Protein 7NL2 (pdb70)

Foldseek 3Di:
DDAAQCVLCVVQAFEEEADALVLVVPVLSLVLCLRHGQEYEHLQCQAALNFWDADPVRHIDGDCPRVVVVLVSNVVRNHAYERPALAELPSHDLCLQDDPVRHGDALVVNLVSSLCSLLVSLLVCAVSHQEYQQAEAQADLVDPLRGDPGSLCVRNRDCSVLSSLVSNCVNHVRHAYEHEYEPCLVVSNLVSVLCVVLVSVVVPRRHQEYAYQQAEELLDDLVSVLVSLVSNPVRPRYAYEPAAHWYWLDNDLDDPDADPDDDPVSLVSLLVVLLSNLLSSSVSSVRYHYYYHHHSFQVRDPSCPPSHHGGTGIDQAYPVRHGTSNVVSNSVSSD/DDAAQCVLCVVQAFEEEADALVLVVPVVSVVLCLRHGQEYEHLQCLAALNFWDADPQRHIGGDCVRVVVVLVSNVVRNHAYERPALAELPSHDQCLQDDSVRHGDALVVNLVSSLVSLLVSLLVCAVRHQEYQQYEAQADLPDPLRGDPGSLCVRNRDCSVLSSQVSNCVSHVRHAYEHEYEPCLVVSNLVSVLCVVLVSVVVPRRHQEYAYQQAEELQDDLVSVLVSLVSNPVRPRYAYEPAAHWYWLDNDLDDPDADPDDDLVSLVSLLVVLLSNLLSSSVSSVRYHYYYHHHSFQVRDPSCPPSHHGGTGTDQAYPVRHGTSNVVSNSVSD

B-factor: mean 28.12, std 10.67, range [12.87, 93.11]

Structure (mmCIF, N/CA/C/O backbone):
data_7NL2
#
_entry.id   7NL2
#
_cell.length_a   91.452
_cell.length_b   95.268
_cell.length_c   100.527
_cell.angle_alpha   90.000
_cell.angle_beta   90.000
_cell.angle_gamma   90.000
#
_symmetry.space_group_name_H-M   'P 21 21 21'
#
loop_
_entity.id
_entity.type
_entity.pdbx_description
1 polymer Beta-xylanase
2 non-polymer GLYCEROL
3 non-polymer '1-methylethyl 1-thio-beta-D-galactopyranoside'
4 water water
#
loop_
_atom_site.group_PDB
_atom_site.id
_atom_site.type_symbol
_atom_site.label_atom_id
_atom_site.label_alt_id
_atom_site.label_comp_id
_atom_site.label_asym_id
_atom_site.label_entity_id
_atom_site.label_seq_id
_atom_site.pdbx_PDB_ins_code
_atom_site.Cartn_x
_atom_site.Cartn_y
_atom_site.Cartn_z
_atom_site.occupancy
_atom_site.B_iso_or_equiv
_atom_site.auth_seq_id
_atom_site.auth_comp_id
_atom_site.auth_asym_id
_atom_site.auth_atom_id
_atom_site.pdbx_PDB_model_num
ATOM 1 N N . GLN A 1 8 ? -24.968 -20.434 -14.595 1.00 68.21 8 GLN A N 1
ATOM 2 C CA . GLN A 1 8 ? -25.575 -20.531 -13.221 1.00 69.62 8 GLN A CA 1
ATOM 3 C C . GLN A 1 8 ? -25.770 -19.125 -12.627 1.00 65.90 8 GLN A C 1
ATOM 4 O O . GLN A 1 8 ? -26.720 -18.949 -11.841 1.00 78.99 8 GLN A O 1
ATOM 10 N N . ILE A 1 9 ? -24.904 -18.164 -12.966 1.00 49.99 9 ILE A N 1
ATOM 11 C CA . ILE A 1 9 ? -25.067 -16.727 -12.588 1.00 40.59 9 ILE A CA 1
ATOM 12 C C . ILE A 1 9 ? -25.934 -16.042 -13.647 1.00 33.36 9 ILE A C 1
ATOM 13 O O . ILE A 1 9 ? -25.910 -16.417 -14.804 1.00 31.56 9 ILE A O 1
ATOM 18 N N . PRO A 1 10 ? -26.734 -15.008 -13.319 1.00 29.05 10 PRO A N 1
ATOM 19 C CA . PRO A 1 10 ? -27.584 -14.372 -14.312 1.00 28.58 10 PRO A CA 1
ATOM 20 C C . PRO A 1 10 ? -26.773 -13.613 -15.383 1.00 29.35 10 PRO A C 1
ATOM 21 O O . PRO A 1 10 ? -25.626 -13.225 -15.119 1.00 30.93 10 PRO A O 1
ATOM 25 N N . SER A 1 11 ? -27.391 -13.452 -16.551 1.00 28.39 11 SER A N 1
ATOM 26 C CA A SER A 1 11 ? -26.842 -12.733 -17.731 0.50 27.60 11 SER A CA 1
ATOM 27 C CA B SER A 1 11 ? -26.839 -12.734 -17.727 0.50 27.06 11 SER A CA 1
ATOM 28 C C . SER A 1 11 ? -27.208 -11.254 -17.625 1.00 28.26 11 SER A C 1
ATOM 29 O O . SER A 1 11 ? -28.407 -10.953 -17.537 1.00 27.62 11 SER A O 1
ATOM 34 N N . LEU A 1 12 ? -26.211 -10.360 -17.632 1.00 26.83 12 LEU A N 1
ATOM 35 C CA . LEU A 1 12 ? -26.492 -8.903 -17.544 1.00 24.35 12 LEU A CA 1
ATOM 36 C C . LEU A 1 12 ? -27.521 -8.518 -18.606 1.00 22.01 12 LEU A C 1
ATOM 37 O O . LEU A 1 12 ? -28.489 -7.818 -18.257 1.00 23.28 12 LEU A O 1
ATOM 42 N N . LYS A 1 13 ? -27.322 -8.926 -19.856 1.00 23.28 13 LYS A N 1
ATOM 43 C CA . LYS A 1 13 ? -28.182 -8.438 -20.971 1.00 26.25 13 LYS A CA 1
ATOM 44 C C . LYS A 1 13 ? -29.640 -8.896 -20.742 1.00 27.78 13 LYS A C 1
ATOM 45 O O . LYS A 1 13 ? -30.564 -8.129 -21.092 1.00 26.66 13 LYS A O 1
ATOM 51 N N . ASP A 1 14 ? -29.826 -10.089 -20.169 1.00 28.04 14 ASP A N 1
ATOM 52 C CA . ASP A 1 14 ? -31.174 -10.662 -19.873 1.00 29.31 14 ASP A CA 1
ATOM 53 C C . ASP A 1 14 ? -31.793 -9.924 -18.682 1.00 28.29 14 ASP A C 1
ATOM 54 O O . ASP A 1 14 ? -32.966 -9.539 -18.776 1.00 27.54 14 ASP A O 1
ATOM 59 N N . VAL A 1 15 ? -31.017 -9.646 -17.625 1.00 26.51 15 VAL A N 1
ATOM 60 C CA . VAL A 1 15 ? -31.531 -8.924 -16.429 1.00 27.23 15 VAL A CA 1
ATOM 61 C C . VAL A 1 15 ? -32.082 -7.556 -16.851 1.00 27.78 15 VAL A C 1
ATOM 62 O O . VAL A 1 15 ? -33.107 -7.115 -16.290 1.00 24.54 15 VAL A O 1
ATOM 66 N N . PHE A 1 16 ? -31.430 -6.895 -17.809 1.00 26.28 16 PHE A N 1
ATOM 67 C CA . PHE A 1 16 ? -31.743 -5.506 -18.210 1.00 24.84 16 PHE A CA 1
ATOM 68 C C . PHE A 1 16 ? -32.483 -5.486 -19.547 1.00 25.90 16 PHE A C 1
ATOM 69 O O . PHE A 1 16 ? -32.621 -4.390 -20.124 1.00 25.82 16 PHE A O 1
ATOM 77 N N . LEU A 1 17 ? -33.001 -6.630 -20.005 1.00 28.82 17 LEU A N 1
ATOM 78 C CA . LEU A 1 17 ? -33.573 -6.757 -21.375 1.00 29.62 17 LEU A CA 1
ATOM 79 C C . LEU A 1 17 ? -34.629 -5.678 -21.637 1.00 28.67 17 LEU A C 1
ATOM 80 O O . LEU A 1 17 ? -34.621 -5.097 -22.731 1.00 28.77 17 LEU A O 1
ATOM 85 N N . GLN A 1 18 ? -35.491 -5.386 -20.671 1.00 28.31 18 GLN A N 1
ATOM 86 C CA . GLN A 1 18 ? -36.602 -4.415 -20.827 1.00 33.02 18 GLN A CA 1
ATOM 87 C C . GLN A 1 18 ? -36.103 -2.986 -20.593 1.00 32.44 18 GLN A C 1
ATOM 88 O O . GLN A 1 18 ? -36.891 -2.053 -20.775 1.00 34.97 18 GLN A O 1
ATOM 94 N N . ASP A 1 19 ? -34.845 -2.813 -20.178 1.00 30.75 19 ASP A N 1
ATOM 95 C CA . ASP A 1 19 ? -34.322 -1.477 -19.811 1.00 26.58 19 ASP A CA 1
ATOM 96 C C . ASP A 1 19 ? -33.411 -0.953 -20.916 1.00 26.69 19 ASP A C 1
ATOM 97 O O . ASP A 1 19 ? -33.665 0.139 -21.392 1.00 27.68 19 ASP A O 1
ATOM 102 N N . PHE A 1 20 ? -32.353 -1.675 -21.260 1.00 24.79 20 PHE A N 1
ATOM 103 C CA . PHE A 1 20 ? -31.367 -1.153 -22.233 1.00 24.20 20 PHE A CA 1
ATOM 104 C C . PHE A 1 20 ? -30.444 -2.262 -22.665 1.00 23.53 20 PHE A C 1
ATOM 105 O O . PHE A 1 20 ? -30.254 -3.236 -21.920 1.00 23.62 20 PHE A O 1
ATOM 113 N N . LYS A 1 21 ? -29.772 -2.034 -23.792 1.00 21.47 21 LYS A N 1
ATOM 114 C CA . LYS A 1 21 ? -28.659 -2.907 -24.201 1.00 22.36 21 LYS A CA 1
ATOM 115 C C . LYS A 1 21 ? -27.569 -2.827 -23.128 1.00 21.01 21 LYS A C 1
ATOM 116 O O . LYS A 1 21 ? -27.431 -1.774 -22.471 1.00 21.04 21 LYS A O 1
ATOM 122 N N . ILE A 1 22 ? -26.877 -3.931 -22.923 1.00 22.02 22 ILE A N 1
ATOM 123 C CA . ILE A 1 22 ? -25.692 -3.995 -22.031 1.00 20.89 22 ILE A CA 1
ATOM 124 C C . ILE A 1 22 ? -24.491 -4.276 -22.926 1.00 20.90 22 ILE A C 1
ATOM 125 O O . ILE A 1 22 ? -24.452 -5.328 -23.595 1.00 19.54 22 ILE A O 1
ATOM 130 N N . GLY A 1 23 ? -23.558 -3.325 -22.957 1.00 18.08 23 GLY A N 1
ATOM 131 C CA . GLY A 1 23 ? -22.448 -3.342 -23.911 1.00 17.74 23 GLY A CA 1
ATOM 132 C C . GLY A 1 23 ? -21.086 -3.405 -23.249 1.00 18.21 23 GLY A C 1
ATOM 133 O O . GLY A 1 23 ? -20.970 -3.171 -22.029 1.00 18.58 23 GLY A O 1
ATOM 134 N N . VAL A 1 24 ? -20.069 -3.672 -24.057 1.00 16.86 24 VAL A N 1
ATOM 135 C CA . VAL A 1 24 ? -18.670 -3.806 -23.584 1.00 17.86 24 VAL A CA 1
ATOM 136 C C . VAL A 1 24 ? -17.722 -3.313 -24.679 1.00 17.90 24 VAL A C 1
ATOM 137 O O . VAL A 1 24 ? -17.936 -3.608 -25.865 1.00 18.57 24 VAL A O 1
ATOM 141 N N . ALA A 1 25 ? -16.763 -2.493 -24.276 1.00 17.55 25 ALA A N 1
ATOM 142 C CA . ALA A 1 25 ? -15.605 -2.093 -25.097 1.00 18.32 25 ALA A CA 1
ATOM 143 C C . ALA A 1 25 ? -14.566 -3.217 -25.140 1.00 17.75 25 ALA A C 1
ATOM 144 O O . ALA A 1 25 ? -14.137 -3.740 -24.083 1.00 17.30 25 ALA A O 1
ATOM 146 N N . LEU A 1 26 ? -14.123 -3.552 -26.341 1.00 18.22 26 LEU A N 1
ATOM 147 C CA . LEU A 1 26 ? -13.276 -4.743 -26.572 1.00 18.78 26 LEU A CA 1
ATOM 148 C C . LEU A 1 26 ? -12.121 -4.406 -27.501 1.00 18.57 26 LEU A C 1
ATOM 149 O O . LEU A 1 26 ? -12.311 -3.833 -28.581 1.00 18.17 26 LEU A O 1
ATOM 154 N N . PRO A 1 27 ? -10.911 -4.855 -27.136 1.00 18.40 27 PRO A N 1
ATOM 155 C CA . PRO A 1 27 ? -9.794 -4.906 -28.069 1.00 20.07 27 PRO A CA 1
ATOM 156 C C . PRO A 1 27 ? -9.918 -6.198 -28.895 1.00 21.03 27 PRO A C 1
ATOM 157 O O . PRO A 1 27 ? -10.511 -7.178 -28.443 1.00 21.17 27 PRO A O 1
ATOM 161 N N . VAL A 1 28 ? -9.360 -6.185 -30.099 1.00 21.03 28 VAL A N 1
ATOM 162 C CA . VAL A 1 28 ? -9.671 -7.226 -31.119 1.00 23.01 28 VAL A CA 1
ATOM 163 C C . VAL A 1 28 ? -9.117 -8.592 -30.680 1.00 22.05 28 VAL A C 1
ATOM 164 O O . VAL A 1 28 ? -9.719 -9.586 -31.077 1.00 23.58 28 VAL A O 1
ATOM 168 N N . ARG A 1 29 ? -8.070 -8.636 -29.861 1.00 23.96 29 ARG A N 1
ATOM 169 C CA . ARG A 1 29 ? -7.497 -9.925 -29.386 1.00 27.03 29 ARG A CA 1
ATOM 170 C C . ARG A 1 29 ? -8.556 -10.803 -28.697 1.00 28.72 29 ARG A C 1
ATOM 171 O O . ARG A 1 29 ? -8.399 -12.035 -28.756 1.00 29.32 29 ARG A O 1
ATOM 179 N N . VAL A 1 30 ? -9.624 -10.246 -28.119 1.00 24.86 30 VAL A N 1
ATOM 180 C CA . VAL A 1 30 ? -10.600 -11.063 -27.330 1.00 25.10 30 VAL A CA 1
ATOM 181 C C . VAL A 1 30 ? -11.309 -12.063 -28.249 1.00 26.06 30 VAL A C 1
ATOM 182 O O . VAL A 1 30 ? -11.762 -13.094 -27.742 1.00 25.18 30 VAL A O 1
ATOM 186 N N . PHE A 1 31 ? -11.441 -11.778 -29.544 1.00 26.41 31 PHE A N 1
ATOM 187 C CA . PHE A 1 31 ? -12.275 -12.616 -30.443 1.00 29.00 31 PHE A CA 1
ATOM 188 C C . PHE A 1 31 ? -11.632 -13.993 -30.646 1.00 30.60 31 PHE A C 1
ATOM 189 O O . PHE A 1 31 ? -12.403 -14.912 -30.992 1.00 30.86 31 PHE A O 1
ATOM 197 N N . SER A 1 32 ? -10.324 -14.123 -30.420 1.00 31.33 32 SER A N 1
ATOM 198 C CA . SER A 1 32 ? -9.577 -15.400 -30.552 1.00 36.71 32 SER A CA 1
ATOM 199 C C . SER A 1 32 ? -9.283 -16.014 -29.176 1.00 37.55 32 SER A C 1
ATOM 200 O O . SER A 1 32 ? -8.452 -16.949 -29.113 1.00 37.05 32 SER A O 1
ATOM 203 N N . ASN A 1 33 ? -9.976 -15.563 -28.126 1.00 31.83 33 ASN A N 1
ATOM 204 C CA . ASN A 1 33 ? -9.811 -16.086 -26.742 1.00 33.26 33 ASN A CA 1
ATOM 205 C C . ASN A 1 33 ? -11.137 -16.708 -26.297 1.00 30.89 33 ASN A C 1
ATOM 206 O O . ASN A 1 33 ? -12.095 -15.981 -26.067 1.00 28.45 33 ASN A O 1
ATOM 211 N N . SER A 1 34 ? -11.189 -18.036 -26.158 1.00 29.09 34 SER A N 1
ATOM 212 C CA A SER A 1 34 ? -12.449 -18.774 -25.888 0.50 28.25 34 SER A CA 1
ATOM 213 C CA B SER A 1 34 ? -12.463 -18.756 -25.903 0.50 27.06 34 SER A CA 1
ATOM 214 C C . SER A 1 34 ? -13.071 -18.300 -24.571 1.00 25.59 34 SER A C 1
ATOM 215 O O . SER A 1 34 ? -14.287 -18.251 -24.489 1.00 26.19 34 SER A O 1
ATOM 220 N N . MET A 1 35 ? -12.252 -18.010 -23.570 1.00 25.25 35 MET A N 1
ATOM 221 C CA . MET A 1 35 ? -12.769 -17.583 -22.239 1.00 27.07 35 MET A CA 1
ATOM 222 C C . MET A 1 35 ? -13.350 -16.161 -22.350 1.00 25.75 35 MET A C 1
ATOM 223 O O . MET A 1 35 ? -14.426 -15.923 -21.796 1.00 22.56 35 MET A O 1
ATOM 228 N N . ASP A 1 36 ? -12.687 -15.270 -23.083 1.00 24.97 36 ASP A N 1
ATOM 229 C CA . ASP A 1 36 ? -13.233 -13.912 -23.351 1.00 25.56 36 ASP A CA 1
ATOM 230 C C . ASP A 1 36 ? -14.582 -14.060 -24.064 1.00 24.43 36 ASP A C 1
ATOM 231 O O . ASP A 1 36 ? -15.563 -13.465 -23.626 1.00 25.82 36 ASP A O 1
ATOM 236 N N . VAL A 1 37 ? -14.635 -14.842 -25.142 1.00 25.06 37 VAL A N 1
ATOM 237 C CA . VAL A 1 37 ? -15.867 -15.003 -25.975 1.00 24.04 37 VAL A CA 1
ATOM 238 C C . VAL A 1 37 ? -16.994 -15.551 -25.093 1.00 25.01 37 VAL A C 1
ATOM 239 O O . VAL A 1 37 ? -18.151 -15.093 -25.240 1.00 24.51 37 VAL A O 1
ATOM 243 N N . GLU A 1 38 ? -16.688 -16.481 -24.184 1.00 27.03 38 GLU A N 1
ATOM 244 C CA . GLU A 1 38 ? -17.730 -17.060 -23.283 1.00 29.07 38 GLU A CA 1
ATOM 245 C C . GLU A 1 38 ? -18.354 -15.939 -22.442 1.00 26.07 38 GLU A C 1
ATOM 246 O O . GLU A 1 38 ? -19.595 -15.820 -22.412 1.00 24.19 38 GLU A O 1
ATOM 252 N N . LEU A 1 39 ? -17.524 -15.108 -21.816 1.00 25.26 39 LEU A N 1
ATOM 253 C CA . LEU A 1 39 ? -18.030 -14.028 -20.930 1.00 23.51 39 LEU A CA 1
ATOM 254 C C . LEU A 1 39 ? -18.755 -12.977 -21.772 1.00 22.72 39 LEU A C 1
ATOM 255 O O . LEU A 1 39 ? -19.833 -12.526 -21.359 1.00 23.10 39 LEU A O 1
ATOM 260 N N . ILE A 1 40 ? -18.209 -12.628 -22.937 1.00 23.22 40 ILE A N 1
ATOM 261 C CA . ILE A 1 40 ? -18.821 -11.576 -23.802 1.00 22.37 40 ILE A CA 1
ATOM 262 C C . ILE A 1 40 ? -20.232 -12.029 -24.186 1.00 25.26 40 ILE A C 1
ATOM 263 O O . ILE A 1 40 ? -21.182 -11.255 -23.996 1.00 23.75 40 ILE A O 1
ATOM 268 N N . THR A 1 41 ? -20.358 -13.233 -24.759 1.00 25.23 41 THR A N 1
ATOM 269 C CA . THR A 1 41 ? -21.614 -13.704 -25.400 1.00 27.67 41 THR A CA 1
ATOM 270 C C . THR A 1 41 ? -22.650 -13.999 -24.316 1.00 27.29 41 THR A C 1
ATOM 271 O O . THR A 1 41 ? -23.830 -13.851 -24.605 1.00 28.88 41 THR A O 1
ATOM 275 N N . LYS A 1 42 ? -22.233 -14.314 -23.087 1.00 28.46 42 LYS A N 1
ATOM 276 C CA . LYS A 1 42 ? -23.211 -14.529 -21.992 1.00 29.16 42 LYS A CA 1
ATOM 277 C C . LYS A 1 42 ? -23.884 -13.218 -21.587 1.00 27.71 42 LYS A C 1
ATOM 278 O O . LYS A 1 42 ? -25.095 -13.217 -21.351 1.00 27.01 42 LYS A O 1
ATOM 284 N N . HIS A 1 43 ? -23.118 -12.133 -21.427 1.00 25.50 43 HIS A N 1
ATOM 285 C CA . HIS A 1 43 ? -23.581 -10.954 -20.666 1.00 23.50 43 HIS A CA 1
ATOM 286 C C . HIS A 1 43 ? -23.971 -9.774 -21.560 1.00 20.59 43 HIS A C 1
ATOM 287 O O . HIS A 1 43 ? -24.757 -8.956 -21.097 1.00 20.36 43 HIS A O 1
ATOM 294 N N . PHE A 1 44 ? -23.414 -9.680 -22.765 1.00 20.86 44 PHE A N 1
ATOM 295 C CA . PHE A 1 44 ? -23.432 -8.426 -23.547 1.00 21.10 44 PHE A CA 1
ATOM 296 C C . PHE A 1 44 ? -24.161 -8.640 -24.868 1.00 22.23 44 PHE A C 1
ATOM 297 O O . PHE A 1 44 ? -23.900 -9.620 -25.552 1.00 23.75 44 PHE A O 1
ATOM 305 N N . ASN A 1 45 ? -25.025 -7.691 -25.213 1.00 21.79 45 ASN A N 1
ATOM 306 C CA . ASN A 1 45 ? -25.713 -7.701 -26.531 1.00 22.23 45 ASN A CA 1
ATOM 307 C C . ASN A 1 45 ? -25.297 -6.466 -27.337 1.00 22.52 45 ASN A C 1
ATOM 308 O O . ASN A 1 45 ? -25.927 -6.222 -28.372 1.00 22.38 45 ASN A O 1
ATOM 313 N N . SER A 1 46 ? -24.318 -5.698 -26.853 1.00 20.91 46 SER A N 1
ATOM 314 C CA . SER A 1 46 ? -23.736 -4.534 -27.574 1.00 20.24 46 SER A CA 1
ATOM 315 C C . SER A 1 46 ? -22.218 -4.577 -27.412 1.00 21.63 46 SER A C 1
ATOM 316 O O . SER A 1 46 ? -21.733 -5.067 -26.358 1.00 19.30 46 SER A O 1
ATOM 319 N N . MET A 1 47 ? -21.463 -4.108 -28.410 1.00 19.70 47 MET A N 1
ATOM 320 C CA . MET A 1 47 ? -19.997 -3.998 -28.289 1.00 21.74 47 MET A CA 1
ATOM 321 C C . MET A 1 47 ? -19.540 -2.693 -28.951 1.00 19.31 47 MET A C 1
ATOM 322 O O . MET A 1 47 ? -20.225 -2.189 -29.876 1.00 18.30 47 MET A O 1
ATOM 327 N N . THR A 1 48 ? -18.457 -2.168 -28.416 1.00 18.68 48 THR A N 1
ATOM 328 C CA . THR A 1 48 ? -17.719 -1.007 -28.956 1.00 17.98 48 THR A CA 1
ATOM 329 C C . THR A 1 48 ? -16.278 -1.439 -29.150 1.00 17.47 48 THR A C 1
ATOM 330 O O . THR A 1 48 ? -15.730 -2.153 -28.286 1.00 18.20 48 THR A O 1
ATOM 334 N N . ALA A 1 49 ? -15.659 -1.041 -30.257 1.00 16.45 49 ALA A N 1
ATOM 335 C CA . ALA A 1 49 ? -14.214 -1.213 -30.437 1.00 16.95 49 ALA A CA 1
ATOM 336 C C . ALA A 1 49 ? -13.501 -0.252 -29.484 1.00 16.27 49 ALA A C 1
ATOM 337 O O . ALA A 1 49 ? -13.770 0.979 -29.544 1.00 15.87 49 ALA A O 1
ATOM 339 N N . GLU A 1 50 ? -12.621 -0.770 -28.647 1.00 15.70 50 GLU A N 1
ATOM 340 C CA . GLU A 1 50 ? -11.913 0.089 -27.662 1.00 17.37 50 GLU A CA 1
ATOM 341 C C . GLU A 1 50 ? -11.024 1.110 -28.385 1.00 16.66 50 GLU A C 1
ATOM 342 O O . GLU A 1 50 ? -10.959 2.260 -27.931 1.00 17.03 50 GLU A O 1
ATOM 348 N N . ASN A 1 51 ? -10.333 0.692 -29.452 1.00 15.01 51 ASN A N 1
ATOM 349 C CA . ASN A 1 51 ? -9.452 1.591 -30.242 1.00 16.78 51 ASN A CA 1
ATOM 350 C C . ASN A 1 51 ? -9.607 1.396 -31.747 1.00 16.90 51 ASN A C 1
ATOM 351 O O . ASN A 1 51 ? -9.199 2.307 -32.502 1.00 19.26 51 ASN A O 1
ATOM 356 N N . GLU A 1 52 ? -10.161 0.259 -32.167 1.00 17.76 52 GLU A N 1
ATOM 357 C CA . GLU A 1 52 ? -9.953 -0.281 -33.537 1.00 18.76 52 GLU A CA 1
ATOM 358 C C . GLU A 1 52 ? -10.808 0.453 -34.571 1.00 18.66 52 GLU A C 1
ATOM 359 O O . GLU A 1 52 ? -10.588 0.218 -35.768 1.00 20.16 52 GLU A O 1
ATOM 365 N N . MET A 1 53 ? -11.734 1.317 -34.159 1.00 18.91 53 MET A N 1
ATOM 366 C CA . MET A 1 53 ? -12.523 2.120 -35.119 1.00 19.40 53 MET A CA 1
ATOM 367 C C . MET A 1 53 ? -12.236 3.617 -34.987 1.00 17.97 53 MET A C 1
ATOM 368 O O . MET A 1 53 ? -12.961 4.411 -35.594 1.00 18.62 53 MET A O 1
ATOM 373 N N . LYS A 1 54 ? -11.175 3.979 -34.277 1.00 18.29 54 LYS A N 1
ATOM 374 C CA . LYS A 1 54 ? -10.756 5.397 -34.163 1.00 17.40 54 LYS A CA 1
ATOM 375 C C . LYS A 1 54 ? -9.946 5.784 -35.396 1.00 18.21 54 LYS A C 1
ATOM 376 O O . LYS A 1 54 ? -9.392 4.925 -36.088 1.00 17.62 54 LYS A O 1
ATOM 382 N N . PRO A 1 55 ? -9.875 7.088 -35.733 1.00 17.82 55 PRO A N 1
ATOM 383 C CA . PRO A 1 55 ? -9.228 7.501 -36.981 1.00 18.86 55 PRO A CA 1
ATOM 384 C C . PRO A 1 55 ? -7.805 6.960 -37.171 1.00 18.87 55 PRO A C 1
ATOM 385 O O . PRO A 1 55 ? -7.476 6.512 -38.258 1.00 18.61 55 PRO A O 1
ATOM 389 N N . GLU A 1 56 ? -6.961 6.996 -36.126 1.00 19.37 56 GLU A N 1
ATOM 390 C CA . GLU A 1 56 ? -5.549 6.564 -36.267 1.00 21.13 56 GLU A CA 1
ATOM 391 C C . GLU A 1 56 ? -5.502 5.060 -36.576 1.00 21.24 56 GLU A C 1
ATOM 392 O O . GLU A 1 56 ? -4.483 4.620 -37.119 1.00 19.06 56 GLU A O 1
ATOM 398 N N . SER A 1 57 ? -6.578 4.329 -36.275 1.00 21.85 57 SER A N 1
ATOM 399 C CA . SER A 1 57 ? -6.636 2.855 -36.408 1.00 21.29 57 SER A CA 1
ATOM 400 C C . SER A 1 57 ? -7.040 2.490 -37.836 1.00 23.17 57 SER A C 1
ATOM 401 O O . SER A 1 57 ? -6.774 1.358 -38.226 1.00 22.87 57 SER A O 1
ATOM 404 N N . ILE A 1 58 ? -7.628 3.434 -38.577 1.00 21.61 58 ILE A N 1
ATOM 405 C CA . ILE A 1 58 ? -8.159 3.201 -39.949 1.00 22.35 58 ILE A CA 1
ATOM 406 C C . ILE A 1 58 ? -7.337 3.967 -40.988 1.00 21.50 58 ILE A C 1
ATOM 407 O O . ILE A 1 58 ? -7.096 3.403 -42.072 1.00 21.63 58 ILE A O 1
ATOM 412 N N . LEU A 1 59 ? -6.945 5.206 -40.691 1.00 21.66 59 LEU A N 1
ATOM 413 C CA . LEU A 1 59 ? -6.213 6.076 -41.654 1.00 22.23 59 LEU A CA 1
ATOM 414 C C . LEU A 1 59 ? -4.812 5.551 -41.912 1.00 24.65 59 LEU A C 1
ATOM 415 O O . LEU A 1 59 ? -4.085 5.220 -40.954 1.00 26.19 59 LEU A O 1
ATOM 420 N N . ARG A 1 60 ? -4.439 5.537 -43.183 1.00 24.87 60 ARG A N 1
ATOM 421 C CA . ARG A 1 60 ? -3.094 5.143 -43.640 1.00 27.07 60 ARG A CA 1
ATOM 422 C C . ARG A 1 60 ? -2.686 6.125 -44.733 1.00 28.83 60 ARG A C 1
ATOM 423 O O . ARG A 1 60 ? -3.588 6.732 -45.381 1.00 25.46 60 ARG A O 1
ATOM 431 N N . ARG A 1 61 ? -1.388 6.275 -44.944 1.00 30.53 61 ARG A N 1
ATOM 432 C CA . ARG A 1 61 ? -0.933 6.980 -46.170 1.00 33.61 61 ARG A CA 1
ATOM 433 C C . ARG A 1 61 ? 0.082 6.088 -46.879 1.00 33.69 61 ARG A C 1
ATOM 434 O O . ARG A 1 61 ? 0.832 5.349 -46.207 1.00 32.20 61 ARG A O 1
ATOM 442 N N . ASP A 1 62 ? -0.020 6.041 -48.197 1.00 31.84 62 ASP A N 1
ATOM 443 C CA . ASP A 1 62 ? 0.860 5.184 -49.028 1.00 35.15 62 ASP A CA 1
ATOM 444 C C . ASP A 1 62 ? 2.180 5.939 -49.265 1.00 36.56 62 ASP A C 1
ATOM 445 O O . ASP A 1 62 ? 2.338 7.075 -48.746 1.00 36.90 62 ASP A O 1
ATOM 450 N N . ALA A 1 63 ? 3.111 5.329 -49.999 1.00 47.52 63 ALA A N 1
ATOM 451 C CA . ALA A 1 63 ? 4.458 5.900 -50.253 1.00 53.33 63 ALA A CA 1
ATOM 452 C C . ALA A 1 63 ? 4.352 7.307 -50.869 1.00 54.64 63 ALA A C 1
ATOM 453 O O . ALA A 1 63 ? 5.214 8.145 -50.537 1.00 55.81 63 ALA A O 1
ATOM 455 N N . SER A 1 64 ? 3.327 7.565 -51.697 1.00 49.91 64 SER A N 1
ATOM 456 C CA . SER A 1 64 ? 3.068 8.874 -52.365 1.00 47.19 64 SER A CA 1
ATOM 457 C C . SER A 1 64 ? 2.506 9.913 -51.387 1.00 45.96 64 SER A C 1
ATOM 458 O O . SER A 1 64 ? 2.396 11.070 -51.792 1.00 47.69 64 SER A O 1
ATOM 461 N N . GLY A 1 65 ? 2.099 9.514 -50.175 1.00 46.14 65 GLY A N 1
ATOM 462 C CA . GLY A 1 65 ? 1.444 10.419 -49.205 1.00 43.16 65 GLY A CA 1
ATOM 463 C C . GLY A 1 65 ? -0.072 10.442 -49.377 1.00 37.94 65 GLY A C 1
ATOM 464 O O . GLY A 1 65 ? -0.732 11.244 -48.715 1.00 37.27 65 GLY A O 1
ATOM 465 N N . LYS A 1 66 ? -0.617 9.596 -50.245 1.00 37.07 66 LYS A N 1
ATOM 466 C CA . LYS A 1 66 ? -2.072 9.553 -50.529 1.00 33.62 66 LYS A CA 1
ATOM 467 C C . LYS A 1 66 ? -2.772 8.807 -49.385 1.00 32.02 66 LYS A C 1
ATOM 468 O O . LYS A 1 66 ? -2.288 7.728 -48.955 1.00 26.89 66 LYS A O 1
ATOM 474 N N . ILE A 1 67 ? -3.917 9.312 -48.947 1.00 29.18 67 ILE A N 1
ATOM 475 C CA . ILE A 1 67 ? -4.662 8.695 -47.814 1.00 27.73 67 ILE A CA 1
ATOM 476 C C . ILE A 1 67 ? -5.407 7.477 -48.322 1.00 29.20 67 ILE A C 1
ATOM 477 O O . ILE A 1 67 ? -6.033 7.562 -49.381 1.00 27.93 67 ILE A O 1
ATOM 482 N N . TYR A 1 68 ? -5.359 6.389 -47.558 1.00 26.26 68 TYR A N 1
ATOM 483 C CA . TYR A 1 68 ? -6.256 5.236 -47.776 1.00 26.72 68 TYR A CA 1
ATOM 484 C C . TYR A 1 68 ? -6.722 4.721 -46.405 1.00 25.26 68 TYR A C 1
ATOM 485 O O . TYR A 1 68 ? -6.287 5.237 -45.330 1.00 23.12 68 TYR A O 1
ATOM 494 N N . TYR A 1 69 ? -7.634 3.762 -46.451 1.00 24.74 69 TYR A N 1
ATOM 495 C CA . TYR A 1 69 ? -8.374 3.268 -45.273 1.00 25.08 69 TYR A CA 1
ATOM 496 C C . TYR A 1 69 ? -8.083 1.785 -45.125 1.00 29.76 69 TYR A C 1
ATOM 497 O O . TYR A 1 69 ? -8.196 1.065 -46.126 1.00 28.76 69 TYR A O 1
ATOM 506 N N . ASP A 1 70 ? -7.689 1.355 -43.926 1.00 25.51 70 ASP A N 1
ATOM 507 C CA . ASP A 1 70 ? -7.473 -0.074 -43.600 1.00 26.17 70 ASP A CA 1
ATOM 508 C C . ASP A 1 70 ? -8.586 -0.535 -42.660 1.00 25.71 70 ASP A C 1
ATOM 509 O O . ASP A 1 70 ? -8.588 -0.135 -41.493 1.00 24.88 70 ASP A O 1
ATOM 514 N N . PHE A 1 71 ? -9.522 -1.332 -43.167 1.00 23.24 71 PHE A N 1
ATOM 515 C CA . PHE A 1 71 ? -10.681 -1.823 -42.390 1.00 22.80 71 PHE A CA 1
ATOM 516 C C . PHE A 1 71 ? -10.478 -3.280 -41.960 1.00 23.68 71 PHE A C 1
ATOM 517 O O . PHE A 1 71 ? -11.438 -3.875 -41.467 1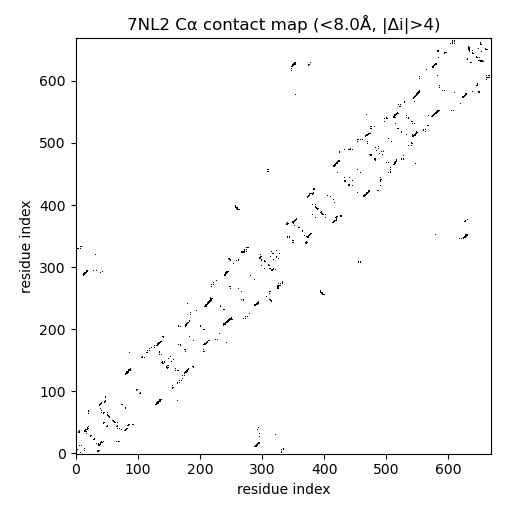.00 23.29 71 PHE A O 1
ATOM 525 N N . THR A 1 72 ? -9.289 -3.836 -42.118 1.00 22.66 72 THR A N 1
ATOM 526 C CA . THR A 1 72 ? -9.090 -5.307 -41.938 1.00 26.21 72 THR A CA 1
ATOM 527 C C . THR A 1 72 ? -9.385 -5.678 -40.480 1.00 26.82 72 THR A C 1
ATOM 528 O O . THR A 1 72 ? -9.999 -6.728 -40.242 1.00 26.12 72 THR A O 1
ATOM 532 N N . VAL A 1 73 ? -9.043 -4.809 -39.523 1.00 24.52 73 VAL A N 1
ATOM 533 C CA . VAL A 1 73 ? -9.327 -5.096 -38.089 1.00 22.45 73 VAL A CA 1
ATOM 534 C C . VAL A 1 73 ? -10.761 -4.698 -37.750 1.00 21.79 73 VAL A C 1
ATOM 535 O O . VAL A 1 73 ? -11.457 -5.491 -37.116 1.00 22.18 73 VAL A O 1
ATOM 539 N N . ALA A 1 74 ? -11.211 -3.515 -38.152 1.00 21.50 74 ALA A N 1
ATOM 540 C CA . ALA A 1 74 ? -12.575 -3.039 -37.819 1.00 22.31 74 ALA A CA 1
ATOM 541 C C . ALA A 1 74 ? -13.629 -4.038 -38.320 1.00 22.03 74 ALA A C 1
ATOM 542 O O . ALA A 1 74 ? -14.673 -4.245 -37.652 1.00 20.24 74 ALA A O 1
ATOM 544 N N . ASP A 1 75 ? -13.395 -4.637 -39.495 1.00 22.19 75 ASP A N 1
ATOM 545 C CA . ASP A 1 75 ? -14.353 -5.593 -40.115 1.00 24.58 75 ASP A CA 1
ATOM 546 C C . ASP A 1 75 ? -14.615 -6.777 -39.174 1.00 23.67 75 ASP A C 1
ATOM 547 O O . ASP A 1 75 ? -15.746 -7.326 -39.215 1.00 22.34 75 ASP A O 1
ATOM 552 N N . ARG A 1 76 ? -13.625 -7.165 -38.366 1.00 24.15 76 ARG A N 1
ATOM 553 C CA . ARG A 1 76 ? -13.755 -8.336 -37.464 1.00 25.09 76 ARG A CA 1
ATOM 554 C C . ARG A 1 76 ? -14.859 -8.068 -36.432 1.00 22.91 76 ARG A C 1
ATOM 555 O O . ARG A 1 76 ? -15.509 -9.010 -35.990 1.00 24.16 76 ARG A O 1
ATOM 563 N N . TYR A 1 77 ? -15.060 -6.818 -36.016 1.00 22.02 77 TYR A N 1
ATOM 564 C CA . TYR A 1 77 ? -16.111 -6.479 -35.025 1.00 22.15 77 TYR A CA 1
ATOM 565 C C . TYR A 1 77 ? -17.493 -6.777 -35.619 1.00 23.24 77 TYR A C 1
ATOM 566 O O . TYR A 1 77 ? -18.388 -7.272 -34.910 1.00 23.18 77 TYR A O 1
ATOM 575 N N . ILE A 1 78 ? -17.716 -6.387 -36.875 1.00 23.00 78 ILE A N 1
ATOM 576 C CA . ILE A 1 78 ? -19.065 -6.551 -37.483 1.00 26.20 78 ILE A CA 1
ATOM 577 C C . ILE A 1 78 ? -19.287 -8.061 -37.693 1.00 25.56 78 ILE A C 1
ATOM 578 O O . ILE A 1 78 ? -20.392 -8.532 -37.404 1.00 30.88 78 ILE A O 1
ATOM 583 N N . GLU A 1 79 ? -18.254 -8.770 -38.143 1.00 26.86 79 GLU A N 1
ATOM 584 C CA . GLU A 1 79 ? -18.280 -10.247 -38.355 1.00 30.88 79 GLU A CA 1
ATOM 585 C C . GLU A 1 79 ? -18.669 -10.949 -37.041 1.00 30.62 79 GLU A C 1
ATOM 586 O O . GLU A 1 79 ? -19.541 -11.839 -37.044 1.00 27.49 79 GLU A O 1
ATOM 592 N N . PHE A 1 80 ? -18.032 -10.578 -35.933 1.00 26.52 80 PHE A N 1
ATOM 593 C CA . PHE A 1 80 ? -18.337 -11.163 -34.603 1.00 25.98 80 PHE A CA 1
ATOM 594 C C . PHE A 1 80 ? -19.763 -10.805 -34.176 1.00 26.79 80 PHE A C 1
ATOM 595 O O . PHE A 1 80 ? -20.501 -11.712 -33.719 1.00 26.91 80 PHE A O 1
ATOM 603 N N . ALA A 1 81 ? -20.142 -9.522 -34.263 1.00 24.93 81 ALA A N 1
ATOM 604 C CA . ALA A 1 81 ? -21.462 -9.027 -33.825 1.00 25.91 81 ALA A CA 1
ATOM 605 C C . ALA A 1 81 ? -22.561 -9.776 -34.597 1.00 27.77 81 ALA A C 1
ATOM 606 O O . ALA A 1 81 ? -23.572 -10.134 -33.988 1.00 28.51 81 ALA A O 1
ATOM 608 N N . GLN A 1 82 ? -22.362 -9.985 -35.893 1.00 28.75 82 GLN A N 1
ATOM 609 C CA . GLN A 1 82 ? -23.381 -10.647 -36.751 1.00 34.36 82 GLN A CA 1
ATOM 610 C C . GLN A 1 82 ? -23.483 -12.120 -36.350 1.00 32.70 82 GLN A C 1
ATOM 611 O O . GLN A 1 82 ? -24.612 -12.607 -36.222 1.00 36.46 82 GLN A O 1
ATOM 617 N N . LYS A 1 83 ? -22.347 -12.762 -36.091 1.00 34.96 83 LYS A N 1
ATOM 618 C CA . LYS A 1 83 ? -22.302 -14.184 -35.673 1.00 34.68 83 LYS A CA 1
ATOM 619 C C . LYS A 1 83 ? -23.054 -14.361 -34.354 1.00 38.10 83 LYS A C 1
ATOM 620 O O . LYS A 1 83 ? -23.718 -15.394 -34.206 1.00 36.85 83 LYS A O 1
ATOM 626 N N . HIS A 1 84 ? -22.975 -13.397 -33.430 1.00 33.09 84 HIS A N 1
ATOM 627 C CA . HIS A 1 84 ? -23.485 -13.549 -32.040 1.00 30.31 84 HIS A CA 1
ATOM 628 C C . HIS A 1 84 ? -24.718 -12.690 -31.785 1.00 29.36 84 HIS A C 1
ATOM 629 O O . HIS A 1 84 ? -25.153 -12.624 -30.624 1.00 33.73 84 HIS A O 1
ATOM 636 N N . GLY A 1 85 ? -25.293 -12.068 -32.809 1.00 29.41 85 GLY A N 1
ATOM 637 C CA . GLY A 1 85 ? -26.528 -11.275 -32.655 1.00 30.56 85 GLY A CA 1
ATOM 638 C C . GLY A 1 85 ? -26.331 -10.082 -31.723 1.00 31.50 85 GLY A C 1
ATOM 639 O O . GLY A 1 85 ? -27.235 -9.762 -30.945 1.00 34.08 85 GLY A O 1
ATOM 640 N N . MET A 1 86 ? -25.187 -9.415 -31.822 1.00 28.97 86 MET A N 1
ATOM 641 C CA . MET A 1 86 ? -24.890 -8.213 -31.007 1.00 25.64 86 MET A CA 1
ATOM 642 C C . MET A 1 86 ? -24.982 -6.970 -31.883 1.00 24.53 86 MET A C 1
ATOM 643 O O . MET A 1 86 ? -24.709 -7.052 -33.086 1.00 25.59 86 MET A O 1
ATOM 648 N N . VAL A 1 87 ? -25.372 -5.860 -31.294 1.00 21.63 87 VAL A N 1
ATOM 649 C CA . VAL A 1 87 ? -25.292 -4.537 -31.979 1.00 23.80 87 VAL A CA 1
ATOM 650 C C . VAL A 1 87 ? -23.899 -3.947 -31.737 1.00 23.61 87 VAL A C 1
ATOM 651 O O . VAL A 1 87 ? -23.175 -4.412 -30.806 1.00 20.24 87 VAL A O 1
ATOM 655 N N . VAL A 1 88 ? -23.530 -2.965 -32.559 1.00 21.91 88 VAL A N 1
ATOM 656 C CA . VAL A 1 88 ? -22.174 -2.353 -32.534 1.00 22.58 88 VAL A CA 1
ATOM 657 C C . VAL A 1 88 ? -22.402 -0.851 -32.382 1.00 20.18 88 VAL A C 1
ATOM 658 O O . VAL A 1 88 ? -23.205 -0.290 -33.169 1.00 20.02 88 VAL A O 1
ATOM 662 N N . ARG A 1 89 ? -21.778 -0.246 -31.368 1.00 18.78 89 ARG A N 1
ATOM 663 C CA . ARG A 1 89 ? -21.623 1.238 -31.303 1.00 18.40 89 ARG A CA 1
ATOM 664 C C . ARG A 1 89 ? -20.315 1.577 -32.014 1.00 19.32 89 ARG A C 1
ATOM 665 O O . ARG A 1 89 ? -19.258 1.012 -31.640 1.00 19.15 89 ARG A O 1
ATOM 673 N N . GLY A 1 90 ? -20.387 2.457 -33.013 1.00 17.42 90 GLY A N 1
ATOM 674 C CA . GLY A 1 90 ? -19.201 2.919 -33.749 1.00 19.20 90 GLY A CA 1
ATOM 675 C C . GLY A 1 90 ? -18.530 4.025 -32.967 1.00 18.80 90 GLY A C 1
ATOM 676 O O . GLY A 1 90 ? -19.224 4.971 -32.603 1.00 20.81 90 GLY A O 1
ATOM 677 N N . HIS A 1 91 ? -17.253 3.881 -32.666 1.00 18.45 91 HIS A N 1
ATOM 678 C CA . HIS A 1 91 ? -16.477 4.853 -31.857 1.00 18.03 91 HIS A CA 1
ATOM 679 C C . HIS A 1 91 ? -15.105 5.044 -32.499 1.00 18.10 91 HIS A C 1
ATOM 680 O O . HIS A 1 91 ? -14.325 4.099 -32.555 1.00 18.49 91 HIS A O 1
ATOM 687 N N . THR A 1 92 ? -14.761 6.240 -32.993 1.00 18.04 92 THR A N 1
ATOM 688 C CA . THR A 1 92 ? -15.521 7.483 -33.041 1.00 18.44 92 THR A CA 1
ATOM 689 C C . THR A 1 92 ? -15.033 8.220 -34.293 1.00 17.73 92 THR A C 1
ATOM 690 O O . THR A 1 92 ? -13.871 7.967 -34.718 1.00 17.57 92 THR A O 1
ATOM 694 N N . LEU A 1 93 ? -15.856 9.071 -34.914 1.00 17.38 93 LEU A N 1
ATOM 695 C CA . LEU A 1 93 ? -15.525 9.604 -36.263 1.00 18.01 93 LEU A CA 1
ATOM 696 C C . LEU A 1 93 ? -14.627 10.845 -36.167 1.00 18.49 93 LEU A C 1
ATOM 697 O O . LEU A 1 93 ? -13.725 10.992 -36.993 1.00 19.71 93 LEU A O 1
ATOM 702 N N . VAL A 1 94 ? -14.912 11.744 -35.232 1.00 16.90 94 VAL A N 1
ATOM 703 C CA . VAL A 1 94 ? -14.313 13.110 -35.165 1.00 16.75 94 VAL A CA 1
ATOM 704 C C . VAL A 1 94 ? -13.907 13.342 -33.723 1.00 16.97 94 VAL A C 1
ATOM 705 O O . VAL A 1 94 ? -14.809 13.391 -32.862 1.00 16.06 94 VAL A O 1
ATOM 709 N N . TRP A 1 95 ? -12.613 13.471 -33.498 1.00 16.36 95 TRP A N 1
ATOM 710 C CA . TRP A 1 95 ? -12.018 13.552 -32.147 1.00 16.38 95 TRP A CA 1
ATOM 711 C C . TRP A 1 95 ? -10.676 14.256 -32.241 1.00 18.00 95 TRP A C 1
ATOM 712 O O . TRP A 1 95 ? -9.944 14.045 -33.223 1.00 19.68 95 TRP A O 1
ATOM 723 N N . HIS A 1 96 ? -10.349 15.072 -31.253 1.00 17.86 96 HIS A N 1
ATOM 724 C CA . HIS A 1 96 ? -9.020 15.708 -31.170 1.00 18.21 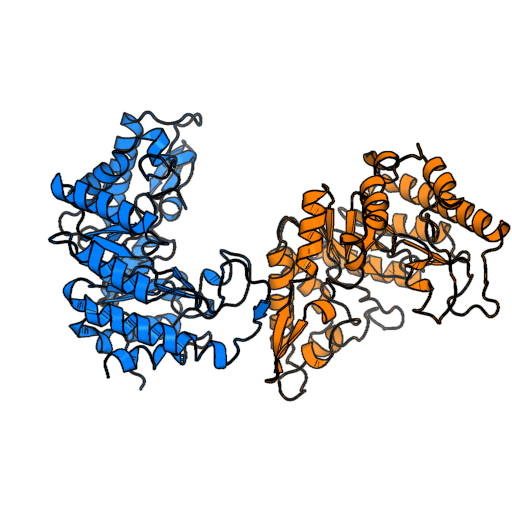96 HIS A CA 1
ATOM 725 C C . HIS A 1 96 ? -7.935 14.662 -30.853 1.00 18.77 96 HIS A C 1
ATOM 726 O O . HIS A 1 96 ? -6.809 14.919 -31.147 1.00 19.97 96 HIS A O 1
ATOM 733 N N A SER A 1 97 ? -8.300 13.529 -30.253 0.50 17.85 97 SER A N 1
ATOM 734 N N B SER A 1 97 ? -8.295 13.527 -30.245 0.50 17.44 97 SER A N 1
ATOM 735 C CA A SER A 1 97 ? -7.343 12.465 -29.854 0.50 18.55 97 SER A CA 1
ATOM 736 C CA B SER A 1 97 ? -7.334 12.461 -29.849 0.50 17.88 97 SER A CA 1
ATOM 737 C C A SER A 1 97 ? -7.339 11.319 -30.865 0.50 18.28 97 SER A C 1
ATOM 738 C C B SER A 1 97 ? -7.338 11.318 -30.863 0.50 17.88 97 SER A C 1
ATOM 739 O O A SER A 1 97 ? -8.325 11.189 -31.625 0.50 16.75 97 SER A O 1
ATOM 740 O O B SER A 1 97 ? -8.325 11.191 -31.623 0.50 16.39 97 SER A O 1
ATOM 745 N N . GLN A 1 98 ? -6.255 10.529 -30.867 1.00 17.43 98 GLN A N 1
ATOM 746 C CA . GLN A 1 98 ? -6.115 9.279 -31.664 1.00 18.62 98 GLN A CA 1
ATOM 747 C C . GLN A 1 98 ? -6.472 9.556 -33.120 1.00 18.42 98 GLN A C 1
ATOM 748 O O . GLN A 1 98 ? -7.123 8.721 -33.775 1.00 16.71 98 GLN A O 1
ATOM 754 N N . THR A 1 99 ? -5.990 10.702 -33.604 1.00 18.68 99 THR A N 1
ATOM 755 C CA . THR A 1 99 ? -6.151 11.164 -34.995 1.00 19.19 99 THR A CA 1
ATOM 756 C C . THR A 1 99 ? -4.817 11.761 -35.416 1.00 20.73 99 THR A C 1
ATOM 757 O O . THR A 1 99 ? -4.293 12.658 -34.743 1.00 21.32 99 THR A O 1
ATOM 761 N N . PRO A 1 100 ? -4.204 11.259 -36.500 1.00 21.26 100 PRO A N 1
ATOM 762 C CA . PRO A 1 100 ? -2.838 11.662 -36.836 1.00 23.25 100 PRO A CA 1
ATOM 763 C C . PRO A 1 100 ? -2.824 13.132 -37.266 1.00 22.99 100 PRO A C 1
ATOM 764 O O . PRO A 1 100 ? -3.707 13.535 -37.985 1.00 21.26 100 PRO A O 1
ATOM 768 N N . GLU A 1 101 ? -1.812 13.883 -36.828 1.00 24.11 101 GLU A N 1
ATOM 769 C CA . GLU A 1 101 ? -1.670 15.326 -37.156 1.00 25.82 101 GLU A CA 1
ATOM 770 C C . GLU A 1 101 ? -1.603 15.522 -38.672 1.00 24.58 101 GLU A C 1
ATOM 771 O O . GLU A 1 101 ? -2.161 16.547 -39.153 1.00 21.86 101 GLU A O 1
ATOM 777 N N . TRP A 1 102 ? -1.050 14.554 -39.417 1.00 22.19 102 TRP A N 1
ATOM 778 C CA . TRP A 1 102 ? -0.911 14.664 -40.892 1.00 23.15 102 TRP A CA 1
ATOM 779 C C . TRP A 1 102 ? -2.277 14.698 -41.586 1.00 23.70 102 TRP A C 1
ATOM 780 O O . TRP A 1 102 ? -2.360 15.168 -42.738 1.00 23.30 102 TRP A O 1
ATOM 791 N N . PHE A 1 103 ? -3.338 14.256 -40.915 1.00 20.70 103 PHE A N 1
ATOM 792 C CA . PHE A 1 103 ? -4.699 14.237 -41.493 1.00 19.62 103 PHE A CA 1
ATOM 793 C C . PHE A 1 103 ? -5.175 15.674 -41.766 1.00 18.02 103 PHE A C 1
ATOM 794 O O . PHE A 1 103 ? -6.058 15.892 -42.609 1.00 19.43 103 PHE A O 1
ATOM 802 N N . PHE A 1 104 ? -4.614 16.646 -41.054 1.00 18.76 104 PHE A N 1
ATOM 803 C CA . PHE A 1 104 ? -5.032 18.062 -41.133 1.00 20.10 104 PHE A CA 1
ATOM 804 C C . PHE A 1 104 ? -4.157 18.834 -42.123 1.00 23.97 104 PHE A C 1
ATOM 805 O O . PHE A 1 104 ? -4.378 20.055 -42.244 1.00 22.98 104 PHE A O 1
ATOM 813 N N . LYS A 1 105 ? -3.237 18.152 -42.818 1.00 24.46 105 LYS A N 1
ATOM 814 C CA . LYS A 1 105 ? -2.152 18.842 -43.567 1.00 27.97 105 LYS A CA 1
ATOM 815 C C . LYS A 1 105 ? -2.007 18.307 -44.988 1.00 27.77 105 LYS A C 1
ATOM 816 O O . LYS A 1 105 ? -2.495 17.197 -45.292 1.00 28.77 105 LYS A O 1
ATOM 822 N N . ASP A 1 106 ? -1.417 19.141 -45.854 1.00 28.74 106 ASP A N 1
ATOM 823 C CA . ASP A 1 106 ? -1.070 18.758 -47.246 1.00 32.93 106 ASP A CA 1
ATOM 824 C C . ASP A 1 106 ? 0.271 18.026 -47.196 1.00 34.51 106 ASP A C 1
ATOM 825 O O . ASP A 1 106 ? 0.816 17.899 -46.084 1.00 30.53 106 ASP A O 1
ATOM 830 N N . GLU A 1 107 ? 0.794 17.638 -48.366 1.00 43.40 107 GLU A N 1
ATOM 831 C CA . GLU A 1 107 ? 2.073 16.889 -48.520 1.00 49.67 107 GLU A CA 1
ATOM 832 C C . GLU A 1 107 ? 3.250 17.685 -47.940 1.00 51.00 107 GLU A C 1
ATOM 833 O O . GLU A 1 107 ? 4.200 17.024 -47.480 1.00 55.49 107 GLU A O 1
ATOM 839 N N . LYS A 1 108 ? 3.168 19.021 -47.868 1.00 48.41 108 LYS A N 1
ATOM 840 C CA . LYS A 1 108 ? 4.277 19.880 -47.358 1.00 47.19 108 LYS A CA 1
ATOM 841 C C . LYS A 1 108 ? 4.190 20.097 -45.843 1.00 40.83 108 LYS A C 1
ATOM 842 O O . LYS A 1 108 ? 5.077 20.790 -45.308 1.00 40.57 108 LYS A O 1
ATOM 848 N N . GLY A 1 109 ? 3.164 19.574 -45.156 1.00 37.61 109 GLY A N 1
ATOM 849 C CA . GLY A 1 109 ? 2.987 19.815 -43.709 1.00 35.25 109 GLY A CA 1
ATOM 850 C C . GLY A 1 109 ? 2.314 21.146 -43.395 1.00 32.69 109 GLY A C 1
ATOM 851 O O . GLY A 1 109 ? 2.327 21.547 -42.230 1.00 33.56 109 GLY A O 1
ATOM 852 N N . ASN A 1 110 ? 1.718 21.808 -44.389 1.00 33.86 110 ASN A N 1
ATOM 853 C CA . ASN A 1 110 ? 0.899 23.029 -44.158 1.00 33.72 110 ASN A CA 1
ATOM 854 C C . ASN A 1 110 ? -0.555 22.618 -43.860 1.00 26.59 110 ASN A C 1
ATOM 855 O O . ASN A 1 110 ? -1.046 21.671 -44.492 1.00 28.50 110 ASN A O 1
ATOM 860 N N . LEU A 1 111 ? -1.232 23.375 -43.004 1.00 26.66 111 LEU A N 1
ATOM 861 C CA . LEU A 1 111 ? -2.678 23.188 -42.707 1.00 26.60 111 LEU A CA 1
ATOM 862 C C . LEU A 1 111 ? -3.480 23.258 -44.005 1.00 25.14 111 LEU A C 1
ATOM 863 O O . LEU A 1 111 ? -3.247 24.204 -44.826 1.00 25.87 111 LEU A O 1
ATOM 868 N N . LEU A 1 112 ? -4.393 22.307 -44.201 1.00 22.43 112 LEU A N 1
ATOM 869 C CA . LEU A 1 112 ? -5.391 22.378 -45.280 1.00 23.76 112 LEU A CA 1
ATOM 870 C C . LEU A 1 112 ? -6.232 23.651 -45.116 1.00 21.15 112 LEU A C 1
ATOM 871 O O . LEU A 1 112 ? -6.442 24.102 -43.988 1.00 21.44 112 LEU A O 1
ATOM 876 N N . SER A 1 113 ? -6.771 24.140 -46.224 1.00 22.12 113 SER A N 1
ATOM 877 C CA . SER A 1 113 ? -7.889 25.111 -46.249 1.00 21.40 113 SER A CA 1
ATOM 878 C C . SER A 1 113 ? -9.106 24.500 -45.542 1.00 20.34 113 SER A C 1
ATOM 879 O O . SER A 1 113 ? -9.228 23.255 -45.482 1.00 19.41 113 SER A O 1
ATOM 882 N N . ARG A 1 114 ? -9.983 25.361 -45.058 1.00 19.62 114 ARG A N 1
ATOM 883 C CA . ARG A 1 114 ? -11.292 24.977 -44.478 1.00 19.64 114 ARG A CA 1
ATOM 884 C C . ARG A 1 114 ? -12.067 24.137 -45.502 1.00 20.06 114 ARG A C 1
ATOM 885 O O . ARG A 1 114 ? -12.560 23.044 -45.164 1.00 19.26 114 ARG A O 1
ATOM 893 N N . GLU A 1 115 ? -12.123 24.608 -46.741 1.00 20.44 115 GLU A N 1
ATOM 894 C CA . GLU A 1 115 ? -12.800 23.894 -47.840 1.00 22.78 115 GLU A CA 1
ATOM 895 C C . GLU A 1 115 ? -12.220 22.482 -47.985 1.00 20.90 115 GLU A C 1
ATOM 896 O O . GLU A 1 115 ? -13.025 21.497 -48.047 1.00 20.69 115 GLU A O 1
ATOM 902 N N . ALA A 1 116 ? -10.895 22.351 -48.068 1.00 20.24 116 ALA A N 1
ATOM 903 C CA . ALA A 1 116 ? -10.240 21.043 -48.297 1.00 20.23 116 ALA A CA 1
ATOM 904 C C . ALA A 1 116 ? -10.491 20.143 -47.077 1.00 21.37 116 ALA A C 1
ATOM 905 O O . ALA A 1 116 ? -10.701 18.920 -47.264 1.00 21.45 116 ALA A O 1
ATOM 907 N N . MET A 1 117 ? -10.451 20.699 -45.867 1.00 19.76 117 MET A N 1
ATOM 908 C CA . MET A 1 117 ? -10.603 19.853 -44.653 1.00 19.88 117 MET A CA 1
ATOM 909 C C . MET A 1 117 ? -12.068 19.423 -44.513 1.00 20.04 117 MET A C 1
ATOM 910 O O . MET A 1 117 ? -12.302 18.265 -44.083 1.00 20.07 117 MET A O 1
ATOM 915 N N . ILE A 1 118 ? -13.035 20.266 -44.875 1.00 18.10 118 ILE A N 1
ATOM 916 C CA . ILE A 1 118 ? -14.460 19.858 -44.882 1.00 19.47 118 ILE A CA 1
ATOM 917 C C . ILE A 1 118 ? -14.615 18.676 -45.847 1.00 20.24 118 ILE A C 1
ATOM 918 O O . ILE A 1 118 ? -15.291 17.694 -45.489 1.00 19.25 118 ILE A O 1
ATOM 923 N N . GLU A 1 119 ? -14.026 18.777 -47.035 1.00 19.81 119 GLU A N 1
ATOM 924 C CA . GLU A 1 119 ? -14.071 17.682 -48.043 1.00 23.82 119 GLU A CA 1
ATOM 925 C C . GLU A 1 119 ? -13.410 16.425 -47.474 1.00 21.59 119 GLU A C 1
ATOM 926 O O . GLU A 1 119 ? -13.964 15.306 -47.667 1.00 19.44 119 GLU A O 1
ATOM 932 N N . ARG A 1 120 ? -12.259 16.568 -46.815 1.00 20.81 120 ARG A N 1
ATOM 933 C CA . ARG A 1 120 ? -11.547 15.405 -46.235 1.00 22.23 120 ARG A CA 1
ATOM 934 C C . ARG A 1 120 ? -12.419 14.756 -45.152 1.00 20.53 120 ARG A C 1
ATOM 935 O O . ARG A 1 120 ? -12.457 13.504 -45.083 1.00 18.60 120 ARG A O 1
ATOM 943 N N . MET A 1 121 ? -13.043 15.562 -44.290 1.00 18.96 121 MET A N 1
ATOM 944 C CA . MET A 1 121 ? -13.946 15.036 -43.228 1.00 20.00 121 MET A CA 1
ATOM 945 C C . MET A 1 121 ? -15.129 14.324 -43.890 1.00 19.37 121 MET A C 1
ATOM 946 O O . MET A 1 121 ? -15.512 13.218 -43.452 1.00 18.63 121 MET A O 1
ATOM 951 N N . ARG A 1 122 ? -15.716 14.942 -44.907 1.00 19.29 122 ARG A N 1
ATOM 952 C CA . ARG A 1 122 ? -16.865 14.329 -45.616 1.00 21.42 122 ARG A CA 1
ATOM 953 C C . ARG A 1 122 ? -16.455 12.964 -46.182 1.00 19.39 122 ARG A C 1
ATOM 954 O O . ARG A 1 122 ? -17.208 12.001 -46.003 1.00 19.86 122 ARG A O 1
ATOM 962 N N . GLU A 1 123 ? -15.326 12.887 -46.881 1.00 20.91 123 GLU A N 1
ATOM 963 C CA . GLU A 1 123 ? -14.876 11.605 -47.470 1.00 22.44 123 GLU A CA 1
ATOM 964 C C . GLU A 1 123 ? -14.636 10.576 -46.353 1.00 22.20 123 GLU A C 1
ATOM 965 O O . GLU A 1 123 ? -14.985 9.393 -46.532 1.00 19.40 123 GLU A O 1
ATOM 971 N N . TYR A 1 124 ? -13.956 10.970 -45.284 1.00 20.16 124 TYR A N 1
ATOM 972 C CA . TYR A 1 124 ? -13.665 10.054 -44.155 1.00 19.25 124 TYR A CA 1
ATOM 973 C C . TYR A 1 124 ? -14.981 9.478 -43.618 1.00 19.50 124 TYR A C 1
ATOM 974 O O . TYR A 1 124 ? -15.091 8.252 -43.476 1.00 19.02 124 TYR A O 1
ATOM 983 N N . ILE A 1 125 ? -15.930 10.342 -43.255 1.00 18.04 125 ILE A N 1
ATOM 984 C CA . ILE A 1 125 ? -17.199 9.939 -42.608 1.00 18.69 125 ILE A CA 1
ATOM 985 C C . ILE A 1 125 ? -18.019 9.102 -43.602 1.00 19.34 125 ILE A C 1
ATOM 986 O O . ILE A 1 125 ? -18.527 8.036 -43.223 1.00 19.34 125 ILE A O 1
ATOM 991 N N . HIS A 1 126 ? -18.126 9.550 -44.848 1.00 20.18 126 HIS A N 1
ATOM 992 C CA . HIS A 1 126 ? -18.829 8.769 -45.901 1.00 21.72 126 HIS A CA 1
ATOM 993 C C . HIS A 1 126 ? -18.209 7.379 -46.036 1.00 20.76 126 HIS A C 1
ATOM 994 O O . HIS A 1 126 ? -18.996 6.437 -46.168 1.00 22.23 126 HIS A O 1
ATOM 1001 N N . THR A 1 127 ? -16.879 7.267 -46.088 1.00 22.13 127 THR A N 1
ATOM 1002 C CA . THR A 1 127 ? -16.170 5.979 -46.295 1.00 22.95 127 THR A CA 1
ATOM 1003 C C . THR A 1 127 ? -16.430 5.060 -45.094 1.00 25.20 127 THR A C 1
ATOM 1004 O O . THR A 1 127 ? -16.802 3.882 -45.296 1.00 23.51 127 THR A O 1
ATOM 1008 N N . VAL A 1 128 ? -16.213 5.562 -43.876 1.00 21.21 128 VAL A N 1
ATOM 1009 C CA . VAL A 1 128 ? -16.326 4.726 -42.649 1.00 21.08 128 VAL A CA 1
ATOM 1010 C C . VAL A 1 128 ? -17.796 4.394 -42.367 1.00 20.72 128 VAL A C 1
ATOM 1011 O O . VAL A 1 128 ? -18.104 3.191 -42.199 1.00 22.63 128 VAL A O 1
ATOM 1015 N N . VAL A 1 129 ? -18.685 5.387 -42.287 1.00 19.65 129 VAL A N 1
ATOM 1016 C CA . VAL A 1 129 ? -20.117 5.130 -41.971 1.00 20.59 129 VAL A CA 1
ATOM 1017 C C . VAL A 1 129 ? -20.735 4.341 -43.142 1.00 23.16 129 VAL A C 1
ATOM 1018 O O . VAL A 1 129 ? -21.486 3.368 -42.865 1.00 21.67 129 VAL A O 1
ATOM 1022 N N . GLY A 1 130 ? -20.377 4.692 -44.381 1.00 22.53 130 GLY A N 1
ATOM 1023 C CA . GLY A 1 130 ? -20.883 3.999 -45.587 1.00 23.51 130 GLY A CA 1
ATOM 1024 C C . GLY A 1 130 ? -20.535 2.520 -45.581 1.00 24.58 130 GLY A C 1
ATOM 1025 O O . GLY A 1 130 ? -21.414 1.682 -45.885 1.00 25.45 130 GLY A O 1
ATOM 1026 N N . ARG A 1 131 ? -19.314 2.178 -45.194 1.00 23.84 131 ARG A N 1
ATOM 1027 C CA . ARG A 1 131 ? -18.844 0.776 -45.210 1.00 23.90 131 ARG A CA 1
ATOM 1028 C C . ARG A 1 131 ? -19.732 -0.087 -44.308 1.00 25.32 131 ARG A C 1
ATOM 1029 O O . ARG A 1 131 ? -19.998 -1.250 -44.696 1.00 23.39 131 ARG A O 1
ATOM 1037 N N . TYR A 1 132 ? -20.172 0.435 -43.162 1.00 21.57 132 TYR A N 1
ATOM 1038 C CA . TYR A 1 132 ? -20.913 -0.337 -42.135 1.00 23.58 132 TYR A CA 1
ATOM 1039 C C . TYR A 1 132 ? -22.395 0.049 -42.139 1.00 22.42 132 TYR A C 1
ATOM 1040 O O . TYR A 1 132 ? -23.107 -0.239 -41.168 1.00 21.31 132 TYR A O 1
ATOM 1049 N N . ARG A 1 133 ? -22.876 0.698 -43.209 1.00 23.99 133 ARG A N 1
ATOM 1050 C CA . ARG A 1 133 ? -24.290 1.151 -43.284 1.00 25.45 133 ARG A CA 1
ATOM 1051 C C . ARG A 1 133 ? -25.211 -0.029 -42.943 1.00 25.53 133 ARG A C 1
ATOM 1052 O O . ARG A 1 133 ? -25.045 -1.098 -43.561 1.00 24.20 133 ARG A O 1
ATOM 1060 N N . GLY A 1 134 ? -26.128 0.154 -42.003 1.00 23.68 134 GLY A N 1
ATOM 1061 C CA . GLY A 1 134 ? -27.104 -0.868 -41.577 1.00 26.56 134 GLY A CA 1
ATOM 1062 C C . GLY A 1 134 ? -26.526 -1.900 -40.620 1.00 28.47 134 GLY A C 1
ATOM 1063 O O . GLY A 1 134 ? -27.302 -2.680 -40.108 1.00 27.89 134 GLY A O 1
ATOM 1064 N N . LYS A 1 135 ? -25.214 -1.901 -40.367 1.00 27.51 135 LYS A N 1
ATOM 1065 C CA . LYS A 1 135 ? -24.534 -2.936 -39.535 1.00 27.88 135 LYS A CA 1
ATOM 1066 C C . LYS A 1 135 ? -24.076 -2.337 -38.200 1.00 26.07 135 LYS A C 1
ATOM 1067 O O . LYS A 1 135 ? -23.914 -3.092 -37.225 1.00 26.50 135 LYS A O 1
ATOM 1073 N N . VAL A 1 136 ? -23.851 -1.031 -38.183 1.00 23.50 136 VAL A N 1
ATOM 1074 C CA . VAL A 1 136 ? -23.511 -0.261 -36.953 1.00 22.03 136 VAL A CA 1
ATOM 1075 C C . VAL A 1 136 ? -24.720 0.603 -36.618 1.00 23.64 136 VAL A C 1
ATOM 1076 O O . VAL A 1 136 ? -25.023 1.543 -37.374 1.00 23.73 136 VAL A O 1
ATOM 1080 N N . TYR A 1 137 ? -25.422 0.311 -35.528 1.00 21.07 137 TYR A N 1
ATOM 1081 C CA . TYR A 1 137 ? -26.727 0.971 -35.269 1.00 21.72 137 TYR A CA 1
ATOM 1082 C C . TYR A 1 137 ? -26.555 2.360 -34.644 1.00 20.45 137 TYR A C 1
ATOM 1083 O O . TYR A 1 137 ? -27.520 3.150 -34.690 1.00 19.74 137 TYR A O 1
ATOM 1092 N N . ALA A 1 138 ? -25.394 2.636 -34.049 1.00 19.96 138 ALA A N 1
ATOM 1093 C CA . ALA A 1 138 ? -25.130 3.929 -33.367 1.00 19.82 138 ALA A CA 1
ATOM 1094 C C . ALA A 1 138 ? -23.673 4.337 -33.580 1.00 18.69 138 ALA A C 1
ATOM 1095 O O . ALA A 1 138 ? -22.807 3.475 -33.563 1.00 18.37 138 ALA A O 1
ATOM 1097 N N . TRP A 1 139 ? -23.447 5.627 -33.820 1.00 17.91 139 TRP A N 1
ATOM 1098 C CA . TRP A 1 139 ? -22.092 6.211 -33.959 1.00 19.24 139 TRP A CA 1
ATOM 1099 C C . TRP A 1 139 ? -21.886 7.304 -32.915 1.00 18.71 139 TRP A C 1
ATOM 1100 O O . TRP A 1 139 ? -22.752 8.176 -32.783 1.00 18.73 139 TRP A O 1
ATOM 1111 N N . ASP A 1 140 ? -20.722 7.287 -32.268 1.00 19.97 140 ASP A N 1
ATOM 1112 C CA . ASP A 1 140 ? -20.152 8.496 -31.610 1.00 18.47 140 ASP A CA 1
ATOM 1113 C C . ASP A 1 140 ? -19.581 9.364 -32.720 1.00 17.17 140 ASP A C 1
ATOM 1114 O O . ASP A 1 140 ? -18.448 9.110 -33.165 1.00 18.09 140 ASP A O 1
ATOM 1119 N N . VAL A 1 141 ? -20.368 10.316 -33.222 1.00 16.45 141 VAL A N 1
ATOM 1120 C CA . VAL A 1 141 ? -19.944 11.095 -34.409 1.00 16.85 141 VAL A CA 1
ATOM 1121 C C . VAL A 1 141 ? -18.877 12.092 -33.994 1.00 16.87 141 VAL A C 1
ATOM 1122 O O . VAL A 1 141 ? -17.828 12.192 -34.680 1.00 16.77 141 VAL A O 1
ATOM 1126 N N . VAL A 1 142 ? -19.148 12.822 -32.924 1.00 15.88 142 VAL A N 1
ATOM 1127 C CA . VAL A 1 142 ? -18.181 13.786 -32.357 1.00 16.65 142 VAL A CA 1
ATOM 1128 C C . VAL A 1 142 ? -17.951 13.434 -30.891 1.00 16.70 142 VAL A C 1
ATOM 1129 O O . VAL A 1 142 ? -18.939 13.235 -30.160 1.00 17.06 142 VAL A O 1
ATOM 1133 N N . ASN A 1 143 ? -16.682 13.442 -30.525 1.00 16.75 143 ASN A N 1
ATOM 1134 C CA . ASN A 1 143 ? -16.195 13.045 -29.186 1.00 15.82 143 ASN A CA 1
ATOM 1135 C C . ASN A 1 143 ? -15.469 14.242 -28.561 1.00 14.54 143 ASN A C 1
ATOM 1136 O O . ASN A 1 143 ? -14.586 14.805 -29.214 1.00 14.31 143 ASN A O 1
ATOM 1141 N N . GLU A 1 144 ? -15.878 14.642 -27.357 1.00 14.73 144 GLU A N 1
ATOM 1142 C CA . GLU A 1 144 ? -15.107 15.511 -26.438 1.00 16.29 144 GLU A CA 1
ATOM 1143 C C . GLU A 1 144 ? -14.807 16.872 -27.066 1.00 16.47 144 GLU A C 1
ATOM 1144 O O . GLU A 1 144 ? -13.640 17.332 -26.993 1.00 18.06 144 GLU A O 1
ATOM 1150 N N . ALA A 1 145 ? -15.807 17.490 -27.698 1.00 17.91 145 ALA A N 1
ATOM 1151 C CA . ALA A 1 145 ? -15.649 18.792 -28.383 1.00 17.73 145 ALA A CA 1
ATOM 1152 C C . ALA A 1 145 ? -15.774 19.971 -27.407 1.00 16.48 145 ALA A C 1
ATOM 1153 O O . ALA A 1 145 ? -15.429 21.092 -27.803 1.00 17.57 145 ALA A O 1
ATOM 1155 N N . VAL A 1 146 ? -16.195 19.732 -26.170 1.00 15.64 146 VAL A N 1
ATOM 1156 C CA . VAL A 1 146 ? -16.488 20.809 -25.194 1.00 18.41 146 VAL A CA 1
ATOM 1157 C C . VAL A 1 146 ? -15.265 21.094 -24.326 1.00 18.81 146 VAL A C 1
ATOM 1158 O O . VAL A 1 146 ? -14.601 20.157 -23.838 1.00 19.64 146 VAL A O 1
ATOM 1162 N N . ASP A 1 147 ? -14.943 22.377 -24.183 1.00 19.18 147 ASP A N 1
ATOM 1163 C CA . ASP A 1 147 ? -13.952 22.871 -23.196 1.00 20.41 147 ASP A CA 1
ATOM 1164 C C . ASP A 1 147 ? -14.546 24.082 -22.481 1.00 22.56 147 ASP A C 1
ATOM 1165 O O . ASP A 1 147 ? -14.556 25.177 -23.101 1.00 20.44 147 ASP A O 1
ATOM 1170 N N . GLU A 1 148 ? -15.023 23.912 -21.239 1.00 20.60 148 GLU A N 1
ATOM 1171 C CA . GLU A 1 148 ? -15.652 25.017 -20.469 1.00 24.08 148 GLU A CA 1
ATOM 1172 C C . GLU A 1 148 ? -14.679 26.185 -20.225 1.00 24.61 148 GLU A C 1
ATOM 1173 O O . GLU A 1 148 ? -15.168 27.257 -19.852 1.00 27.04 148 GLU A O 1
ATOM 1179 N N . ASN A 1 149 ? -13.372 26.027 -20.441 1.00 23.57 149 ASN A N 1
ATOM 1180 C CA . ASN A 1 149 ? -12.374 27.116 -20.259 1.00 25.58 149 ASN A CA 1
ATOM 1181 C C . ASN A 1 149 ? -12.377 28.086 -21.449 1.00 24.92 149 ASN A C 1
ATOM 1182 O O . ASN A 1 149 ? -11.758 29.152 -21.348 1.00 25.07 149 ASN A O 1
ATOM 1187 N N . GLN A 1 150 ? -13.044 27.728 -22.543 1.00 22.69 150 GLN A N 1
ATOM 1188 C CA . GLN A 1 150 ? -13.069 28.585 -23.745 1.00 24.18 150 GLN A CA 1
ATOM 1189 C C . GLN A 1 150 ? -14.311 29.469 -23.717 1.00 24.56 150 GLN A C 1
ATOM 1190 O O . GLN A 1 150 ? -15.368 29.041 -23.257 1.00 23.05 150 GLN A O 1
ATOM 1196 N N . PRO A 1 151 ? -14.237 30.701 -24.280 1.00 25.45 151 PRO A N 1
ATOM 1197 C CA . PRO A 1 151 ? -15.373 31.620 -24.261 1.00 26.96 151 PRO A CA 1
ATOM 1198 C C . PRO A 1 151 ? -16.670 31.057 -24.859 1.00 26.09 151 PRO A C 1
ATOM 1199 O O . PRO A 1 151 ? -17.701 31.322 -24.314 1.00 27.03 151 PRO A O 1
ATOM 1203 N N . ASP A 1 152 ? -16.598 30.268 -25.939 1.00 23.86 152 ASP A N 1
ATOM 1204 C CA . ASP A 1 152 ? -17.792 29.660 -26.585 1.00 22.08 152 ASP A CA 1
ATOM 1205 C C . ASP A 1 152 ? -17.969 28.204 -26.118 1.00 21.11 152 ASP A C 1
ATOM 1206 O O . ASP A 1 152 ? -18.793 27.492 -26.698 1.00 20.57 152 ASP A O 1
ATOM 1211 N N . GLY A 1 153 ? -17.176 27.754 -25.148 1.00 21.12 153 GLY A N 1
ATOM 1212 C CA . GLY A 1 153 ? -17.329 26.400 -24.588 1.00 20.07 153 GLY A CA 1
ATOM 1213 C C . GLY A 1 153 ? -16.783 25.308 -25.495 1.00 19.26 153 GLY A C 1
ATOM 1214 O O . GLY A 1 153 ? -17.005 24.122 -25.182 1.00 18.80 153 GLY A O 1
ATOM 1215 N N . LEU A 1 154 ? -16.032 25.647 -26.544 1.00 18.39 154 LEU A N 1
ATOM 1216 C CA . LEU A 1 154 ? -15.580 24.614 -27.511 1.00 18.81 154 LEU A CA 1
ATOM 1217 C C . LEU A 1 154 ? -14.058 24.465 -27.469 1.00 17.31 154 LEU A C 1
ATOM 1218 O O . LEU A 1 154 ? -13.328 25.456 -27.562 1.00 18.08 154 LEU A O 1
ATOM 1223 N N . ARG A 1 155 ? -13.605 23.215 -27.422 1.00 16.95 155 ARG A N 1
ATOM 1224 C CA . ARG A 1 155 ? -12.181 22.835 -27.429 1.00 17.68 155 ARG A CA 1
ATOM 1225 C C . ARG A 1 155 ? -11.503 23.359 -28.711 1.00 16.77 155 ARG A C 1
ATOM 1226 O O . ARG A 1 155 ? -12.017 23.120 -29.835 1.00 17.58 155 ARG A O 1
ATOM 1234 N N . ARG A 1 156 ? -10.367 24.013 -28.539 1.00 18.60 156 ARG A N 1
ATOM 1235 C CA . ARG A 1 156 ? -9.575 24.572 -29.662 1.00 19.09 156 ARG A CA 1
ATOM 1236 C C . ARG A 1 156 ? -8.630 23.492 -30.202 1.00 19.15 156 ARG A C 1
ATOM 1237 O O . ARG A 1 156 ? -7.389 23.654 -30.171 1.00 22.78 156 ARG A O 1
ATOM 1245 N N . SER A 1 157 ? -9.198 22.427 -30.738 1.00 18.58 157 SER A N 1
ATOM 1246 C CA . SER A 1 157 ? -8.445 21.340 -31.391 1.00 18.15 157 SER A CA 1
ATOM 1247 C C . SER A 1 157 ? -8.089 21.744 -32.821 1.00 17.52 157 SER A C 1
ATOM 1248 O O . SER A 1 157 ? -8.600 22.796 -33.315 1.00 16.63 157 SER A O 1
ATOM 1251 N N . LEU A 1 158 ? -7.387 20.874 -33.541 1.00 17.43 158 LEU A N 1
ATOM 1252 C CA . LEU A 1 158 ? -7.145 21.071 -34.991 1.00 18.89 158 LEU A CA 1
ATOM 1253 C C . LEU A 1 158 ? -8.471 21.143 -35.761 1.00 18.24 158 LEU A C 1
ATOM 1254 O O . LEU A 1 158 ? -8.514 21.878 -36.766 1.00 18.64 158 LEU A O 1
ATOM 1259 N N . TRP A 1 159 ? -9.524 20.429 -35.345 1.00 17.20 159 TRP A N 1
ATOM 1260 C CA . TRP A 1 159 ? -10.840 20.518 -36.027 1.00 17.88 159 TRP A CA 1
ATOM 1261 C C . TRP A 1 159 ? -11.319 21.979 -35.977 1.00 18.34 159 TRP A C 1
ATOM 1262 O O . TRP A 1 159 ? -11.799 22.500 -36.991 1.00 18.46 159 TRP A O 1
ATOM 1273 N N . TYR A 1 160 ? -11.227 22.607 -34.807 1.00 17.68 160 TYR A N 1
ATOM 1274 C CA . TYR A 1 160 ? -11.683 24.005 -34.613 1.00 17.99 160 TYR A CA 1
ATOM 1275 C C . TYR A 1 160 ? -10.763 24.946 -35.398 1.00 18.82 160 TYR A C 1
ATOM 1276 O O . TYR A 1 160 ? -11.252 25.910 -36.025 1.00 19.80 160 TYR A O 1
ATOM 1285 N N . GLN A 1 161 ? -9.464 24.677 -35.380 1.00 17.98 161 GLN A N 1
ATOM 1286 C CA . GLN A 1 161 ? -8.442 25.566 -35.994 1.00 19.93 161 GLN A CA 1
ATOM 1287 C C . GLN A 1 161 ? -8.500 25.493 -37.513 1.00 19.35 161 GLN A C 1
ATOM 1288 O O . GLN A 1 161 ? -8.249 26.546 -38.146 1.00 18.63 161 GLN A O 1
ATOM 1294 N N . VAL A 1 162 ? -8.815 24.335 -38.075 1.00 18.22 162 VAL A N 1
ATOM 1295 C CA . VAL A 1 162 ? -8.706 24.104 -39.543 1.00 19.05 162 VAL A CA 1
ATOM 1296 C C . VAL A 1 162 ? -10.083 24.300 -40.207 1.00 19.09 162 VAL A C 1
ATOM 1297 O O . VAL A 1 162 ? -10.140 24.914 -41.283 1.00 19.81 162 VAL A O 1
ATOM 1301 N N . ILE A 1 163 ? -11.175 23.858 -39.586 1.00 18.69 163 ILE A N 1
ATOM 1302 C CA . ILE A 1 163 ? -12.545 24.065 -40.144 1.00 18.94 163 ILE A CA 1
ATOM 1303 C C . ILE A 1 163 ? -13.203 25.253 -39.436 1.00 19.17 163 ILE A C 1
ATOM 1304 O O . ILE A 1 163 ? -13.649 26.159 -40.108 1.00 20.35 163 ILE A O 1
ATOM 1309 N N . GLY A 1 164 ? -13.290 25.224 -38.110 1.00 18.12 164 GLY A N 1
ATOM 1310 C CA . GLY A 1 164 ? -14.015 26.245 -37.353 1.00 18.26 164 GLY A CA 1
ATOM 1311 C C . GLY A 1 164 ? -15.181 25.619 -36.611 1.00 19.22 164 GLY A C 1
ATOM 1312 O O . GLY A 1 164 ? -15.368 24.409 -36.693 1.00 18.66 164 GLY A O 1
ATOM 1313 N N . PRO A 1 165 ? -15.948 26.434 -35.862 1.00 19.99 165 PRO A N 1
ATOM 1314 C CA . PRO A 1 165 ? -16.930 25.926 -34.904 1.00 20.45 165 PRO A CA 1
ATOM 1315 C C . PRO A 1 165 ? -18.113 25.152 -35.511 1.00 20.48 165 PRO A C 1
ATOM 1316 O O . PRO A 1 165 ? -18.742 24.386 -34.784 1.00 21.63 165 PRO A O 1
ATOM 1320 N N . ASP A 1 166 ? -18.354 25.275 -36.815 1.00 17.82 166 ASP A N 1
ATOM 1321 C CA . ASP A 1 166 ? -19.380 24.453 -37.502 1.00 18.72 166 ASP A CA 1
ATOM 1322 C C . ASP A 1 166 ? -18.879 23.031 -37.795 1.00 17.93 166 ASP A C 1
ATOM 1323 O O . ASP A 1 166 ? -19.676 22.262 -38.355 1.00 18.25 166 ASP A O 1
ATOM 1328 N N . TYR A 1 167 ? -17.653 22.639 -37.430 1.00 17.81 167 TYR A N 1
ATOM 1329 C CA . TYR A 1 167 ? -17.156 21.275 -37.770 1.00 17.59 167 TYR A CA 1
ATOM 1330 C C . TYR A 1 167 ? -18.099 20.254 -37.126 1.00 16.85 167 TYR A C 1
ATOM 1331 O O . TYR A 1 167 ? -18.310 19.162 -37.682 1.00 17.53 167 TYR A O 1
ATOM 1340 N N . ILE A 1 168 ? -18.640 20.579 -35.957 1.00 16.51 168 ILE A N 1
ATOM 1341 C CA . ILE A 1 168 ? -19.477 19.612 -35.189 1.00 16.91 168 ILE A CA 1
ATOM 1342 C C . ILE A 1 168 ? -20.749 19.333 -35.990 1.00 17.33 168 ILE A C 1
ATOM 1343 O O . ILE A 1 168 ? -21.020 18.168 -36.293 1.00 17.99 168 ILE A O 1
ATOM 1348 N N . GLU A 1 169 ? -21.510 20.361 -36.352 1.00 17.94 169 GLU A N 1
ATOM 1349 C CA . GLU A 1 169 ? -22.794 20.141 -37.071 1.00 20.46 169 GLU A CA 1
ATOM 1350 C C . GLU A 1 169 ? -22.531 19.512 -38.436 1.00 18.75 169 GLU A C 1
ATOM 1351 O O . GLU A 1 169 ? -23.333 18.684 -38.858 1.00 17.44 169 GLU A O 1
ATOM 1357 N N . LEU A 1 170 ? -21.435 19.868 -39.099 1.00 17.93 170 LEU A N 1
ATOM 1358 C CA . LEU A 1 170 ? -21.087 19.265 -40.411 1.00 18.63 170 LEU A CA 1
ATOM 1359 C C . LEU A 1 170 ? -20.854 17.752 -40.260 1.00 17.89 170 LEU A C 1
ATOM 1360 O O . LEU A 1 170 ? -21.307 16.999 -41.099 1.00 15.98 170 LEU A O 1
ATOM 1365 N N . ALA A 1 171 ? -20.135 17.321 -39.232 1.00 17.51 171 ALA A N 1
ATOM 1366 C CA . ALA A 1 171 ? -19.857 15.883 -39.011 1.00 18.77 171 ALA A CA 1
ATOM 1367 C C . ALA A 1 171 ? -21.174 15.113 -38.909 1.00 18.19 171 ALA A C 1
ATOM 1368 O O . ALA A 1 171 ? -21.279 14.033 -39.533 1.00 18.79 171 ALA A O 1
ATOM 1370 N N . PHE A 1 172 ? -22.156 15.633 -38.177 1.00 18.07 172 PHE A N 1
ATOM 1371 C CA . PHE A 1 172 ? -23.484 14.980 -38.053 1.00 17.45 172 PHE A CA 1
ATOM 1372 C C . PHE A 1 172 ? -24.201 14.962 -39.408 1.00 19.04 172 PHE A C 1
ATOM 1373 O O . PHE A 1 172 ? -24.774 13.919 -39.766 1.00 18.33 172 PHE A O 1
ATOM 1381 N N . LYS A 1 173 ? -24.142 16.068 -40.152 1.00 20.02 173 LYS A N 1
ATOM 1382 C CA . LYS A 1 173 ? -24.734 16.124 -41.513 1.00 20.96 173 LYS A CA 1
ATOM 1383 C C . LYS A 1 173 ? -24.168 14.969 -42.350 1.00 20.90 173 LYS A C 1
ATOM 1384 O O . LYS A 1 173 ? -24.965 14.200 -42.943 1.00 21.29 173 LYS A O 1
ATOM 1390 N N . PHE A 1 174 ? -22.844 14.831 -42.401 1.00 19.01 174 PHE A N 1
ATOM 1391 C CA . PHE A 1 174 ? -22.158 13.853 -43.277 1.00 18.19 174 PHE A CA 1
ATOM 1392 C C . PHE A 1 174 ? -22.452 12.426 -42.809 1.00 19.60 174 PHE A C 1
ATOM 1393 O O . PHE A 1 174 ? -22.669 11.547 -43.668 1.00 18.94 174 PHE A O 1
ATOM 1401 N N . ALA A 1 175 ? -22.454 12.176 -41.496 1.00 19.35 175 ALA A N 1
ATOM 1402 C CA . ALA A 1 175 ? -22.751 10.817 -40.967 1.00 18.29 175 ALA A CA 1
ATOM 1403 C C . ALA A 1 175 ? -24.194 10.422 -41.348 1.00 19.03 175 ALA A C 1
ATOM 1404 O O . ALA A 1 175 ? -24.393 9.261 -41.763 1.00 18.49 175 ALA A O 1
ATOM 1406 N N . HIS A 1 176 ? -25.144 11.342 -41.221 1.00 20.89 176 HIS A N 1
ATOM 1407 C CA . HIS A 1 176 ? -26.580 11.079 -41.514 1.00 23.15 176 HIS A CA 1
ATOM 1408 C C . HIS A 1 176 ? -26.768 10.814 -43.016 1.00 24.42 176 HIS A C 1
ATOM 1409 O O . HIS A 1 176 ? -27.588 9.948 -43.363 1.00 23.47 176 HIS A O 1
ATOM 1416 N N . GLU A 1 177 ? -26.007 11.503 -43.859 1.00 22.87 177 GLU A N 1
ATOM 1417 C CA . GLU A 1 177 ? -25.957 11.239 -45.321 1.00 23.89 177 GLU A CA 1
ATOM 1418 C C . GLU A 1 177 ? -25.517 9.800 -45.569 1.00 24.61 177 GLU A C 1
ATOM 1419 O O . GLU A 1 177 ? -26.117 9.147 -46.430 1.00 24.96 177 GLU A O 1
ATOM 1425 N N . ALA A 1 178 ? -24.479 9.336 -44.879 1.00 23.91 178 ALA A N 1
ATOM 1426 C CA . ALA A 1 178 ? -23.829 8.037 -45.159 1.00 23.06 178 ALA A CA 1
ATOM 1427 C C . ALA A 1 178 ? -24.703 6.883 -44.640 1.00 23.00 178 ALA A C 1
ATOM 1428 O O . ALA A 1 178 ? -24.634 5.778 -45.217 1.00 22.79 178 ALA A O 1
ATOM 1430 N N . ASP A 1 179 ? -25.422 7.094 -43.543 1.00 23.22 179 ASP A N 1
ATOM 1431 C CA . ASP A 1 179 ? -26.307 6.045 -42.969 1.00 24.19 179 ASP A CA 1
ATOM 1432 C C . ASP A 1 179 ? -27.477 6.726 -42.280 1.00 25.51 179 ASP A C 1
ATOM 1433 O O . ASP A 1 179 ? -27.431 6.996 -41.084 1.00 24.56 179 ASP A O 1
ATOM 1438 N N . PRO A 1 180 ? -28.572 7.002 -43.026 1.00 26.99 180 PRO A N 1
ATOM 1439 C CA . PRO A 1 180 ? -29.733 7.696 -42.483 1.00 27.20 180 PRO A CA 1
ATOM 1440 C C . PRO A 1 180 ? -30.441 6.946 -41.350 1.00 24.94 180 PRO A C 1
ATOM 1441 O O . PRO A 1 180 ? -31.164 7.581 -40.614 1.00 24.43 180 PRO A O 1
ATOM 1445 N N . ASP A 1 181 ? -30.202 5.638 -41.222 1.00 24.36 181 ASP A N 1
ATOM 1446 C CA . ASP A 1 181 ? -30.853 4.817 -40.161 1.00 27.02 181 ASP A CA 1
ATOM 1447 C C . ASP A 1 181 ? -30.000 4.775 -38.876 1.00 24.54 181 ASP A C 1
ATOM 1448 O O . ASP A 1 181 ? -30.528 4.331 -37.836 1.00 25.19 181 ASP A O 1
ATOM 1453 N N . ALA A 1 182 ? -28.739 5.196 -38.917 1.00 23.28 182 ALA A N 1
ATOM 1454 C CA . ALA A 1 182 ? -27.864 5.162 -37.706 1.00 22.37 182 ALA A CA 1
ATOM 1455 C C . ALA A 1 182 ? -28.347 6.198 -36.689 1.00 21.82 182 ALA A C 1
ATOM 1456 O O . ALA A 1 182 ? -28.785 7.284 -37.091 1.00 22.92 182 ALA A O 1
ATOM 1458 N N . LEU A 1 183 ? -28.248 5.877 -35.395 1.00 22.03 183 LEU A N 1
ATOM 1459 C CA . LEU A 1 183 ? -28.424 6.843 -34.297 1.00 22.48 183 LEU A CA 1
ATOM 1460 C C . LEU A 1 183 ? -27.084 7.538 -34.060 1.00 20.49 183 LEU A C 1
ATOM 1461 O O . LEU A 1 183 ? -26.077 6.856 -33.796 1.00 19.31 183 LEU A O 1
ATOM 1466 N N . LEU A 1 184 ? -27.092 8.854 -34.129 1.00 18.10 184 LEU A N 1
ATOM 1467 C CA . LEU A 1 184 ? -25.854 9.677 -34.117 1.00 18.86 184 LEU A CA 1
ATOM 1468 C C . LEU A 1 184 ? -25.737 10.389 -32.772 1.00 17.01 184 LEU A C 1
ATOM 1469 O O . LEU A 1 184 ? -26.698 11.118 -32.364 1.00 17.36 184 LEU A O 1
ATOM 1474 N N . PHE A 1 185 ? -24.621 10.153 -32.084 1.00 16.98 185 PHE A N 1
ATOM 1475 C CA . PHE A 1 185 ? -24.361 10.622 -30.713 1.00 17.69 185 PHE A CA 1
ATOM 1476 C C . PHE A 1 185 ? -23.220 11.638 -30.676 1.00 16.62 185 PHE A C 1
ATOM 1477 O O . PHE A 1 185 ? -22.222 11.507 -31.416 1.00 16.07 185 PHE A O 1
ATOM 1485 N N . TYR A 1 186 ? -23.403 12.601 -29.786 1.00 16.22 186 TYR A N 1
ATOM 1486 C CA . TYR A 1 186 ? -22.373 13.498 -29.220 1.00 16.10 186 TYR A CA 1
ATOM 1487 C C . TYR A 1 186 ? -21.938 12.880 -27.889 1.00 15.97 186 TYR A C 1
ATOM 1488 O O . TYR A 1 186 ? -22.811 12.722 -26.998 1.00 15.98 186 TYR A O 1
ATOM 1497 N N . ASN A 1 187 ? -20.648 12.590 -27.760 1.00 14.38 187 ASN A N 1
ATOM 1498 C CA . ASN A 1 187 ? -20.074 11.812 -26.622 1.00 15.69 187 ASN A CA 1
ATOM 1499 C C . ASN A 1 187 ? -19.090 12.683 -25.838 1.00 15.48 187 ASN A C 1
ATOM 1500 O O . ASN A 1 187 ? -18.303 13.409 -26.460 1.00 16.31 187 ASN A O 1
ATOM 1505 N N . ASP A 1 188 ? -19.114 12.612 -24.507 1.00 14.77 188 ASP A N 1
ATOM 1506 C CA . ASP A 1 188 ? -18.180 13.433 -23.701 1.00 14.65 188 ASP A CA 1
ATOM 1507 C C . ASP A 1 188 ? -18.052 12.861 -22.293 1.00 14.48 188 ASP A C 1
ATOM 1508 O O . ASP A 1 188 ? -18.930 12.064 -21.860 1.00 16.71 188 ASP A O 1
ATOM 1513 N N . TYR A 1 189 ? -17.022 13.320 -21.596 1.00 15.92 189 TYR A N 1
ATOM 1514 C CA . TYR A 1 189 ? -16.692 12.964 -20.195 1.00 15.91 189 TYR A CA 1
ATOM 1515 C C . TYR A 1 189 ? -16.883 14.201 -19.286 1.00 17.32 189 TYR A C 1
ATOM 1516 O O . TYR A 1 189 ? -16.994 15.333 -19.793 1.00 17.27 189 TYR A O 1
ATOM 1525 N N . ASN A 1 190 ? -16.838 13.979 -17.973 1.00 17.56 190 ASN A N 1
ATOM 1526 C CA . ASN A 1 190 ? -17.115 15.022 -16.946 1.00 18.17 190 ASN A CA 1
ATOM 1527 C C . ASN A 1 190 ? -18.463 15.683 -17.291 1.00 17.69 190 ASN A C 1
ATOM 1528 O O . ASN A 1 190 ? -18.644 16.885 -17.037 1.00 16.86 190 ASN A O 1
ATOM 1533 N N . GLU A 1 191 ? -19.376 14.890 -17.835 1.00 17.37 191 GLU A N 1
ATOM 1534 C CA . GLU A 1 191 ? -20.605 15.344 -18.501 1.00 17.24 191 GLU A CA 1
ATOM 1535 C C . GLU A 1 191 ? -21.636 15.796 -17.446 1.00 18.64 191 GLU A C 1
ATOM 1536 O O . GLU A 1 191 ? -22.614 16.403 -17.835 1.00 21.17 191 GLU A O 1
ATOM 1542 N N . PHE A 1 192 ? -21.396 15.501 -16.161 1.00 18.52 192 PHE A N 1
ATOM 1543 C CA . PHE A 1 192 ? -22.333 15.766 -15.041 1.00 19.24 192 PHE A CA 1
ATOM 1544 C C . PHE A 1 192 ? -21.756 16.839 -14.122 1.00 20.84 192 PHE A C 1
ATOM 1545 O O . PHE A 1 192 ? -22.430 17.203 -13.140 1.00 20.69 192 PHE A O 1
ATOM 1553 N N . PHE A 1 193 ? -20.559 17.347 -14.413 1.00 20.49 193 PHE A N 1
ATOM 1554 C CA . PHE A 1 193 ? -20.040 18.575 -13.760 1.00 20.58 193 PHE A CA 1
ATOM 1555 C C . PHE A 1 193 ? -20.884 19.729 -14.295 1.00 21.52 193 PHE A C 1
ATOM 1556 O O . PHE A 1 193 ? -21.147 19.778 -15.488 1.00 20.77 193 PHE A O 1
ATOM 1564 N N . PRO A 1 194 ? -21.380 20.655 -13.443 1.00 22.39 194 PRO A N 1
ATOM 1565 C CA . PRO A 1 194 ? -22.424 21.598 -13.867 1.00 24.66 194 PRO A CA 1
ATOM 1566 C C . PRO A 1 194 ? -22.067 22.485 -15.063 1.00 21.58 194 PRO A C 1
ATOM 1567 O O . PRO A 1 194 ? -22.884 22.592 -15.951 1.00 21.85 194 PRO A O 1
ATOM 1571 N N . LYS A 1 195 ? -20.896 23.105 -15.071 1.00 21.98 195 LYS A N 1
ATOM 1572 C CA . LYS A 1 195 ? -20.518 24.022 -16.182 1.00 22.84 195 LYS A CA 1
ATOM 1573 C C . LYS A 1 195 ? -20.476 23.227 -17.493 1.00 21.40 195 LYS A C 1
ATOM 1574 O O . LYS A 1 195 ? -21.076 23.677 -18.478 1.00 19.86 195 LYS A O 1
ATOM 1580 N N . LYS A 1 196 ? -19.800 22.086 -17.502 1.00 18.81 196 LYS A N 1
ATOM 1581 C CA . LYS A 1 196 ? -19.671 21.282 -18.744 1.00 19.13 196 LYS A CA 1
ATOM 1582 C C . LYS A 1 196 ? -21.033 20.728 -19.145 1.00 18.44 196 LYS A C 1
ATOM 1583 O O . LYS A 1 196 ? -21.365 20.771 -20.331 1.00 17.51 196 LYS A O 1
ATOM 1589 N N . ARG A 1 197 ? -21.802 20.203 -18.194 1.00 18.27 197 ARG A N 1
ATOM 1590 C CA . ARG A 1 197 ? -23.184 19.720 -18.451 1.00 19.78 197 ARG A CA 1
ATOM 1591 C C . ARG A 1 197 ? -23.984 20.790 -19.195 1.00 20.52 197 ARG A C 1
ATOM 1592 O O . ARG A 1 197 ? -24.649 20.475 -20.187 1.00 19.18 197 ARG A O 1
ATOM 1600 N N . ASP A 1 198 ? -23.935 22.025 -18.717 1.00 21.04 198 ASP A N 1
ATOM 1601 C CA . ASP A 1 198 ? -24.755 23.118 -19.294 1.00 23.53 198 ASP A CA 1
ATOM 1602 C C . ASP A 1 198 ? -24.285 23.435 -20.714 1.00 23.08 198 ASP A C 1
ATOM 1603 O O . ASP A 1 198 ? -25.170 23.676 -21.560 1.00 21.97 198 ASP A O 1
ATOM 1608 N N . ILE A 1 199 ? -22.977 23.361 -20.990 1.00 21.84 199 ILE A N 1
ATOM 1609 C CA . ILE A 1 199 ? -22.462 23.605 -22.364 1.00 20.87 199 ILE A CA 1
ATOM 1610 C C . ILE A 1 199 ? -22.916 22.461 -23.270 1.00 21.09 199 ILE A C 1
ATOM 1611 O O . ILE A 1 199 ? -23.350 22.749 -24.396 1.00 20.37 199 ILE A O 1
ATOM 1616 N N . ILE A 1 200 ? -22.810 21.202 -22.818 1.00 20.40 200 ILE A N 1
ATOM 1617 C CA . ILE A 1 200 ? -23.241 20.038 -23.648 1.00 19.74 200 ILE A CA 1
ATOM 1618 C C . ILE A 1 200 ? -24.733 20.200 -23.949 1.00 19.90 200 ILE A C 1
ATOM 1619 O O . ILE A 1 200 ? -25.128 20.013 -25.088 1.00 19.37 200 ILE A O 1
ATOM 1624 N N . PHE A 1 201 ? -25.544 20.521 -22.937 1.00 20.94 201 PHE A N 1
ATOM 1625 C CA . PHE A 1 201 ? -27.005 20.694 -23.100 1.00 22.05 201 PHE A CA 1
ATOM 1626 C C . PHE A 1 201 ? -27.272 21.723 -24.214 1.00 20.16 201 PHE A C 1
ATOM 1627 O O . PHE A 1 201 ? -28.058 21.457 -25.137 1.00 20.66 201 PHE A O 1
ATOM 1635 N N . LYS A 1 202 ? -26.626 22.878 -24.111 1.00 21.27 202 LYS A N 1
ATOM 1636 C CA . LYS A 1 202 ? -26.844 24.030 -25.027 1.00 24.39 202 LYS A CA 1
ATOM 1637 C C . LYS A 1 202 ? -26.407 23.639 -26.442 1.00 25.60 202 LYS A C 1
ATOM 1638 O O . LYS A 1 202 ? -27.163 23.931 -27.419 1.00 24.43 202 LYS A O 1
ATOM 1644 N N . LEU A 1 203 ? -25.252 22.976 -26.567 1.00 23.34 203 LEU A N 1
ATOM 1645 C CA . LEU A 1 203 ? -24.720 22.542 -27.885 1.00 23.97 203 LEU A CA 1
ATOM 1646 C C . LEU A 1 203 ? -25.735 21.619 -28.556 1.00 24.27 203 LEU A C 1
ATOM 1647 O O . LEU A 1 203 ? -26.084 21.844 -29.737 1.00 21.90 203 LEU A O 1
ATOM 1652 N N . VAL A 1 204 ? -26.199 20.599 -27.844 1.00 22.33 204 VAL A N 1
ATOM 1653 C CA . VAL A 1 204 ? -27.068 19.563 -28.458 1.00 21.95 204 VAL A CA 1
ATOM 1654 C C . VAL A 1 204 ? -28.441 20.188 -28.741 1.00 22.71 204 VAL A C 1
ATOM 1655 O O . VAL A 1 204 ? -28.977 19.943 -29.835 1.00 23.17 204 VAL A O 1
ATOM 1659 N N . LYS A 1 205 ? -28.978 20.951 -27.799 1.00 22.05 205 LYS A N 1
ATOM 1660 C CA . LYS A 1 205 ? -30.323 21.557 -27.950 1.00 27.56 205 LYS A CA 1
ATOM 1661 C C . LYS A 1 205 ? -30.331 22.489 -29.176 1.00 26.33 205 LYS A C 1
ATOM 1662 O O . LYS A 1 205 ? -31.245 22.363 -30.027 1.00 25.34 205 LYS A O 1
ATOM 1668 N N . GLU A 1 206 ? -29.320 23.345 -29.286 1.00 25.88 206 GLU A N 1
ATOM 1669 C CA . GLU A 1 206 ? -29.210 24.317 -30.407 1.00 28.90 206 GLU A CA 1
ATOM 1670 C C . GLU A 1 206 ? -29.052 23.570 -31.729 1.00 25.73 206 GLU A C 1
ATOM 1671 O O . GLU A 1 206 ? -29.685 24.000 -32.703 1.00 21.39 206 GLU A O 1
ATOM 1677 N N . MET A 1 207 ? -28.286 22.473 -31.769 1.00 23.60 207 MET A N 1
ATOM 1678 C CA . MET A 1 207 ? -28.152 21.675 -33.012 1.00 23.99 207 MET A CA 1
ATOM 1679 C C . MET A 1 207 ? -29.517 21.052 -33.344 1.00 23.75 207 MET A C 1
ATOM 1680 O O . MET A 1 207 ? -29.941 21.120 -34.518 1.00 23.23 207 MET A O 1
ATOM 1685 N N . ARG A 1 208 ? -30.232 20.512 -32.353 1.00 23.73 208 ARG A N 1
ATOM 1686 C CA . ARG A 1 208 ? -31.564 19.897 -32.608 1.00 26.29 208 ARG A CA 1
ATOM 1687 C C . ARG A 1 208 ? -32.509 20.971 -33.176 1.00 26.90 208 ARG A C 1
ATOM 1688 O O . ARG A 1 208 ? -33.189 20.712 -34.170 1.00 27.39 208 ARG A O 1
ATOM 1696 N N . GLU A 1 209 ? -32.525 22.138 -32.560 1.00 29.60 209 GLU A N 1
ATOM 1697 C CA . GLU A 1 209 ? -33.420 23.260 -32.953 1.00 33.17 209 GLU A CA 1
ATOM 1698 C C . GLU A 1 209 ? -33.154 23.701 -34.396 1.00 33.28 209 GLU A C 1
ATOM 1699 O O . GLU A 1 209 ? -34.113 24.160 -35.043 1.00 32.96 209 GLU A O 1
ATOM 1705 N N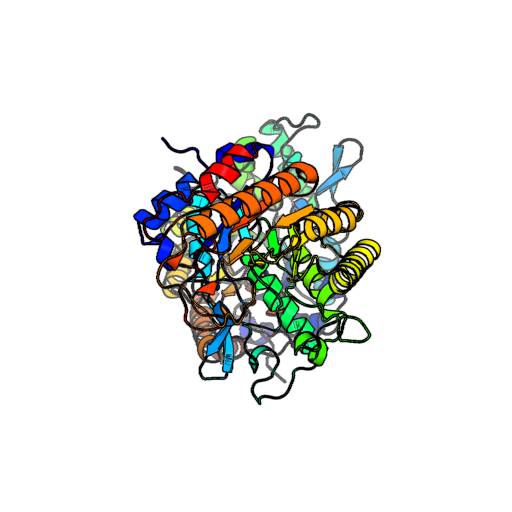 . LYS A 1 210 ? -31.928 23.590 -34.907 1.00 31.29 210 LYS A N 1
ATOM 1706 C CA . LYS A 1 210 ? -31.692 23.979 -36.319 1.00 33.64 210 LYS A CA 1
ATOM 1707 C C . LYS A 1 210 ? -31.723 22.745 -37.229 1.00 30.61 210 LYS A C 1
ATOM 1708 O O . LYS A 1 210 ? -31.313 22.873 -38.391 1.00 31.76 210 LYS A O 1
ATOM 1714 N N . GLY A 1 211 ? -32.235 21.606 -36.759 1.00 25.54 211 GLY A N 1
ATOM 1715 C CA . GLY A 1 211 ? -32.471 20.429 -37.620 1.00 25.39 211 GLY A CA 1
ATOM 1716 C C . GLY A 1 211 ? -31.205 19.624 -37.908 1.00 25.67 211 GLY A C 1
ATOM 1717 O O . GLY A 1 211 ? -31.214 18.825 -38.854 1.00 28.11 211 GLY A O 1
ATOM 1718 N N . VAL A 1 212 ? -30.146 19.766 -37.101 1.00 23.34 212 VAL A N 1
ATOM 1719 C CA . VAL A 1 212 ? -28.952 18.875 -37.222 1.00 23.28 212 VAL A CA 1
ATOM 1720 C C . VAL A 1 212 ? -29.388 17.462 -36.848 1.00 21.65 212 VAL A C 1
ATOM 1721 O O . VAL A 1 212 ? -30.062 17.293 -35.838 1.00 21.83 212 VAL A O 1
ATOM 1725 N N . PRO A 1 213 ? -29.011 16.427 -37.630 1.00 21.74 213 PRO A N 1
ATOM 1726 C CA . PRO A 1 213 ? -29.391 15.052 -37.324 1.00 22.15 213 PRO A CA 1
ATOM 1727 C C . PRO A 1 213 ? -28.545 14.433 -36.196 1.00 22.09 213 PRO A C 1
ATOM 1728 O O . PRO A 1 213 ? -27.811 13.532 -36.430 1.00 23.24 213 PRO A O 1
ATOM 1732 N N . ILE A 1 214 ? -28.700 14.958 -34.994 1.00 21.38 214 ILE A N 1
ATOM 1733 C CA . ILE A 1 214 ? -28.129 14.373 -33.756 1.00 20.76 214 ILE A CA 1
ATOM 1734 C C . ILE A 1 214 ? -29.297 13.734 -33.001 1.00 22.15 214 ILE A C 1
ATOM 1735 O O . ILE A 1 214 ? -30.325 14.434 -32.768 1.00 23.46 214 ILE A O 1
ATOM 1740 N N . HIS A 1 215 ? -29.145 12.466 -32.630 1.00 18.82 215 HIS A N 1
ATOM 1741 C CA . HIS A 1 215 ? -30.213 11.651 -32.004 1.00 21.76 215 HIS A CA 1
ATOM 1742 C C . HIS A 1 215 ? -29.924 11.362 -30.537 1.00 22.20 215 HIS A C 1
ATOM 1743 O O . HIS A 1 215 ? -30.885 10.981 -29.822 1.00 21.69 215 HIS A O 1
ATOM 1750 N N . GLY A 1 216 ? -28.688 11.576 -30.075 1.00 21.31 216 GLY A N 1
ATOM 1751 C CA . GLY A 1 216 ? -28.357 11.127 -28.715 1.00 21.18 216 GLY A CA 1
ATOM 1752 C C . GLY A 1 216 ? -27.188 11.833 -28.089 1.00 20.21 216 GLY A C 1
ATOM 1753 O O . GLY A 1 216 ? -26.346 12.412 -28.797 1.00 19.72 216 GLY A O 1
ATOM 1754 N N . ILE A 1 217 ? -27.136 11.726 -26.769 1.00 19.54 217 ILE A N 1
ATOM 1755 C CA . ILE A 1 217 ? -25.984 12.158 -25.951 1.00 19.45 217 ILE A CA 1
ATOM 1756 C C . ILE A 1 217 ? -25.349 10.899 -25.354 1.00 18.88 217 ILE A C 1
ATOM 1757 O O . ILE A 1 217 ? -26.091 10.055 -24.796 1.00 18.39 217 ILE A O 1
ATOM 1762 N N . GLY A 1 218 ? -24.056 10.752 -25.581 1.00 18.62 218 GLY A N 1
ATOM 1763 C CA . GLY A 1 218 ? -23.222 9.703 -24.965 1.00 17.40 218 GLY A CA 1
ATOM 1764 C C . GLY A 1 218 ? -22.614 10.255 -23.705 1.00 17.10 218 GLY A C 1
ATOM 1765 O O . GLY A 1 218 ? -21.885 11.256 -23.774 1.00 16.73 218 GLY A O 1
ATOM 1766 N N . MET A 1 219 ? -22.942 9.666 -22.559 1.00 16.45 219 MET A N 1
ATOM 1767 C CA . MET A 1 219 ? -22.359 10.050 -21.263 1.00 16.89 219 MET A CA 1
ATOM 1768 C C . MET A 1 219 ? -21.295 9.006 -20.949 1.00 16.85 219 MET A C 1
ATOM 1769 O O . MET A 1 219 ? -21.646 7.826 -20.756 1.00 16.43 219 MET A O 1
ATOM 1774 N N . GLN A 1 220 ? -20.027 9.389 -21.013 1.00 16.84 220 GLN A N 1
ATOM 1775 C CA . GLN A 1 220 ? -18.923 8.403 -20.889 1.00 16.92 220 GLN A CA 1
ATOM 1776 C C . GLN A 1 220 ? -19.012 7.690 -19.536 1.00 16.26 220 GLN A C 1
ATOM 1777 O O . GLN A 1 220 ? -18.830 6.471 -19.524 1.00 15.49 220 GLN A O 1
ATOM 1783 N N . GLN A 1 221 ? -19.324 8.412 -18.459 1.00 16.53 221 GLN A N 1
ATOM 1784 C CA . GLN A 1 221 ? -19.422 7.835 -17.095 1.00 16.93 221 GLN A CA 1
ATOM 1785 C C . GLN A 1 221 ? -18.093 7.145 -16.725 1.00 17.18 221 GLN A C 1
ATOM 1786 O O . GLN A 1 221 ? -18.124 5.999 -16.195 1.00 16.83 221 GLN A O 1
ATOM 1792 N N . HIS A 1 222 ? -16.977 7.843 -16.918 1.00 15.68 222 HIS A N 1
ATOM 1793 C CA . HIS A 1 222 ? -15.661 7.451 -16.343 1.00 15.61 222 HIS A CA 1
ATOM 1794 C C . HIS A 1 222 ? -15.615 7.969 -14.915 1.00 15.67 222 HIS A C 1
ATOM 1795 O O . HIS A 1 222 ? -15.256 9.127 -14.700 1.00 16.84 222 HIS A O 1
ATOM 1802 N N . LEU A 1 223 ? -16.069 7.146 -13.979 1.00 15.89 223 LEU A N 1
ATOM 1803 C CA . LEU A 1 223 ? -16.335 7.581 -12.589 1.00 16.46 223 LEU A CA 1
ATOM 1804 C C . LEU A 1 223 ? -15.231 7.108 -11.643 1.00 16.96 223 LEU A C 1
ATOM 1805 O O . LEU A 1 223 ? -14.441 6.208 -11.991 1.00 16.13 223 LEU A O 1
ATOM 1810 N N . THR A 1 224 ? -15.188 7.730 -10.466 1.00 17.35 224 THR A N 1
ATOM 1811 C CA . THR A 1 224 ? -14.369 7.272 -9.320 1.00 17.60 224 THR A CA 1
ATOM 1812 C C . THR A 1 224 ? -15.292 7.157 -8.113 1.00 17.68 224 THR A C 1
ATOM 1813 O O . THR A 1 224 ? -16.409 7.699 -8.155 1.00 16.48 224 THR A O 1
ATOM 1817 N N . LEU A 1 225 ? -14.821 6.512 -7.056 1.00 18.88 225 LEU A N 1
ATOM 1818 C CA . LEU A 1 225 ? -15.582 6.404 -5.796 1.00 19.42 225 LEU A CA 1
ATOM 1819 C C . LEU A 1 225 ? -15.786 7.788 -5.143 1.00 21.31 225 LEU A C 1
ATOM 1820 O O . LEU A 1 225 ? -16.613 7.875 -4.235 1.00 22.67 225 LEU A O 1
ATOM 1825 N N . ALA A 1 226 ? -15.115 8.834 -5.603 1.00 19.12 226 ALA A N 1
ATOM 1826 C CA . ALA A 1 226 ? -15.297 10.211 -5.094 1.00 21.60 226 ALA A CA 1
ATOM 1827 C C . ALA A 1 226 ? -16.486 10.888 -5.802 1.00 21.72 226 ALA A C 1
ATOM 1828 O O . ALA A 1 226 ? -16.907 11.950 -5.323 1.00 22.21 226 ALA A O 1
ATOM 1830 N N . ASP A 1 227 ? -17.069 10.304 -6.846 1.00 20.61 227 ASP A N 1
ATOM 1831 C CA . ASP A 1 227 ? -18.099 11.024 -7.643 1.00 20.29 227 ASP A CA 1
ATOM 1832 C C . ASP A 1 227 ? -19.449 11.030 -6.911 1.00 21.22 227 ASP A C 1
ATOM 1833 O O . ASP A 1 227 ? -19.786 10.095 -6.129 1.00 21.04 227 ASP A O 1
ATOM 1838 N N . ASN A 1 228 ? -20.205 12.094 -7.152 1.00 21.52 228 ASN A N 1
ATOM 1839 C CA . ASN A 1 228 ? -21.544 12.314 -6.555 1.00 21.57 228 ASN A CA 1
ATOM 1840 C C . ASN A 1 228 ? -22.600 11.765 -7.508 1.00 20.65 228 ASN A C 1
ATOM 1841 O O . ASN A 1 228 ? -22.857 12.419 -8.544 1.00 20.14 228 ASN A O 1
ATOM 1846 N N . VAL A 1 229 ? -23.195 10.613 -7.209 1.00 21.00 229 VAL A N 1
ATOM 1847 C CA . VAL A 1 229 ? -24.176 10.000 -8.153 1.00 22.77 229 VAL A CA 1
ATOM 1848 C C . VAL A 1 229 ? -25.419 10.897 -8.297 1.00 22.93 229 VAL A C 1
ATOM 1849 O O . VAL A 1 229 ? -26.110 10.784 -9.345 1.00 21.21 229 VAL A O 1
ATOM 1853 N N . GLY A 1 230 ? -25.714 11.731 -7.296 1.00 22.84 230 GLY A N 1
ATOM 1854 C CA . GLY A 1 230 ? -26.804 12.726 -7.383 1.00 24.49 230 GLY A CA 1
ATOM 1855 C C . GLY A 1 230 ? -26.582 13.676 -8.553 1.00 22.52 230 GLY A C 1
ATOM 1856 O O . GLY A 1 230 ? -27.563 13.989 -9.250 1.00 22.72 230 GLY A O 1
ATOM 1857 N N . TRP A 1 231 ? -25.333 14.095 -8.783 1.00 22.22 231 TRP A N 1
ATOM 1858 C CA . TRP A 1 231 ? -24.967 14.968 -9.929 1.00 22.25 231 TRP A CA 1
ATOM 1859 C C . TRP A 1 231 ? -25.289 14.276 -11.250 1.00 21.63 231 TRP A C 1
ATOM 1860 O O . TRP A 1 231 ? -25.705 14.963 -12.216 1.00 21.13 231 TRP A O 1
ATOM 1871 N N . ILE A 1 232 ? -25.090 12.961 -11.308 1.00 21.17 232 ILE A N 1
ATOM 1872 C CA . ILE A 1 232 ? -25.370 12.170 -12.538 1.00 21.56 232 ILE A CA 1
ATOM 1873 C C . ILE A 1 232 ? -26.883 12.144 -12.782 1.00 21.75 232 ILE A C 1
ATOM 1874 O O . ILE A 1 232 ? -27.318 12.354 -13.914 1.00 17.41 232 ILE A O 1
ATOM 1879 N N . ASP A 1 233 ? -27.675 11.902 -11.737 1.00 23.22 233 ASP A N 1
ATOM 1880 C CA . ASP A 1 233 ? -29.157 11.910 -11.849 1.00 23.50 233 ASP A CA 1
ATOM 1881 C C . ASP A 1 233 ? -29.588 13.273 -12.412 1.00 22.59 233 ASP A C 1
ATOM 1882 O O . ASP A 1 233 ? -30.349 13.305 -13.382 1.00 22.32 233 ASP A O 1
ATOM 1887 N N . ILE A 1 234 ? -29.073 14.357 -11.843 1.00 23.24 234 ILE A N 1
ATOM 1888 C CA . ILE A 1 234 ? -29.425 15.753 -12.228 1.00 24.72 234 ILE A CA 1
ATOM 1889 C C . ILE A 1 234 ? -29.043 15.977 -13.703 1.00 27.14 234 ILE A C 1
ATOM 1890 O O . ILE A 1 234 ? -29.852 16.593 -14.439 1.00 24.88 234 ILE A O 1
ATOM 1895 N N . ALA A 1 235 ? -27.884 15.472 -14.152 1.00 22.54 235 ALA A N 1
ATOM 1896 C CA . ALA A 1 235 ? -27.427 15.660 -15.542 1.00 22.30 235 ALA A CA 1
ATOM 1897 C C . ALA A 1 235 ? -28.394 14.947 -16.487 1.00 21.70 235 ALA A C 1
ATOM 1898 O O . ALA A 1 235 ? -28.776 15.564 -17.508 1.00 21.38 235 ALA A O 1
ATOM 1900 N N . ILE A 1 236 ? -28.818 13.724 -16.152 1.00 21.40 236 ILE A N 1
ATOM 1901 C CA . ILE A 1 236 ? -29.743 12.950 -17.025 1.00 22.66 236 ILE A CA 1
ATOM 1902 C C . ILE A 1 236 ? -31.096 13.698 -17.077 1.00 24.01 236 ILE A C 1
ATOM 1903 O O . ILE A 1 236 ? -31.673 13.827 -18.177 1.00 21.95 236 ILE A O 1
ATOM 1908 N N . GLN A 1 237 ? -31.551 14.219 -15.943 1.00 24.99 237 GLN A N 1
ATOM 1909 C CA . GLN A 1 237 ? -32.800 15.026 -15.859 1.00 27.09 237 GLN A CA 1
ATOM 1910 C C . GLN A 1 237 ? -32.715 16.224 -16.806 1.00 27.17 237 GLN A C 1
ATOM 1911 O O . GLN A 1 237 ? -33.707 16.460 -17.517 1.00 29.80 237 GLN A O 1
ATOM 1917 N N . LYS A 1 238 ? -31.586 16.936 -16.824 1.00 24.82 238 LYS A N 1
ATOM 1918 C CA . LYS A 1 238 ? -31.360 18.109 -17.700 1.00 27.02 238 LYS A CA 1
ATOM 1919 C C . LYS A 1 238 ? -31.349 17.658 -19.164 1.00 28.25 238 LYS A C 1
ATOM 1920 O O . LYS A 1 238 ? -32.100 18.248 -19.991 1.00 26.59 238 LYS A O 1
ATOM 1926 N N . PHE A 1 239 ? -30.548 16.648 -19.502 1.00 23.48 239 PHE A N 1
ATOM 1927 C CA . PHE A 1 239 ? -30.378 16.230 -20.916 1.00 24.47 239 PHE A CA 1
ATOM 1928 C C . PHE A 1 239 ? -31.716 15.734 -21.475 1.00 23.63 239 PHE A C 1
ATOM 1929 O O . PHE A 1 239 ? -32.011 15.955 -22.677 1.00 22.40 239 PHE A O 1
ATOM 1937 N N . LYS A 1 240 ? -32.507 15.032 -20.664 1.00 23.59 240 LYS A N 1
ATOM 1938 C CA . LYS A 1 240 ? -33.716 14.354 -21.203 1.00 26.50 240 LYS A CA 1
ATOM 1939 C C . LYS A 1 240 ? -34.813 15.392 -21.504 1.00 26.21 240 LYS A C 1
ATOM 1940 O O . LYS A 1 240 ? -35.796 14.992 -22.126 1.00 28.97 240 LYS A O 1
ATOM 1946 N N . THR A 1 241 ? -34.642 16.657 -21.117 1.00 28.01 241 THR A N 1
ATOM 1947 C CA . THR A 1 241 ? -35.584 17.749 -21.482 1.00 30.56 241 THR A CA 1
ATOM 1948 C C . THR A 1 241 ? -35.412 18.145 -22.948 1.00 33.20 241 THR A C 1
ATOM 1949 O O . THR A 1 241 ? -36.256 18.901 -23.454 1.00 31.49 241 THR A O 1
ATOM 1953 N N . ILE A 1 242 ? -34.347 17.690 -23.616 1.00 30.33 242 ILE A N 1
ATOM 1954 C CA . ILE A 1 242 ? -34.213 17.883 -25.086 1.00 30.52 242 ILE A CA 1
ATOM 1955 C C . ILE A 1 242 ? -35.128 16.870 -25.781 1.00 30.06 242 ILE A C 1
ATOM 1956 O O . ILE A 1 242 ? -34.846 15.651 -25.753 1.00 29.18 242 ILE A O 1
ATOM 1961 N N A SER A 1 243 ? -36.191 17.367 -26.413 0.50 32.29 243 SER A N 1
ATOM 1962 N N B SER A 1 243 ? -36.196 17.365 -26.414 0.50 31.25 243 SER A N 1
ATOM 1963 C CA A SER A 1 243 ? -37.235 16.536 -27.066 0.50 34.38 243 SER A CA 1
ATOM 1964 C CA B SER A 1 243 ? -37.238 16.514 -27.046 0.50 32.58 243 SER A CA 1
ATOM 1965 C C A SER A 1 243 ? -36.600 15.602 -28.099 0.50 33.29 243 SER A C 1
ATOM 1966 C C B SER A 1 243 ? -36.599 15.599 -28.092 0.50 32.33 243 SER A C 1
ATOM 1967 O O A SER A 1 243 ? -35.805 16.095 -28.920 0.50 33.72 243 SER A O 1
ATOM 1968 O O B SER A 1 243 ? -35.809 16.099 -28.915 0.50 32.87 243 SER A O 1
ATOM 1973 N N . GLY A 1 244 ? -36.894 14.298 -28.003 1.00 35.77 244 GLY A N 1
ATOM 1974 C CA . GLY A 1 244 ? -36.482 13.275 -28.989 1.00 40.23 244 GLY A CA 1
ATOM 1975 C C . GLY A 1 244 ? -35.077 12.715 -28.782 1.00 41.76 244 GLY A C 1
ATOM 1976 O O . GLY A 1 244 ? -34.694 11.823 -29.558 1.00 49.20 244 GLY A O 1
ATOM 1977 N N . ILE A 1 245 ? -34.309 13.224 -27.818 1.00 35.29 245 ILE A N 1
ATOM 1978 C CA . ILE A 1 245 ? -32.902 12.774 -27.567 1.00 33.22 245 ILE A CA 1
ATOM 1979 C C . ILE A 1 245 ? -32.966 11.460 -26.778 1.00 28.93 245 ILE A C 1
ATOM 1980 O O . ILE A 1 245 ? -33.826 11.338 -25.901 1.00 28.95 245 ILE A O 1
ATOM 1985 N N . GLN A 1 246 ? -32.139 10.476 -27.112 1.00 24.52 246 GLN A N 1
ATOM 1986 C CA . GLN A 1 246 ? -31.939 9.321 -26.210 1.00 23.63 246 GLN A CA 1
ATOM 1987 C C . GLN A 1 246 ? -30.520 9.410 -25.638 1.00 23.95 246 GLN A C 1
ATOM 1988 O O . GLN A 1 246 ? -29.700 10.245 -26.102 1.00 22.62 246 GLN A O 1
ATOM 1994 N N . ILE A 1 247 ? -30.260 8.633 -24.601 1.00 20.50 247 ILE A N 1
ATOM 1995 C CA . ILE A 1 247 ? -28.956 8.661 -23.893 1.00 20.46 247 ILE A CA 1
ATOM 1996 C C . ILE A 1 247 ? -28.345 7.265 -23.935 1.00 20.07 247 ILE A C 1
ATOM 1997 O O . ILE A 1 247 ? -29.073 6.260 -23.711 1.00 19.65 247 ILE A O 1
ATOM 2002 N N . HIS A 1 248 ? -27.065 7.204 -24.308 1.00 19.20 248 HIS A N 1
ATOM 2003 C CA . HIS A 1 248 ? -26.207 6.017 -24.097 1.00 17.15 248 HIS A CA 1
ATOM 2004 C C . HIS A 1 248 ? -25.238 6.338 -22.964 1.00 17.70 248 HIS A C 1
ATOM 2005 O O . HIS A 1 248 ? -24.668 7.438 -22.938 1.00 17.12 248 HIS A O 1
ATOM 2012 N N . ILE A 1 249 ? -25.105 5.430 -22.022 1.00 18.31 249 ILE A N 1
ATOM 2013 C CA . ILE A 1 249 ? -23.940 5.388 -21.099 1.00 17.53 249 ILE A CA 1
ATOM 2014 C C . ILE A 1 249 ? -22.863 4.622 -21.869 1.00 17.28 249 ILE A C 1
ATOM 2015 O O . ILE A 1 249 ? -23.047 3.428 -22.126 1.00 18.57 249 ILE A O 1
ATOM 2020 N N . THR A 1 250 ? -21.839 5.319 -22.344 1.00 16.44 250 THR A N 1
ATOM 2021 C CA . THR A 1 250 ? -20.925 4.790 -23.391 1.00 16.72 250 THR A CA 1
ATOM 2022 C C . THR A 1 250 ? -19.682 4.104 -22.846 1.00 16.11 250 THR A C 1
ATOM 2023 O O . THR A 1 250 ? -19.163 3.216 -23.579 1.00 17.62 250 THR A O 1
ATOM 2027 N N . GLU A 1 251 ? -19.154 4.517 -21.699 1.00 17.07 251 GLU A N 1
ATOM 2028 C CA . GLU A 1 251 ? -17.782 4.104 -21.298 1.00 16.25 251 GLU A CA 1
ATOM 2029 C C . GLU A 1 251 ? -17.693 3.900 -19.794 1.00 15.53 251 GLU A C 1
ATOM 2030 O O . GLU A 1 251 ? -16.670 4.272 -19.227 1.00 13.45 251 GLU A O 1
ATOM 2036 N N . LEU A 1 252 ? -18.710 3.262 -19.204 1.00 16.25 252 LEU A N 1
ATOM 2037 C CA . LEU A 1 252 ? -18.836 3.200 -17.732 1.00 15.81 252 LEU A CA 1
ATOM 2038 C C . LEU A 1 252 ? -17.663 2.416 -17.124 1.00 15.45 252 LEU A C 1
ATOM 2039 O O . LEU A 1 252 ? -17.329 1.322 -17.583 1.00 15.84 252 LEU A O 1
ATOM 2044 N N . ASP A 1 253 ? -17.084 2.991 -16.095 1.00 14.82 253 ASP A N 1
ATOM 2045 C CA . ASP A 1 253 ? -16.186 2.278 -15.170 1.00 15.29 253 ASP A CA 1
ATOM 2046 C C . ASP A 1 253 ? -16.185 3.068 -13.877 1.00 16.09 253 ASP A C 1
ATOM 2047 O O . ASP A 1 253 ? -16.551 4.261 -13.894 1.00 16.23 253 ASP A O 1
ATOM 2052 N N . VAL A 1 254 ? -15.781 2.416 -12.799 1.00 15.66 254 VAL A N 1
ATOM 2053 C CA . VAL A 1 254 ? -15.735 3.049 -11.465 1.00 16.37 254 VAL A CA 1
ATOM 2054 C C . VAL A 1 254 ? -14.378 2.713 -10.851 1.00 15.44 254 VAL A C 1
ATOM 2055 O O . VAL A 1 254 ? -14.211 1.612 -10.325 1.00 15.24 254 VAL A O 1
ATOM 2059 N N . SER A 1 255 ? -13.432 3.650 -10.952 1.00 15.55 255 SER A N 1
ATOM 2060 C CA . SER A 1 255 ? -12.098 3.520 -10.343 1.00 16.00 255 SER A CA 1
ATOM 2061 C C . SER A 1 255 ? -12.280 3.330 -8.840 1.00 16.45 255 SER A C 1
ATOM 2062 O O . SER A 1 255 ? -13.146 4.014 -8.259 1.00 15.37 255 SER A O 1
ATOM 2065 N N . VAL A 1 256 ? -11.467 2.486 -8.223 1.00 16.07 256 VAL A N 1
ATOM 2066 C CA . VAL A 1 256 ? -11.486 2.323 -6.742 1.00 17.23 256 VAL A CA 1
ATOM 2067 C C . VAL A 1 256 ? -10.792 3.516 -6.082 1.00 18.71 256 VAL A C 1
ATOM 2068 O O . VAL A 1 256 ? -10.874 3.612 -4.859 1.00 18.50 256 VAL A O 1
ATOM 2072 N N . TYR A 1 257 ? -10.085 4.351 -6.840 1.00 17.36 257 TYR A N 1
ATOM 2073 C CA . TYR A 1 257 ? -9.363 5.529 -6.293 1.00 18.64 257 TYR A CA 1
ATOM 2074 C C . TYR A 1 257 ? -10.329 6.711 -6.212 1.00 22.28 257 TYR A C 1
ATOM 2075 O O . TYR A 1 257 ? -11.441 6.632 -6.805 1.00 22.30 257 TYR A O 1
ATOM 2084 N N . LYS A 1 258 ? -9.955 7.737 -5.446 1.00 20.46 258 LYS A N 1
ATOM 2085 C CA . LYS A 1 258 ? -10.793 8.952 -5.270 1.00 23.44 258 LYS A CA 1
ATOM 2086 C C . LYS A 1 258 ? -10.174 10.136 -6.014 1.00 24.87 258 LYS A C 1
ATOM 2087 O O . LYS A 1 258 ? -10.648 11.276 -5.813 1.00 26.55 258 LYS A O 1
ATOM 2093 N N . SER A 1 259 ? -9.205 9.876 -6.886 1.00 22.44 259 SER A N 1
ATOM 2094 C CA . SER A 1 259 ? -8.680 10.869 -7.843 1.00 25.39 259 SER A CA 1
ATOM 2095 C C . SER A 1 259 ? -7.964 10.133 -8.963 1.00 24.72 259 SER A C 1
ATOM 2096 O O . SER A 1 259 ? -7.839 8.895 -8.875 1.00 23.05 259 SER A O 1
ATOM 2099 N N . ARG A 1 260 ? -7.548 10.860 -9.990 1.00 23.94 260 ARG A N 1
ATOM 2100 C CA . ARG A 1 260 ? -6.729 10.295 -11.094 1.00 26.28 260 ARG A CA 1
ATOM 2101 C C . ARG A 1 260 ? -5.254 10.253 -10.707 1.00 25.53 260 ARG A C 1
ATOM 2102 O O . ARG A 1 260 ? -4.483 9.607 -11.432 1.00 26.08 260 ARG A O 1
ATOM 2110 N N . SER A 1 261 ? -4.872 10.833 -9.568 1.00 24.59 261 SER A N 1
ATOM 2111 C CA . SER A 1 261 ? -3.458 10.817 -9.118 1.00 29.30 261 SER A CA 1
ATOM 2112 C C . SER A 1 261 ? -3.383 10.439 -7.640 1.00 28.20 261 SER A C 1
ATOM 2113 O O . SER A 1 261 ? -2.929 11.214 -6.805 1.00 26.83 261 SER A O 1
ATOM 2116 N N . PRO A 1 262 ? -3.791 9.202 -7.280 1.00 23.92 262 PRO A N 1
ATOM 2117 C CA . PRO A 1 262 ? -3.768 8.767 -5.889 1.00 24.15 262 PRO A CA 1
ATOM 2118 C C . PRO A 1 262 ? -2.313 8.699 -5.398 1.00 24.29 262 PRO A C 1
ATOM 2119 O O . PRO A 1 262 ? -1.424 8.434 -6.188 1.00 26.25 262 PRO A O 1
ATOM 2123 N N A SER A 1 263 ? -2.089 8.993 -4.122 0.50 24.58 263 SER A N 1
ATOM 2124 N N B SER A 1 263 ? -2.123 9.004 -4.113 0.50 24.20 263 SER A N 1
ATOM 2125 C CA A SER A 1 263 ? -0.765 8.818 -3.466 0.50 25.24 263 SER A CA 1
ATOM 2126 C CA B SER A 1 263 ? -0.846 8.853 -3.361 0.50 24.74 263 SER A CA 1
ATOM 2127 C C A SER A 1 263 ? -0.678 7.423 -2.839 0.50 23.16 263 SER A C 1
ATOM 2128 C C B SER A 1 263 ? -0.697 7.419 -2.873 0.50 22.90 263 SER A C 1
ATOM 2129 O O A SER A 1 263 ? 0.459 6.949 -2.666 0.50 26.23 263 SER A O 1
ATOM 2130 O O B SER A 1 263 ? 0.446 6.951 -2.759 0.50 26.18 263 SER A O 1
ATOM 2135 N N . ILE A 1 264 ? -1.818 6.805 -2.501 1.00 21.97 264 ILE A N 1
ATOM 2136 C CA . ILE A 1 264 ? -1.916 5.402 -2.023 1.00 22.31 264 ILE A CA 1
ATOM 2137 C C . ILE A 1 264 ? -2.444 4.549 -3.183 1.00 22.58 264 ILE A C 1
ATOM 2138 O O . ILE A 1 264 ? -3.563 4.833 -3.683 1.00 19.84 264 ILE A O 1
ATOM 2143 N N . ILE A 1 265 ? -1.668 3.546 -3.587 1.00 20.34 265 ILE A N 1
ATOM 2144 C CA . ILE A 1 265 ? -2.020 2.638 -4.700 1.00 19.81 265 ILE A CA 1
ATOM 2145 C C . ILE A 1 265 ? -2.097 1.239 -4.100 1.00 19.94 265 ILE A C 1
ATOM 2146 O O . ILE A 1 265 ? -1.238 0.888 -3.270 1.00 19.15 265 ILE A O 1
ATOM 2151 N N . TYR A 1 266 ? -3.118 0.486 -4.465 1.00 18.08 266 TYR A N 1
ATOM 2152 C CA . TYR A 1 266 ? -3.347 -0.867 -3.909 1.00 17.86 266 TYR A CA 1
ATOM 2153 C C . TYR A 1 266 ? -2.603 -1.893 -4.767 1.00 20.42 266 TYR A C 1
ATOM 2154 O O . TYR A 1 266 ? -2.630 -1.804 -5.989 1.00 20.96 266 TYR A O 1
ATOM 2163 N N . GLN A 1 267 ? -2.019 -2.894 -4.134 1.00 20.52 267 GLN A N 1
ATOM 2164 C CA . GLN A 1 267 ? -1.527 -4.101 -4.852 1.00 21.91 267 GLN A CA 1
ATOM 2165 C C . GLN A 1 267 ? -2.719 -5.031 -5.092 1.00 23.43 267 GLN A C 1
ATOM 2166 O O . GLN A 1 267 ? -2.900 -5.510 -6.219 1.00 22.36 267 GLN A O 1
ATOM 2172 N N . THR A 1 268 ? -3.494 -5.314 -4.041 1.00 22.95 268 THR A N 1
ATOM 2173 C CA . THR A 1 268 ? -4.794 -6.013 -4.148 1.00 25.64 268 THR A CA 1
ATOM 2174 C C . THR A 1 268 ? -5.814 -5.134 -3.434 1.00 24.34 268 THR A C 1
ATOM 2175 O O . THR A 1 268 ? -5.459 -4.411 -2.508 1.00 24.07 268 THR A O 1
ATOM 2179 N N . PRO A 1 269 ? -7.084 -5.145 -3.877 1.00 23.91 269 PRO A N 1
ATOM 2180 C CA . PRO A 1 269 ? -8.060 -4.174 -3.396 1.00 24.86 269 PRO A CA 1
ATOM 2181 C C . PRO A 1 269 ? -8.553 -4.606 -2.014 1.00 21.30 269 PRO A C 1
ATOM 2182 O O . PRO A 1 269 ? -8.868 -5.774 -1.824 1.00 23.22 269 PRO A O 1
ATOM 2186 N N . PRO A 1 270 ? -8.561 -3.716 -1.015 1.00 21.92 270 PRO A N 1
ATOM 2187 C CA . PRO A 1 270 ? -9.203 -4.010 0.262 1.00 21.82 270 PRO A CA 1
ATOM 2188 C C . PRO A 1 270 ? -10.680 -4.395 0.064 1.00 22.44 270 PRO A C 1
ATOM 2189 O O . PRO A 1 270 ? -11.361 -3.882 -0.823 1.00 19.11 270 PRO A O 1
ATOM 2193 N N . LEU A 1 271 ? -11.163 -5.313 0.888 1.00 21.97 271 LEU A N 1
ATOM 2194 C CA . LEU A 1 271 ? -12.546 -5.803 0.727 1.00 24.17 271 LEU A CA 1
ATOM 2195 C C . LEU A 1 271 ? -13.513 -4.631 0.941 1.00 22.84 271 LEU A C 1
ATOM 2196 O O . LEU A 1 271 ? -14.493 -4.542 0.227 1.00 19.98 271 LEU A O 1
ATOM 2201 N N . GLU A 1 272 ? -13.211 -3.715 1.855 1.00 22.00 272 GLU A N 1
ATOM 2202 C CA . GLU A 1 272 ? -14.117 -2.576 2.140 1.00 24.70 272 GLU A CA 1
ATOM 2203 C C . GLU A 1 272 ? -14.237 -1.677 0.901 1.00 23.52 272 GLU A C 1
ATOM 2204 O O . GLU A 1 272 ? -15.334 -1.135 0.657 1.00 22.60 272 GLU A O 1
ATOM 2210 N N . VAL A 1 273 ? -13.163 -1.567 0.113 1.00 21.78 273 VAL A N 1
ATOM 2211 C CA . VAL A 1 273 ? -13.157 -0.775 -1.142 1.00 20.83 273 VAL A CA 1
ATOM 2212 C C . VAL A 1 273 ? -14.053 -1.479 -2.166 1.00 19.68 273 VAL A C 1
ATOM 2213 O O . VAL A 1 273 ? -14.813 -0.799 -2.871 1.00 19.41 273 VAL A O 1
ATOM 2217 N N . LEU A 1 274 ? -13.963 -2.794 -2.294 1.00 18.22 274 LEU A N 1
ATOM 2218 C CA . LEU A 1 274 ? -14.858 -3.522 -3.233 1.00 20.78 274 LEU A CA 1
ATOM 2219 C C . LEU A 1 274 ? -16.330 -3.392 -2.808 1.00 20.01 274 LEU A C 1
ATOM 2220 O O . LEU A 1 274 ? -17.188 -3.354 -3.679 1.00 18.07 274 LEU A O 1
ATOM 2225 N N A LYS A 1 275 ? -16.611 -3.325 -1.508 0.50 20.21 275 LYS A N 1
ATOM 2226 N N B LYS A 1 275 ? -16.612 -3.320 -1.511 0.50 19.34 275 LYS A N 1
ATOM 2227 C CA A LYS A 1 275 ? -18.000 -3.152 -1.000 0.50 21.98 275 LYS A CA 1
ATOM 2228 C CA B LYS A 1 275 ? -18.006 -3.162 -1.014 0.50 20.51 275 LYS A CA 1
ATOM 2229 C C A LYS A 1 275 ? -18.485 -1.725 -1.275 0.50 20.71 275 LYS A C 1
ATOM 2230 C C B LYS A 1 275 ? -18.489 -1.725 -1.260 0.50 19.83 275 LYS A C 1
ATOM 2231 O O A LYS A 1 275 ? -19.644 -1.570 -1.697 0.50 21.14 275 LYS A O 1
ATOM 2232 O O B LYS A 1 275 ? -19.650 -1.565 -1.684 0.50 20.37 275 LYS A O 1
ATOM 2243 N N . GLU A 1 276 ? -17.627 -0.729 -1.053 1.00 19.82 276 GLU A N 1
ATOM 2244 C CA . GLU A 1 276 ? -17.938 0.679 -1.393 1.00 21.83 276 GLU A CA 1
ATOM 2245 C C . GLU A 1 276 ? -18.263 0.755 -2.891 1.00 20.35 276 GLU A C 1
ATOM 2246 O O . GLU A 1 276 ? -19.260 1.407 -3.285 1.00 20.27 276 GLU A O 1
ATOM 2252 N N . GLN A 1 277 ? -17.458 0.105 -3.721 1.00 18.02 277 GLN A N 1
ATOM 2253 C CA . GLN A 1 277 ? -17.711 0.051 -5.177 1.00 18.48 277 GLN A CA 1
ATOM 2254 C C . GLN A 1 277 ? -19.063 -0.611 -5.476 1.00 19.20 277 GLN A C 1
ATOM 2255 O O . GLN A 1 277 ? -19.767 -0.152 -6.402 1.00 18.38 277 GLN A O 1
ATOM 2261 N N . ALA A 1 278 ? -19.411 -1.704 -4.795 1.00 19.07 278 ALA A N 1
ATOM 2262 C CA . ALA A 1 278 ? -20.701 -2.396 -5.014 1.00 19.66 278 ALA A CA 1
ATOM 2263 C C . ALA A 1 278 ? -21.858 -1.437 -4.665 1.00 20.27 278 ALA A C 1
ATOM 2264 O O . ALA A 1 278 ? -22.833 -1.381 -5.450 1.00 18.81 278 ALA A O 1
ATOM 2266 N N . GLU A 1 279 ? -21.710 -0.665 -3.591 1.00 20.37 279 GLU A N 1
ATOM 2267 C CA . GLU A 1 279 ? -22.736 0.307 -3.128 1.00 23.10 279 GLU A CA 1
ATOM 2268 C C . GLU A 1 279 ? -22.871 1.418 -4.170 1.00 22.98 279 GLU A C 1
ATOM 2269 O O . GLU A 1 279 ? -24.020 1.792 -4.534 1.00 20.78 279 GLU A O 1
ATOM 2275 N N . PHE A 1 280 ? -21.729 1.877 -4.689 1.00 21.29 280 PHE A N 1
ATOM 2276 C CA . PHE A 1 280 ? -21.671 2.930 -5.736 1.00 20.96 280 PHE A CA 1
ATOM 2277 C C . PHE A 1 280 ? -22.417 2.451 -6.981 1.00 19.63 280 PHE A C 1
ATOM 2278 O O . PHE A 1 280 ? -23.353 3.154 -7.464 1.00 20.52 280 PHE A O 1
ATOM 2286 N N . TYR A 1 281 ? -22.040 1.296 -7.517 1.00 19.32 281 TYR A N 1
ATOM 2287 C CA . TYR A 1 281 ? -22.658 0.724 -8.741 1.00 19.77 281 TYR A CA 1
ATOM 2288 C C . TYR A 1 281 ? -24.168 0.494 -8.541 1.00 22.85 281 TY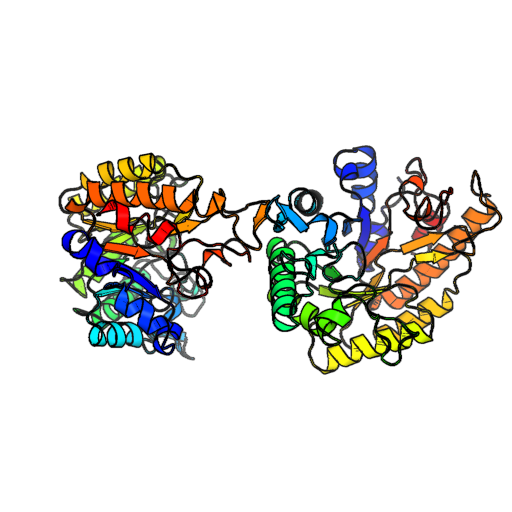R A C 1
ATOM 2289 O O . TYR A 1 281 ? -24.953 0.686 -9.492 1.00 22.57 281 TYR A O 1
ATOM 2298 N N . ARG A 1 282 ? -24.579 0.055 -7.345 1.00 22.97 282 ARG A N 1
ATOM 2299 C CA . ARG A 1 282 ? -26.020 -0.152 -7.061 1.00 26.04 282 ARG A CA 1
ATOM 2300 C C . ARG A 1 282 ? -26.771 1.178 -7.200 1.00 24.13 282 ARG A C 1
ATOM 2301 O O . ARG A 1 282 ? -27.790 1.213 -7.903 1.00 22.91 282 ARG A O 1
ATOM 2309 N N . LYS A 1 283 ? -26.293 2.225 -6.535 1.00 24.08 283 LYS A N 1
ATOM 2310 C CA . LYS A 1 283 ? -26.914 3.575 -6.559 1.00 27.70 283 LYS A CA 1
ATOM 2311 C C . LYS A 1 283 ? -26.961 4.084 -8.002 1.00 28.50 283 LYS A C 1
ATOM 2312 O O . LYS A 1 283 ? -27.983 4.675 -8.400 1.00 26.49 283 LYS A O 1
ATOM 2318 N N . LEU A 1 284 ? -25.897 3.836 -8.768 1.00 23.97 284 LEU A N 1
ATOM 2319 C CA . LEU A 1 284 ? -25.799 4.265 -10.181 1.00 23.53 284 LEU A CA 1
ATOM 2320 C C . LEU A 1 284 ? -26.883 3.582 -11.023 1.00 22.33 284 LEU A C 1
ATOM 2321 O O . LEU A 1 284 ? -27.554 4.263 -11.791 1.00 22.42 284 LEU A O 1
ATOM 2326 N N . PHE A 1 285 ? -27.010 2.263 -10.918 1.00 22.13 285 PHE A N 1
ATOM 2327 C CA . PHE A 1 285 ? -27.970 1.475 -11.727 1.00 22.30 285 PHE A CA 1
ATOM 2328 C C . PHE A 1 285 ? -29.407 1.796 -11.300 1.00 23.24 285 PHE A C 1
ATOM 2329 O O . PHE A 1 285 ? -30.285 1.718 -12.169 1.00 25.04 285 PHE A O 1
ATOM 2337 N N . GLU A 1 286 ? -29.627 2.206 -10.054 1.00 23.78 286 GLU A N 1
ATOM 2338 C CA . GLU A 1 286 ? -30.964 2.695 -9.615 1.00 28.34 286 GLU A CA 1
ATOM 2339 C C . GLU A 1 286 ? -31.309 3.963 -10.400 1.00 26.70 286 GLU A C 1
ATOM 2340 O O . GLU A 1 286 ? -32.441 4.064 -10.902 1.00 26.20 286 GLU A O 1
ATOM 2346 N N . ILE A 1 287 ? -30.329 4.839 -10.584 1.00 25.05 287 ILE A N 1
ATOM 2347 C CA . ILE A 1 287 ? -30.493 6.100 -11.357 1.00 23.56 287 ILE A CA 1
ATOM 2348 C C . ILE A 1 287 ? -30.703 5.768 -12.829 1.00 24.53 287 ILE A C 1
ATOM 2349 O O . ILE A 1 287 ? -31.614 6.368 -13.444 1.00 24.93 287 ILE A O 1
ATOM 2354 N N . TYR A 1 288 ? -29.931 4.836 -13.391 1.00 22.53 288 TYR A N 1
ATOM 2355 C CA . TYR A 1 288 ? -30.098 4.470 -14.811 1.00 24.08 288 TYR A CA 1
ATOM 2356 C C . TYR A 1 288 ? -31.518 3.905 -15.018 1.00 26.13 288 TYR A C 1
ATOM 2357 O O . TYR A 1 288 ? -32.179 4.281 -15.991 1.00 25.73 288 TYR A O 1
ATOM 2366 N N . ARG A 1 289 ? -31.978 3.030 -14.126 1.00 25.96 289 ARG A N 1
ATOM 2367 C CA . ARG A 1 289 ? -33.326 2.405 -14.240 1.00 28.23 289 ARG A CA 1
ATOM 2368 C C . ARG A 1 289 ? -34.401 3.478 -14.047 1.00 26.94 289 ARG A C 1
ATOM 2369 O O . ARG A 1 289 ? -35.371 3.462 -14.800 1.00 28.59 289 ARG A O 1
ATOM 2377 N N . LYS A 1 290 ? -34.181 4.439 -13.160 1.00 25.82 290 LYS A N 1
ATOM 2378 C CA . LYS A 1 290 ? -35.085 5.597 -12.973 1.00 27.65 290 LYS A CA 1
ATOM 2379 C C . LYS A 1 290 ? -35.268 6.323 -14.309 1.00 30.45 290 LYS A C 1
ATOM 2380 O O . LYS A 1 290 ? -36.375 6.799 -14.582 1.00 25.40 290 LYS A O 1
ATOM 2386 N N . HIS A 1 291 ? -34.209 6.414 -15.116 1.00 28.29 291 HIS A N 1
ATOM 2387 C CA . HIS A 1 291 ? -34.229 7.149 -16.404 1.00 25.20 291 HIS A CA 1
ATOM 2388 C C . HIS A 1 291 ? -34.276 6.175 -17.567 1.00 25.17 291 HIS A C 1
ATOM 2389 O O . HIS A 1 291 ? -33.786 6.512 -18.667 1.00 24.99 291 HIS A O 1
ATOM 2396 N N . THR A 1 292 ? -34.886 5.014 -17.374 1.00 23.62 292 THR A N 1
ATOM 2397 C CA . THR A 1 292 ? -34.970 4.001 -18.438 1.00 24.58 292 THR A CA 1
ATOM 2398 C C . THR A 1 292 ? -35.749 4.552 -19.643 1.00 26.23 292 THR A C 1
ATOM 2399 O O . THR A 1 292 ? -35.518 4.019 -20.746 1.00 27.22 292 THR A O 1
ATOM 2403 N N . ASP A 1 293 ? -36.621 5.554 -19.479 1.00 26.69 293 ASP A N 1
ATOM 2404 C CA . ASP A 1 293 ? -37.386 6.107 -20.636 1.00 29.69 293 ASP A CA 1
ATOM 2405 C C . ASP A 1 293 ? -36.418 6.723 -21.657 1.00 28.85 293 ASP A C 1
ATOM 2406 O O . ASP A 1 293 ? -36.739 6.663 -22.850 1.00 30.91 293 ASP A O 1
ATOM 2411 N N . VAL A 1 294 ? -35.261 7.242 -21.225 1.00 25.61 294 VAL A N 1
ATOM 2412 C CA . VAL A 1 294 ? -34.297 7.923 -22.144 1.00 23.72 294 VAL A CA 1
ATOM 2413 C C . VAL A 1 294 ? -33.005 7.102 -22.354 1.00 24.50 294 VAL A C 1
ATOM 2414 O O . VAL A 1 294 ? -32.388 7.233 -23.451 1.00 23.11 294 VAL A O 1
ATOM 2418 N N . ILE A 1 295 ? -32.571 6.286 -21.388 1.00 23.37 295 ILE A N 1
ATOM 2419 C CA . ILE A 1 295 ? -31.328 5.469 -21.549 1.00 21.25 295 ILE A CA 1
ATOM 2420 C C . ILE A 1 295 ? -31.634 4.184 -22.315 1.00 22.62 295 ILE A C 1
ATOM 2421 O O . ILE A 1 295 ? -32.439 3.383 -21.831 1.00 22.53 295 ILE A O 1
ATOM 2426 N N . THR A 1 296 ? -30.970 3.947 -23.448 1.00 21.07 296 THR A N 1
ATOM 2427 C CA . THR A 1 296 ? -31.227 2.768 -24.305 1.00 21.63 296 THR A CA 1
ATOM 2428 C C . THR A 1 296 ? -30.019 1.836 -24.430 1.00 20.87 296 THR A C 1
ATOM 2429 O O . THR A 1 296 ? -30.181 0.740 -25.021 1.00 20.67 296 THR A O 1
ATOM 2433 N N . ASN A 1 297 ? -28.866 2.200 -23.871 1.00 20.48 297 ASN A N 1
ATOM 2434 C CA . ASN A 1 297 ? -27.644 1.368 -23.942 1.00 19.39 297 ASN A CA 1
ATOM 2435 C C . ASN A 1 297 ? -26.758 1.769 -22.766 1.00 20.39 297 ASN A C 1
ATOM 2436 O O . ASN A 1 297 ? -26.553 2.991 -22.572 1.00 18.84 297 ASN A O 1
ATOM 2441 N N . VAL A 1 298 ? -26.308 0.796 -21.994 1.00 18.94 298 VAL A N 1
ATOM 2442 C CA . VAL A 1 298 ? -25.269 1.006 -20.945 1.00 18.90 298 VAL A CA 1
ATOM 2443 C C . VAL A 1 298 ? -24.077 0.123 -21.303 1.00 18.94 298 VAL A C 1
ATOM 2444 O O . VAL A 1 298 ? -24.210 -1.116 -21.279 1.00 18.89 298 VAL A O 1
ATOM 2448 N N . THR A 1 299 ? -22.979 0.752 -21.698 1.00 17.20 299 THR A N 1
ATOM 2449 C CA . THR A 1 299 ? -21.745 0.074 -22.134 1.00 17.10 299 THR A CA 1
ATOM 2450 C C . THR A 1 299 ? -20.646 0.294 -21.084 1.00 17.14 299 THR A C 1
ATOM 2451 O O . THR A 1 299 ? -20.459 1.435 -20.637 1.00 17.34 299 THR A O 1
ATOM 2455 N N . PHE A 1 300 ? -19.968 -0.778 -20.713 1.00 17.75 300 PHE A N 1
ATOM 2456 C CA . PHE A 1 300 ? -18.798 -0.769 -19.799 1.00 16.54 300 PHE A CA 1
ATOM 2457 C C . PHE A 1 300 ? -17.509 -0.620 -20.617 1.00 16.96 300 PHE A C 1
ATOM 2458 O O . PHE A 1 300 ? -17.351 -1.317 -21.635 1.00 17.78 300 PHE A O 1
ATOM 2466 N N . TRP A 1 301 ? -16.567 0.189 -20.135 1.00 15.83 301 TRP A N 1
ATOM 2467 C CA . TRP A 1 301 ? -15.286 0.405 -20.863 1.00 16.55 301 TRP A CA 1
ATOM 2468 C C . TRP A 1 301 ? -14.253 -0.684 -20.508 1.00 16.41 301 TRP A C 1
ATOM 2469 O O . TRP A 1 301 ? -13.209 -0.383 -19.939 1.00 16.39 301 TRP A O 1
ATOM 2480 N N . GLY A 1 302 ? -14.559 -1.934 -20.836 1.00 17.21 302 GLY A N 1
ATOM 2481 C CA . GLY A 1 302 ? -13.654 -3.083 -20.656 1.00 18.96 302 GLY A CA 1
ATOM 2482 C C . GLY A 1 302 ? -14.439 -4.310 -20.203 1.00 17.99 302 GLY A C 1
ATOM 2483 O O . GLY A 1 302 ? -15.479 -4.154 -19.568 1.00 17.43 302 GLY A O 1
ATOM 2484 N N . LEU A 1 303 ? -13.914 -5.496 -20.495 1.00 19.65 303 LEU A N 1
ATOM 2485 C CA . LEU A 1 303 ? -14.581 -6.787 -20.198 1.00 19.50 303 LEU A CA 1
ATOM 2486 C C . LEU A 1 303 ? -14.358 -7.172 -18.734 1.00 20.18 303 LEU A C 1
ATOM 2487 O O . LEU A 1 303 ? -15.290 -7.720 -18.129 1.00 21.51 303 LEU A O 1
ATOM 2492 N N . LYS A 1 304 ? -13.149 -6.968 -18.228 1.00 18.85 304 LYS A N 1
ATOM 2493 C CA . LYS A 1 304 ? -12.777 -7.424 -16.866 1.00 19.17 304 LYS A CA 1
ATOM 2494 C C . LYS A 1 304 ? -11.616 -6.572 -16.375 1.00 18.44 304 LYS A C 1
ATOM 2495 O O . LYS A 1 304 ? -10.936 -5.908 -17.179 1.00 16.26 304 LYS A O 1
ATOM 2501 N N . ASP A 1 305 ? -11.405 -6.570 -15.066 1.00 17.35 305 ASP A N 1
ATOM 2502 C CA . ASP A 1 305 ? -10.578 -5.552 -14.378 1.00 18.73 305 ASP A CA 1
ATOM 2503 C C . ASP A 1 305 ? -9.176 -5.425 -14.995 1.00 19.04 305 ASP A C 1
ATOM 2504 O O . ASP A 1 305 ? -8.702 -4.304 -15.100 1.00 18.28 305 ASP A O 1
ATOM 2509 N N . ASP A 1 306 ? -8.503 -6.525 -15.324 1.00 17.52 306 ASP A N 1
ATOM 2510 C CA . ASP A 1 306 ? -7.103 -6.465 -15.817 1.00 19.01 306 ASP A CA 1
ATOM 2511 C C . ASP A 1 306 ? -7.036 -5.938 -17.251 1.00 19.68 306 ASP A C 1
ATOM 2512 O O . ASP A 1 306 ? -5.919 -5.618 -17.676 1.00 21.46 306 ASP A O 1
ATOM 2517 N N . TYR A 1 307 ? -8.151 -5.794 -17.963 1.00 19.77 307 TYR A N 1
ATOM 2518 C CA . TYR A 1 307 ? -8.124 -5.225 -19.334 1.00 18.09 307 TYR A CA 1
ATOM 2519 C C . TYR A 1 307 ? -8.371 -3.714 -19.296 1.00 18.07 307 TYR A C 1
ATOM 2520 O O . TYR A 1 307 ? -8.346 -3.072 -20.373 1.00 17.84 307 TYR A O 1
ATOM 2529 N N . SER A 1 308 ? -8.629 -3.148 -18.121 1.00 17.72 308 SER A N 1
ATOM 2530 C CA . SER A 1 308 ? -9.042 -1.726 -18.006 1.00 17.05 308 SER A CA 1
ATOM 2531 C C . SER A 1 308 ? -7.936 -0.765 -18.426 1.00 17.21 308 SER A C 1
ATOM 2532 O O . SER A 1 308 ? -6.783 -0.850 -17.900 1.00 16.41 308 SER A O 1
ATOM 2535 N N . TRP A 1 309 ? -8.315 0.246 -19.215 1.00 15.58 309 TRP A N 1
ATOM 2536 C CA . TRP A 1 309 ? -7.429 1.390 -19.533 1.00 16.67 309 TRP A CA 1
ATOM 2537 C C . TRP A 1 309 ? -6.955 2.081 -18.238 1.00 16.85 309 TRP A C 1
ATOM 2538 O O . TRP A 1 309 ? -5.916 2.767 -18.290 1.00 17.83 309 TRP A O 1
ATOM 2549 N N . LEU A 1 310 ? -7.694 1.947 -17.130 1.00 15.92 310 LEU A N 1
ATOM 2550 C CA . LEU A 1 310 ? -7.334 2.616 -15.856 1.00 16.59 310 LEU A CA 1
ATOM 2551 C C . LEU A 1 310 ? -6.066 2.013 -15.244 1.00 17.70 310 LEU A C 1
ATOM 2552 O O . LEU A 1 310 ? -5.531 2.622 -14.297 1.00 19.22 310 LEU A O 1
ATOM 2557 N N . ARG A 1 311 ? -5.559 0.899 -15.762 1.00 17.14 311 ARG A N 1
ATOM 2558 C CA . ARG A 1 311 ? -4.274 0.354 -15.295 1.00 19.40 311 ARG A CA 1
ATOM 2559 C C . ARG A 1 311 ? -3.098 1.022 -16.014 1.00 21.61 311 ARG A C 1
ATOM 2560 O O . ARG A 1 311 ? -1.966 0.683 -15.621 1.00 22.32 311 ARG A O 1
ATOM 2568 N N . PHE A 1 312 ? -3.315 1.959 -16.957 1.00 20.14 312 PHE A N 1
ATOM 2569 C CA . PHE A 1 312 ? -2.160 2.632 -17.598 1.00 24.11 312 PHE A CA 1
ATOM 2570 C C . PHE A 1 312 ? -2.381 4.103 -17.951 1.00 23.73 312 PHE A C 1
ATOM 2571 O O . PHE A 1 312 ? -1.384 4.845 -17.905 1.00 25.26 312 PHE A O 1
ATOM 2579 N N . PHE A 1 313 ? -3.586 4.543 -18.292 1.00 20.05 313 PHE A N 1
ATOM 2580 C CA . PHE A 1 313 ? -3.772 5.890 -18.893 1.00 23.41 313 PHE A CA 1
ATOM 2581 C C . PHE A 1 313 ? -3.271 6.995 -17.943 1.00 24.98 313 PHE A C 1
ATOM 2582 O O . PHE A 1 313 ? -2.675 7.976 -18.446 1.00 24.20 313 PHE A O 1
ATOM 2590 N N . PHE A 1 314 ? -3.502 6.868 -16.641 1.00 23.00 314 PHE A N 1
ATOM 2591 C CA . PHE A 1 314 ? -3.119 7.889 -15.618 1.00 27.38 314 PHE A CA 1
ATOM 2592 C C . PHE A 1 314 ? -1.848 7.480 -14.881 1.00 28.44 314 PHE A C 1
ATOM 2593 O O . PHE A 1 314 ? -1.620 8.008 -13.797 1.00 32.07 314 PHE A O 1
ATOM 2601 N N . GLY A 1 315 ? -1.065 6.557 -15.446 1.00 26.82 315 GLY A N 1
ATOM 2602 C CA . GLY A 1 315 ? 0.072 5.918 -14.761 1.00 26.28 315 GLY A CA 1
ATOM 2603 C C . GLY A 1 315 ? -0.205 4.444 -14.529 1.00 25.24 315 GLY A C 1
ATOM 2604 O O . GLY A 1 315 ? -1.402 4.081 -14.374 1.00 29.36 315 GLY A O 1
ATOM 2605 N N . ARG A 1 316 ? 0.840 3.622 -14.630 1.00 26.57 316 ARG A N 1
ATOM 2606 C CA . ARG A 1 316 ? 0.775 2.153 -14.471 1.00 26.60 316 ARG A CA 1
ATOM 2607 C C . ARG A 1 316 ? 0.426 1.861 -13.012 1.00 26.36 316 ARG A C 1
ATOM 2608 O O . ARG A 1 316 ? 1.194 2.236 -12.097 1.00 26.60 316 ARG A O 1
ATOM 2616 N N . ARG A 1 317 ? -0.720 1.243 -12.795 1.00 24.70 317 ARG A N 1
ATOM 2617 C CA . ARG A 1 317 ? -1.157 0.847 -11.439 1.00 24.41 317 ARG A CA 1
ATOM 2618 C C . ARG A 1 317 ? -2.268 -0.179 -11.569 1.00 24.47 317 ARG A C 1
ATOM 2619 O O . ARG A 1 317 ? -2.938 -0.203 -12.620 1.00 22.94 317 ARG A O 1
ATOM 2627 N N . ASN A 1 318 ? -2.473 -0.972 -10.524 1.00 21.80 318 ASN A N 1
ATOM 2628 C CA . ASN A 1 318 ? -3.668 -1.854 -10.450 1.00 21.50 318 ASN A CA 1
ATOM 2629 C C . ASN A 1 318 ? -4.909 -0.998 -10.155 1.00 20.32 318 ASN A C 1
ATOM 2630 O O . ASN A 1 318 ? -4.833 0.001 -9.411 1.00 19.64 318 ASN A O 1
ATOM 2635 N N . ASP A 1 319 ? -6.018 -1.341 -10.798 1.00 17.99 319 ASP A N 1
ATOM 2636 C CA . ASP A 1 319 ? -7.359 -0.794 -10.521 1.00 16.95 319 ASP A CA 1
ATOM 2637 C C . ASP A 1 319 ? -8.347 -1.915 -10.815 1.00 18.14 319 ASP A C 1
ATOM 2638 O O . ASP A 1 319 ? -7.980 -2.837 -11.561 1.00 18.02 319 ASP A O 1
ATOM 2643 N N . TRP A 1 320 ? -9.558 -1.797 -10.284 1.00 17.23 320 TRP A N 1
ATOM 2644 C CA . TRP A 1 320 ? -10.577 -2.873 -10.367 1.00 18.31 320 TRP A CA 1
ATOM 2645 C C . TRP A 1 320 ? -11.911 -2.233 -10.669 1.00 16.05 320 TRP A C 1
ATOM 2646 O O . TRP A 1 320 ? -12.809 -2.223 -9.827 1.00 16.76 320 TRP A O 1
ATOM 2657 N N . PRO A 1 321 ? -12.065 -1.659 -11.884 1.00 15.47 321 PRO A N 1
ATOM 2658 C CA . PRO A 1 321 ? -13.158 -0.727 -12.145 1.00 15.76 321 PRO A CA 1
ATOM 2659 C C . PRO A 1 321 ? -14.481 -1.326 -12.644 1.00 16.12 321 PRO A C 1
ATOM 2660 O O . PRO A 1 321 ? -15.412 -0.576 -12.817 1.00 16.27 321 PRO A O 1
ATOM 2664 N N . LEU A 1 322 ? -14.533 -2.642 -12.894 1.00 17.48 322 LEU A N 1
ATOM 2665 C CA . LEU A 1 322 ? -15.620 -3.269 -13.674 1.00 16.72 322 LEU A CA 1
ATOM 2666 C C . LEU A 1 322 ? -16.348 -4.342 -12.836 1.00 19.38 322 LEU A C 1
ATOM 2667 O O . LEU A 1 322 ? -16.136 -4.404 -11.597 1.00 20.68 322 LEU A O 1
ATOM 2672 N N . LEU A 1 323 ? -17.246 -5.106 -13.447 1.00 20.10 323 LEU A N 1
ATOM 2673 C CA . LEU A 1 323 ? -18.107 -6.063 -12.701 1.00 19.54 323 LEU A CA 1
ATOM 2674 C C . LEU A 1 323 ? -17.465 -7.453 -12.655 1.00 19.83 323 LEU A C 1
ATOM 2675 O O . LEU A 1 323 ? -17.971 -8.296 -11.876 1.00 21.38 323 LEU A O 1
ATOM 2680 N N . PHE A 1 324 ? -16.435 -7.718 -13.460 1.00 19.94 324 PHE A N 1
ATOM 2681 C CA . PHE A 1 324 ? -15.761 -9.052 -13.528 1.00 20.55 324 PHE A CA 1
ATOM 2682 C C . PHE A 1 324 ? -14.286 -8.891 -13.190 1.00 20.90 324 PHE A C 1
ATOM 2683 O O . PHE A 1 324 ? -13.641 -7.918 -13.677 1.00 19.46 324 PHE A O 1
ATOM 2691 N N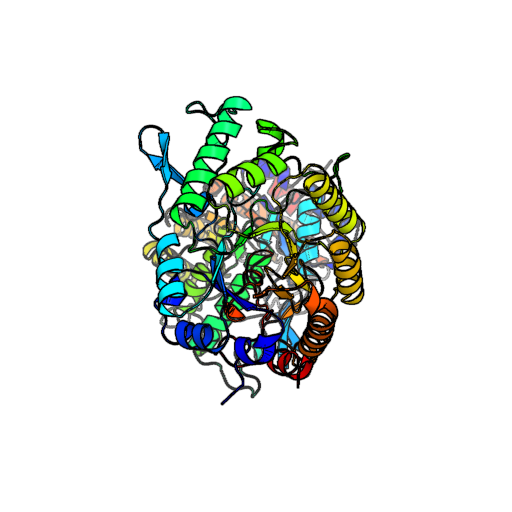 . ASP A 1 325 ? -13.756 -9.822 -12.391 1.00 20.99 325 ASP A N 1
ATOM 2692 C CA . ASP A 1 325 ? -12.355 -9.777 -11.917 1.00 22.69 325 ASP A CA 1
ATOM 2693 C C . ASP A 1 325 ? -11.443 -10.434 -12.960 1.00 21.85 325 ASP A C 1
ATOM 2694 O O . ASP A 1 325 ? -11.936 -10.879 -14.024 1.00 23.17 325 ASP A O 1
ATOM 2699 N N . GLU A 1 326 ? -10.155 -10.495 -12.649 1.00 25.18 326 GLU A N 1
ATOM 2700 C CA . GLU A 1 326 ? -9.080 -10.962 -13.559 1.00 28.20 326 GLU A CA 1
ATOM 2701 C C . GLU A 1 326 ? -9.328 -12.429 -13.952 1.00 29.66 326 GLU A C 1
ATOM 2702 O O . GLU A 1 326 ? -8.801 -12.855 -15.006 1.00 27.83 326 GLU A O 1
ATOM 2708 N N . ASN A 1 327 ? -10.092 -13.177 -13.144 1.00 28.11 327 ASN A N 1
ATOM 2709 C CA . ASN A 1 327 ? -10.366 -14.617 -13.394 1.00 30.47 327 ASN A CA 1
ATOM 2710 C C . ASN A 1 327 ? -11.781 -14.808 -13.930 1.00 30.87 327 ASN A C 1
ATOM 2711 O O . ASN A 1 327 ? -12.301 -15.932 -13.813 1.00 31.55 327 ASN A O 1
ATOM 2716 N N . TYR A 1 328 ? -12.387 -13.752 -14.496 1.00 25.19 328 TYR A N 1
ATOM 2717 C CA . TYR A 1 328 ? -13.716 -13.789 -15.150 1.00 26.73 328 TYR A CA 1
ATOM 2718 C C . TYR A 1 328 ? -14.832 -13.944 -14.112 1.00 27.23 328 TYR A C 1
ATOM 2719 O O . TYR A 1 328 ? -15.975 -14.169 -14.526 1.00 31.27 328 TYR A O 1
ATOM 2728 N N . GLN A 1 329 ? -14.531 -13.826 -12.815 1.00 29.57 329 GLN A N 1
ATOM 2729 C CA . GLN A 1 329 ? -15.546 -14.078 -11.759 1.00 29.47 329 GLN A CA 1
ATOM 2730 C C . GLN A 1 329 ? -16.318 -12.792 -11.496 1.00 28.78 329 GLN A C 1
ATOM 2731 O O . GLN A 1 329 ? -15.744 -11.706 -11.490 1.00 24.77 329 GLN A O 1
ATOM 2737 N N . PRO A 1 330 ? -17.630 -12.886 -11.201 1.00 26.53 330 PRO A N 1
ATOM 2738 C CA . PRO A 1 330 ? -18.400 -11.724 -10.773 1.00 26.24 330 PRO A CA 1
ATOM 2739 C C . PRO A 1 330 ? -17.834 -11.142 -9.472 1.00 28.33 330 PRO A C 1
ATOM 2740 O O . PRO A 1 330 ? -17.417 -11.880 -8.593 1.00 25.93 330 PRO A O 1
ATOM 2744 N N . LYS A 1 331 ? -17.807 -9.818 -9.392 1.00 24.47 331 LYS A N 1
ATOM 2745 C CA . LYS A 1 331 ? -17.352 -9.089 -8.193 1.00 24.59 331 LYS A CA 1
ATOM 2746 C C . LYS A 1 331 ? -18.560 -8.760 -7.337 1.00 24.79 331 LYS A C 1
ATOM 2747 O O . LYS A 1 331 ? -19.689 -8.946 -7.785 1.00 21.79 331 LYS A O 1
ATOM 2753 N N . PRO A 1 332 ? -18.355 -8.204 -6.120 1.00 24.00 332 PRO A N 1
ATOM 2754 C CA . PRO A 1 332 ? -19.467 -7.693 -5.324 1.00 23.74 332 PRO A CA 1
ATOM 2755 C C . PRO A 1 332 ? -20.345 -6.711 -6.119 1.00 24.43 332 PRO A C 1
ATOM 2756 O O . PRO A 1 332 ? -21.573 -6.767 -5.994 1.00 22.21 332 PRO A O 1
ATOM 2760 N N . ALA A 1 333 ? -19.734 -5.866 -6.960 1.00 20.65 333 ALA A N 1
ATOM 2761 C CA . ALA A 1 333 ? -20.493 -4.894 -7.771 1.00 20.78 333 ALA A CA 1
ATOM 2762 C C . ALA A 1 333 ? -21.410 -5.622 -8.770 1.00 20.37 333 ALA A C 1
ATOM 2763 O O . ALA A 1 333 ? -22.485 -5.073 -9.080 1.00 22.13 333 ALA A O 1
ATOM 2765 N N . PHE A 1 334 ? -21.010 -6.786 -9.288 1.00 22.10 334 PHE A N 1
ATOM 2766 C CA . PHE A 1 334 ? -21.879 -7.558 -10.218 1.00 22.62 334 PHE A CA 1
ATOM 2767 C C . PHE A 1 334 ? -23.227 -7.833 -9.529 1.00 22.94 334 PHE A C 1
ATOM 2768 O O . PHE A 1 334 ? -24.305 -7.552 -10.123 1.00 22.04 334 PHE A O 1
ATOM 2776 N N . TRP A 1 335 ? -23.180 -8.360 -8.302 1.00 21.93 335 TRP A N 1
ATOM 2777 C CA . TRP A 1 335 ? -24.408 -8.761 -7.560 1.00 23.84 335 TRP A CA 1
ATOM 2778 C C . TRP A 1 335 ? -25.252 -7.532 -7.219 1.00 24.29 335 TRP A C 1
ATOM 2779 O O . TRP A 1 335 ? -26.484 -7.591 -7.408 1.00 26.31 335 TRP A O 1
ATOM 2790 N N A SER A 1 336 ? -24.626 -6.431 -6.779 0.50 24.61 336 SER A N 1
ATOM 2791 N N B SER A 1 336 ? -24.626 -6.432 -6.781 0.50 24.67 336 SER A N 1
ATOM 2792 C CA A SER A 1 336 ? -25.329 -5.167 -6.437 0.50 24.70 336 SER A CA 1
ATOM 2793 C CA B SER A 1 336 ? -25.340 -5.180 -6.424 0.50 24.83 336 SER A CA 1
ATOM 2794 C C A SER A 1 336 ? -26.033 -4.587 -7.670 0.50 25.35 336 SER A C 1
ATOM 2795 C C B SER A 1 336 ? -26.028 -4.582 -7.664 0.50 25.40 336 SER A C 1
ATOM 2796 O O A SER A 1 336 ? -27.162 -4.074 -7.538 0.50 27.12 336 SER A O 1
ATOM 2797 O O B SER A 1 336 ? -27.159 -4.072 -7.537 0.50 27.15 336 SER A O 1
ATOM 2802 N N . VAL A 1 337 ? -25.400 -4.672 -8.837 1.00 25.94 337 VAL A N 1
ATOM 2803 C CA . VAL A 1 337 ? -26.008 -4.193 -10.113 1.00 25.30 337 VAL A CA 1
ATOM 2804 C C . VAL A 1 337 ? -27.248 -5.044 -10.451 1.00 27.19 337 VAL A C 1
ATOM 2805 O O . VAL A 1 337 ? -28.291 -4.446 -10.731 1.00 28.68 337 VAL A O 1
ATOM 2809 N N . ILE A 1 338 ? -27.120 -6.371 -10.430 1.00 28.35 338 ILE A N 1
ATOM 2810 C CA . ILE A 1 338 ? -28.231 -7.358 -10.617 1.00 33.74 338 ILE A CA 1
ATOM 2811 C C . ILE A 1 338 ? -29.384 -7.011 -9.657 1.00 35.92 338 ILE A C 1
ATOM 2812 O O . ILE A 1 338 ? -30.549 -7.067 -10.082 1.00 35.87 338 ILE A O 1
ATOM 2817 N N . GLU A 1 339 ? -29.065 -6.660 -8.413 1.00 34.88 339 GLU A N 1
ATOM 2818 C CA . GLU A 1 339 ? -30.048 -6.421 -7.323 1.00 37.42 339 GLU A CA 1
ATOM 2819 C C . GLU A 1 339 ? -30.779 -5.096 -7.540 1.00 37.59 339 GLU A C 1
ATOM 2820 O O . GLU A 1 339 ? -31.863 -4.925 -6.971 1.00 40.43 339 GLU A O 1
ATOM 2826 N N . SER A 1 340 ? -30.243 -4.190 -8.354 1.00 36.82 340 SER A N 1
ATOM 2827 C CA . SER A 1 340 ? -30.957 -2.948 -8.750 1.00 39.91 340 SER A CA 1
ATOM 2828 C C . SER A 1 340 ? -32.271 -3.296 -9.491 1.00 42.28 340 SER A C 1
ATOM 2829 O O . SER A 1 340 ? -33.174 -2.451 -9.535 1.00 40.04 340 SER A O 1
ATOM 2832 N N . VAL A 1 341 ? -32.381 -4.482 -10.095 1.00 44.57 341 VAL A N 1
ATOM 2833 C CA . VAL A 1 341 ? -33.649 -4.983 -10.717 1.00 48.67 341 VAL A CA 1
ATOM 2834 C C . VAL A 1 341 ? -34.380 -5.866 -9.695 1.00 52.22 341 VAL A C 1
ATOM 2835 O O . VAL A 1 341 ? -35.514 -5.528 -9.303 1.00 51.67 341 VAL A O 1
ATOM 2839 N N . SER A 1 342 ? -33.722 -6.945 -9.269 1.00 54.50 342 SER A N 1
ATOM 2840 C CA . SER A 1 342 ? -34.288 -8.058 -8.452 1.00 63.47 342 SER A CA 1
ATOM 2841 C C . SER A 1 342 ? -34.618 -7.616 -7.014 1.00 59.81 342 SER A C 1
ATOM 2842 O O . SER A 1 342 ? -34.395 -6.508 -6.509 1.00 64.70 342 SER A O 1
ATOM 2845 N N . GLN B 1 8 ? 30.099 33.631 -2.611 1.00 74.59 8 GLN B N 1
ATOM 2846 C CA . GLN B 1 8 ? 31.532 33.985 -2.906 1.00 75.16 8 GLN B CA 1
ATOM 2847 C C . GLN B 1 8 ? 32.371 32.708 -3.070 1.00 63.54 8 GLN B C 1
ATOM 2848 O O . GLN B 1 8 ? 33.411 32.790 -3.764 1.00 67.90 8 GLN B O 1
ATOM 2854 N N . ILE B 1 9 ? 31.965 31.584 -2.466 1.00 50.38 9 ILE B N 1
ATOM 2855 C CA . ILE B 1 9 ? 32.603 30.257 -2.738 1.00 43.79 9 ILE B CA 1
ATOM 2856 C C . ILE B 1 9 ? 31.963 29.666 -3.996 1.00 33.87 9 ILE B C 1
ATOM 2857 O O . ILE B 1 9 ? 30.786 29.864 -4.273 1.00 33.47 9 ILE B O 1
ATOM 2862 N N . PRO B 1 10 ? 32.730 28.972 -4.844 1.00 32.65 10 PRO B N 1
ATOM 2863 C CA . PRO B 1 10 ? 32.167 28.456 -6.086 1.00 34.68 10 PRO B CA 1
ATOM 2864 C C . PRO B 1 10 ? 31.154 27.326 -5.816 1.00 33.97 10 PRO B C 1
ATOM 2865 O O . PRO B 1 10 ? 31.184 26.690 -4.750 1.00 31.57 10 PRO B O 1
ATOM 2869 N N . SER B 1 11 ? 30.265 27.147 -6.790 1.00 33.77 11 SER B N 1
ATOM 2870 C CA A SER B 1 11 ? 29.188 26.121 -6.792 0.50 33.45 11 SER B CA 1
ATOM 2871 C CA B SER B 1 11 ? 29.182 26.127 -6.796 0.50 32.34 11 SER B CA 1
ATOM 2872 C C . SER B 1 11 ? 29.741 24.812 -7.353 1.00 31.19 11 SER B C 1
ATOM 2873 O O . SER B 1 11 ? 30.251 24.831 -8.479 1.00 28.99 11 SER B O 1
ATOM 2878 N N . LEU B 1 12 ? 29.671 23.718 -6.588 1.00 30.27 12 LEU B N 1
ATOM 2879 C CA . LEU B 1 12 ? 30.183 22.405 -7.074 1.00 28.29 12 LEU B CA 1
ATOM 2880 C C . LEU B 1 12 ? 29.597 22.094 -8.457 1.00 23.90 12 LEU B C 1
ATOM 2881 O O . LEU B 1 12 ? 30.382 21.751 -9.348 1.00 26.28 12 LEU B O 1
ATOM 2886 N N . LYS B 1 13 ? 28.292 22.242 -8.633 1.00 26.72 13 LYS B N 1
ATOM 2887 C CA . LYS B 1 13 ? 27.603 21.836 -9.892 1.00 28.18 13 LYS B CA 1
ATOM 2888 C C . LYS B 1 13 ? 28.141 22.671 -11.063 1.00 31.57 13 LYS B C 1
ATOM 2889 O O . LYS B 1 13 ? 28.280 22.122 -12.168 1.00 28.13 13 LYS B O 1
ATOM 2895 N N . ASP B 1 14 ? 28.450 23.950 -10.824 1.00 32.03 14 ASP B N 1
ATOM 2896 C CA . ASP B 1 14 ? 28.998 24.873 -11.865 1.00 34.48 14 ASP B CA 1
ATOM 2897 C C . ASP B 1 14 ? 30.457 24.510 -12.155 1.00 31.65 14 ASP B C 1
ATOM 2898 O O . ASP B 1 14 ? 30.815 24.429 -13.327 1.00 35.63 14 ASP B O 1
ATOM 2903 N N . VAL B 1 15 ? 31.262 24.206 -11.140 1.00 33.00 15 VAL B N 1
ATOM 2904 C CA . VAL B 1 15 ? 32.698 23.853 -11.334 1.00 34.80 15 VAL B CA 1
ATOM 2905 C C . VAL B 1 15 ? 32.789 22.618 -12.242 1.00 39.02 15 VAL B C 1
ATOM 2906 O O . VAL B 1 15 ? 33.719 22.552 -13.084 1.00 33.54 15 VAL B O 1
ATOM 2910 N N . PHE B 1 16 ? 31.854 21.672 -12.084 1.00 33.98 16 PHE B N 1
ATOM 2911 C CA . PHE B 1 16 ? 31.905 20.363 -12.782 1.00 34.73 16 PHE B CA 1
ATOM 2912 C C . PHE B 1 16 ? 30.884 20.321 -13.923 1.00 32.91 16 PHE B C 1
ATOM 2913 O O . PHE B 1 16 ? 30.635 19.220 -14.447 1.00 32.26 16 PHE B O 1
ATOM 2921 N N . LEU B 1 17 ? 30.349 21.469 -14.333 1.00 34.60 17 LEU B N 1
ATOM 2922 C CA . LEU B 1 17 ? 29.201 21.541 -15.278 1.00 37.73 17 LEU B CA 1
ATOM 2923 C C . LEU B 1 17 ? 29.494 20.724 -16.542 1.00 37.57 17 LEU B C 1
ATOM 2924 O O . LEU B 1 17 ? 28.578 20.009 -16.996 1.00 35.91 17 LEU B O 1
ATOM 2929 N N . GLN B 1 18 ? 30.709 20.814 -17.091 1.00 35.08 18 GLN B N 1
ATOM 2930 C CA . GLN B 1 18 ? 31.061 20.157 -18.384 1.00 40.65 18 GLN B CA 1
ATOM 2931 C C . GLN B 1 18 ? 31.499 18.710 -18.114 1.00 38.57 18 GLN B C 1
ATOM 2932 O O . GLN B 1 18 ? 31.787 17.988 -19.075 1.00 35.37 18 GLN B O 1
ATOM 2938 N N . ASP B 1 19 ? 31.574 18.295 -16.849 1.00 33.83 19 ASP B N 1
ATOM 2939 C CA . ASP B 1 19 ? 32.101 16.956 -16.487 1.00 32.41 19 ASP B CA 1
ATOM 2940 C C . ASP B 1 19 ? 30.948 16.024 -16.111 1.00 30.98 19 ASP B C 1
ATOM 2941 O O . ASP B 1 19 ? 30.843 14.963 -16.693 1.00 30.40 19 ASP B O 1
ATOM 2946 N N . PHE B 1 20 ? 30.145 16.382 -15.125 1.00 28.92 20 PHE B N 1
ATOM 2947 C CA . PHE B 1 20 ? 29.089 15.471 -14.619 1.00 28.65 20 PHE B CA 1
ATOM 2948 C C . PHE B 1 20 ? 28.170 16.221 -13.684 1.00 28.31 20 PHE B C 1
ATOM 2949 O O . PHE B 1 20 ? 28.575 17.248 -13.095 1.00 29.09 20 PHE B O 1
ATOM 2957 N N . LYS B 1 21 ? 26.986 15.664 -13.483 1.00 26.77 21 LYS B N 1
ATOM 2958 C CA . LYS B 1 21 ? 26.062 16.156 -12.452 1.00 25.88 21 LYS B CA 1
ATOM 2959 C C . LYS B 1 21 ? 26.753 15.980 -11.095 1.00 23.72 21 LYS B C 1
ATOM 2960 O O . LYS B 1 21 ? 27.583 15.061 -10.950 1.00 22.85 21 LYS B O 1
ATOM 2966 N N . ILE B 1 22 ? 26.443 16.871 -10.165 1.00 21.75 22 ILE B N 1
ATOM 2967 C CA . ILE B 1 22 ? 26.905 16.786 -8.758 1.00 22.60 22 ILE B CA 1
ATOM 2968 C C . ILE B 1 22 ? 25.666 16.604 -7.902 1.00 20.66 22 ILE B C 1
ATOM 2969 O O . ILE B 1 22 ? 24.797 17.487 -7.908 1.00 21.77 22 ILE B O 1
ATOM 2974 N N . GLY B 1 23 ? 25.601 15.471 -7.204 1.00 20.56 23 GLY B N 1
ATOM 2975 C CA . GLY B 1 23 ? 24.388 15.041 -6.500 1.00 19.59 23 GLY B CA 1
ATOM 2976 C C . GLY B 1 23 ? 24.595 14.857 -5.019 1.00 19.25 23 GLY B C 1
ATOM 2977 O O . GLY B 1 23 ? 25.752 14.807 -4.545 1.00 20.25 23 GLY B O 1
ATOM 2978 N N . VAL B 1 24 ? 23.477 14.741 -4.327 1.00 20.33 24 VAL B N 1
ATOM 2979 C CA . VAL B 1 24 ? 23.460 14.595 -2.851 1.00 20.88 24 VAL B CA 1
ATOM 2980 C C . VAL B 1 24 ? 22.286 13.711 -2.460 1.00 18.56 24 VAL B C 1
ATOM 2981 O O . VAL B 1 24 ? 21.164 13.855 -3.015 1.00 18.49 24 VAL B O 1
ATOM 2985 N N . ALA B 1 25 ? 22.567 12.779 -1.556 1.00 19.13 25 ALA B N 1
ATOM 2986 C CA . ALA B 1 25 ? 21.567 11.915 -0.900 1.00 20.34 25 ALA B CA 1
ATOM 2987 C C . ALA B 1 25 ? 20.938 12.686 0.256 1.00 20.82 25 ALA B C 1
ATOM 2988 O O . ALA B 1 25 ? 21.696 13.232 1.121 1.00 20.28 25 ALA B O 1
ATOM 2990 N N . LEU B 1 26 ? 19.614 12.716 0.290 1.00 18.95 26 LEU B N 1
ATOM 2991 C CA . LEU B 1 26 ? 18.860 13.609 1.209 1.00 18.59 26 LEU B CA 1
ATOM 2992 C C . LEU B 1 26 ? 17.736 12.855 1.895 1.00 18.42 26 LEU B C 1
ATOM 2993 O O . LEU B 1 26 ? 16.939 12.152 1.252 1.00 18.92 26 LEU B O 1
ATOM 2998 N N . PRO B 1 27 ? 17.593 13.032 3.224 1.00 17.33 27 PRO B N 1
ATOM 2999 C CA . PRO B 1 27 ? 16.374 12.652 3.921 1.00 19.57 27 PRO B CA 1
ATOM 3000 C C . PRO B 1 27 ? 15.331 13.764 3.758 1.00 21.55 27 PRO B C 1
ATOM 3001 O O . PRO B 1 27 ? 15.706 14.911 3.547 1.00 19.79 27 PRO B O 1
ATOM 3005 N N . VAL B 1 28 ? 14.054 13.421 3.846 1.00 20.86 28 VAL B N 1
ATOM 3006 C CA . VAL B 1 28 ? 12.957 14.315 3.362 1.00 21.91 28 VAL B CA 1
ATOM 3007 C C . VAL B 1 28 ? 12.853 15.559 4.267 1.00 21.97 28 VAL B C 1
ATOM 3008 O O . VAL B 1 28 ? 12.409 16.593 3.791 1.00 21.59 28 VAL B O 1
ATOM 3012 N N . ARG B 1 29 ? 13.293 15.474 5.521 1.00 23.62 29 ARG B N 1
ATOM 3013 C CA . ARG B 1 29 ? 13.264 16.643 6.452 1.00 23.35 29 ARG B CA 1
ATOM 3014 C C . ARG B 1 29 ? 14.002 17.849 5.861 1.00 23.08 29 ARG B C 1
ATOM 3015 O O . ARG B 1 29 ? 13.622 18.976 6.230 1.00 27.13 29 ARG B O 1
ATOM 3023 N N . VAL B 1 30 ? 14.975 17.683 4.963 1.00 21.40 30 VAL B N 1
ATOM 3024 C CA . VAL B 1 30 ? 15.815 18.820 4.494 1.00 22.70 30 VAL B CA 1
ATOM 3025 C C . VAL B 1 30 ? 14.942 19.806 3.711 1.00 24.52 30 VAL B C 1
ATOM 3026 O O . VAL B 1 30 ? 15.297 20.997 3.681 1.00 23.90 30 VAL B O 1
ATOM 3030 N N . PHE B 1 31 ? 13.847 19.353 3.091 1.00 23.07 31 PHE B N 1
ATOM 3031 C CA . PHE B 1 31 ? 13.057 20.228 2.182 1.00 25.38 31 PHE B CA 1
ATOM 3032 C C . PHE B 1 31 ? 12.349 21.335 2.972 1.00 27.32 31 PHE B C 1
ATOM 3033 O O . PHE B 1 31 ? 12.068 22.363 2.326 1.00 29.24 31 PHE B O 1
ATOM 3041 N N . SER B 1 32 ? 12.106 21.121 4.269 1.00 27.39 32 SER B N 1
ATOM 3042 C CA . SER B 1 32 ? 11.472 22.061 5.235 1.00 30.06 32 SER B CA 1
ATOM 3043 C C . SER B 1 32 ? 12.516 22.883 6.026 1.00 30.60 32 SER B C 1
ATOM 3044 O O . SER B 1 32 ? 12.100 23.618 6.929 1.00 30.17 32 SER B O 1
ATOM 3047 N N . ASN B 1 33 ? 13.800 22.804 5.673 1.00 27.42 33 ASN B N 1
ATOM 3048 C CA . ASN B 1 33 ? 14.913 23.436 6.436 1.00 26.86 33 ASN B CA 1
ATOM 3049 C C . ASN B 1 33 ? 15.598 24.422 5.500 1.00 24.59 33 ASN B C 1
ATOM 3050 O O . ASN B 1 33 ? 16.294 23.998 4.568 1.00 24.07 33 ASN B O 1
ATOM 3055 N N . SER B 1 34 ? 15.404 25.729 5.721 1.00 26.51 34 SER B N 1
ATOM 3056 C CA . SER B 1 34 ? 15.852 26.743 4.741 1.00 25.84 34 SER B CA 1
ATOM 3057 C C . SER B 1 34 ? 17.372 26.714 4.646 1.00 23.57 34 SER B C 1
ATOM 3058 O O . SER B 1 34 ? 17.862 27.003 3.579 1.00 23.62 34 SER B O 1
ATOM 3061 N N . MET B 1 35 ? 18.108 26.380 5.720 1.00 24.22 35 MET B N 1
ATOM 3062 C CA . MET B 1 35 ? 19.594 26.321 5.635 1.00 23.84 35 MET B CA 1
ATOM 3063 C C . MET B 1 35 ? 20.047 25.112 4.798 1.00 22.17 35 MET B C 1
ATOM 3064 O O . MET B 1 35 ? 20.979 25.241 3.981 1.00 22.40 35 MET B O 1
ATOM 3069 N N . ASP B 1 36 ? 19.387 23.973 4.961 1.00 22.42 36 ASP B N 1
ATOM 3070 C CA . ASP B 1 36 ? 19.623 22.798 4.087 1.00 22.09 36 ASP B CA 1
ATOM 3071 C C . ASP B 1 36 ? 19.370 23.204 2.622 1.00 21.17 36 ASP B C 1
ATOM 3072 O O . ASP B 1 36 ? 20.247 22.969 1.785 1.00 21.88 36 ASP B O 1
ATOM 3077 N N . VAL B 1 37 ? 18.203 23.789 2.343 1.00 25.20 37 VAL B N 1
ATOM 3078 C CA . VAL B 1 37 ? 17.765 24.148 0.953 1.00 25.40 37 VAL B CA 1
ATOM 3079 C C . VAL B 1 37 ? 18.797 25.099 0.341 1.00 27.16 37 VAL B C 1
ATOM 3080 O O . VAL B 1 37 ? 19.124 24.956 -0.859 1.00 25.82 37 VAL B O 1
ATOM 3084 N N . GLU B 1 38 ? 19.342 26.031 1.136 1.00 27.46 38 GLU B N 1
ATOM 3085 C CA . GLU B 1 38 ? 20.375 27.004 0.684 1.00 29.49 38 GLU B CA 1
ATOM 3086 C C . GLU B 1 38 ? 21.562 26.234 0.106 1.00 27.17 38 GLU B C 1
ATOM 3087 O O . GLU B 1 38 ? 21.980 26.477 -1.039 1.00 27.94 38 GLU B O 1
ATOM 3093 N N . LEU B 1 39 ? 22.107 25.312 0.891 1.00 24.75 39 LEU B N 1
ATOM 3094 C CA . LEU B 1 39 ? 23.328 24.583 0.506 1.00 23.87 39 LEU B CA 1
ATOM 3095 C C . LEU B 1 39 ? 23.001 23.635 -0.655 1.00 24.81 39 LEU B C 1
ATOM 3096 O O . LEU B 1 39 ? 23.815 23.546 -1.579 1.00 26.52 39 LEU B O 1
ATOM 3101 N N . ILE B 1 40 ? 21.845 22.969 -0.607 1.00 24.27 40 ILE B N 1
ATOM 3102 C CA . ILE B 1 40 ? 21.455 21.997 -1.676 1.00 23.82 40 ILE B CA 1
ATOM 3103 C C . ILE B 1 40 ? 21.405 22.739 -3.024 1.00 24.54 40 ILE B C 1
ATOM 3104 O O . ILE B 1 40 ? 22.048 22.285 -3.978 1.00 23.85 40 ILE B O 1
ATOM 3109 N N . THR B 1 41 ? 20.642 23.831 -3.086 1.00 27.92 41 THR B N 1
ATOM 3110 C CA . THR B 1 41 ? 20.325 24.525 -4.370 1.00 29.56 41 THR B CA 1
ATOM 3111 C C . THR B 1 41 ? 21.579 25.243 -4.874 1.00 31.67 41 THR B C 1
ATOM 3112 O O . THR B 1 41 ? 21.708 25.381 -6.081 1.00 29.91 41 THR B O 1
ATOM 3116 N N . LYS B 1 42 ? 22.511 25.629 -3.997 1.00 30.13 42 LYS B N 1
ATOM 3117 C CA . LYS B 1 42 ? 23.781 26.244 -4.467 1.00 29.19 42 LYS B CA 1
ATOM 3118 C C . LYS B 1 42 ? 24.672 25.237 -5.200 1.00 27.54 42 LYS B C 1
ATOM 3119 O O . LYS B 1 42 ? 25.253 25.596 -6.228 1.00 27.80 42 LYS B O 1
ATOM 3125 N N . HIS B 1 43 ? 24.844 24.024 -4.669 1.00 24.72 43 HIS B N 1
ATOM 3126 C CA . HIS B 1 43 ? 25.959 23.140 -5.076 1.00 24.72 43 HIS B CA 1
ATOM 3127 C C . HIS B 1 43 ? 25.515 21.956 -5.951 1.00 23.68 43 HIS B C 1
ATOM 3128 O O . HIS B 1 43 ? 26.386 21.430 -6.664 1.00 25.65 43 HIS B O 1
ATOM 3135 N N . PHE B 1 44 ? 24.257 21.541 -5.865 1.00 24.02 44 PHE B N 1
ATOM 3136 C CA . PHE B 1 44 ? 23.817 20.220 -6.387 1.00 23.39 44 PHE B CA 1
ATOM 3137 C C . PHE B 1 44 ? 22.750 20.388 -7.462 1.00 22.54 44 PHE B C 1
ATOM 3138 O O . PHE B 1 44 ? 21.774 21.155 -7.282 1.00 23.61 44 PHE B O 1
ATOM 3146 N N . ASN B 1 45 ? 22.905 19.628 -8.543 1.00 24.38 45 ASN B N 1
ATOM 3147 C CA . ASN B 1 45 ? 21.899 19.587 -9.632 1.00 24.65 45 ASN B CA 1
ATOM 3148 C C . ASN B 1 45 ? 21.357 18.159 -9.772 1.00 25.94 45 ASN B C 1
ATOM 3149 O O . ASN B 1 45 ? 20.664 17.894 -10.764 1.00 22.94 45 ASN B O 1
ATOM 3154 N N . SER B 1 46 ? 21.652 17.283 -8.811 1.00 24.39 46 SER B N 1
ATOM 3155 C CA . SER B 1 46 ? 21.134 15.886 -8.765 1.00 23.63 46 SER B CA 1
ATOM 3156 C C . SER B 1 46 ? 20.809 15.565 -7.309 1.00 22.83 46 SER B C 1
ATOM 3157 O O . SER B 1 46 ? 21.500 16.100 -6.411 1.00 19.96 46 SER B O 1
ATOM 3160 N N . MET B 1 47 ? 19.767 14.778 -7.070 1.00 21.60 47 MET B N 1
ATOM 3161 C CA . MET B 1 47 ? 19.457 14.311 -5.703 1.00 21.83 47 MET B CA 1
ATOM 3162 C C . MET B 1 47 ? 19.090 12.831 -5.757 1.00 21.59 47 MET B C 1
ATOM 3163 O O . MET B 1 47 ? 18.559 12.369 -6.798 1.00 20.27 47 MET B O 1
ATOM 3168 N N . THR B 1 48 ? 19.359 12.154 -4.647 1.00 20.34 48 THR B N 1
ATOM 3169 C CA . THR B 1 48 ? 18.921 10.771 -4.367 1.00 19.88 48 THR B CA 1
ATOM 3170 C C . THR B 1 48 ? 18.166 10.797 -3.052 1.00 20.55 48 THR B C 1
ATOM 3171 O O . THR B 1 48 ? 18.641 11.491 -2.120 1.00 22.86 48 THR B O 1
ATOM 3175 N N . ALA B 1 49 ? 17.076 10.041 -2.937 1.00 17.89 49 ALA B N 1
ATOM 3176 C CA . ALA B 1 49 ? 16.433 9.842 -1.622 1.00 17.66 49 ALA B CA 1
ATOM 3177 C C . ALA B 1 49 ? 17.348 8.926 -0.799 1.00 17.65 49 ALA B C 1
ATOM 3178 O O . ALA B 1 49 ? 17.702 7.855 -1.256 1.00 16.87 49 ALA B O 1
ATOM 3180 N N . GLU B 1 50 ? 17.731 9.338 0.409 1.00 17.72 50 GLU B N 1
ATOM 3181 C CA . GLU B 1 50 ? 18.623 8.501 1.238 1.00 18.45 50 GLU B CA 1
ATOM 3182 C C . GLU B 1 50 ? 17.927 7.182 1.605 1.00 17.36 50 GLU B C 1
ATOM 3183 O O . GLU B 1 50 ? 18.622 6.155 1.648 1.00 18.21 50 GLU B O 1
ATOM 3189 N N . ASN B 1 51 ? 16.648 7.235 1.976 1.00 17.83 51 ASN B N 1
ATOM 3190 C CA . ASN B 1 51 ? 15.870 6.025 2.349 1.00 18.10 51 ASN B CA 1
ATOM 3191 C C . ASN B 1 51 ? 14.483 6.005 1.702 1.00 18.78 51 ASN B C 1
ATOM 3192 O O . ASN B 1 51 ? 13.866 4.891 1.662 1.00 18.15 51 ASN B O 1
ATOM 3197 N N . GLU B 1 52 ? 13.968 7.170 1.273 1.00 18.41 52 GLU B N 1
ATOM 3198 C CA . GLU B 1 52 ? 12.512 7.386 1.101 1.00 17.76 52 GLU B CA 1
ATOM 3199 C C . GLU B 1 52 ? 11.976 6.717 -0.173 1.00 17.69 52 GLU B C 1
ATOM 3200 O O . GLU B 1 52 ? 10.728 6.680 -0.315 1.00 19.51 52 GLU B O 1
ATOM 3206 N N . MET B 1 53 ? 12.845 6.241 -1.068 1.00 18.15 53 MET B N 1
ATOM 3207 C CA . MET B 1 53 ? 12.375 5.498 -2.262 1.00 19.02 53 MET B CA 1
ATOM 3208 C C . MET B 1 53 ? 12.779 4.023 -2.215 1.00 20.68 53 MET B C 1
ATOM 3209 O O . MET B 1 53 ? 12.647 3.309 -3.251 1.00 17.48 53 MET B O 1
ATOM 3214 N N . LYS B 1 54 ? 13.216 3.535 -1.063 1.00 19.00 54 LYS B N 1
ATOM 3215 C CA . LYS B 1 54 ? 13.514 2.090 -0.899 1.00 17.59 54 LYS B CA 1
ATOM 3216 C C . LYS B 1 54 ? 12.224 1.339 -0.622 1.00 18.00 54 LYS B C 1
ATOM 3217 O O . LYS B 1 54 ? 11.232 1.925 -0.191 1.00 16.48 54 LYS B O 1
ATOM 3223 N N . PRO B 1 55 ? 12.190 0.008 -0.893 1.00 17.06 55 PRO B N 1
ATOM 3224 C CA . PRO B 1 55 ? 10.948 -0.746 -0.792 1.00 17.21 55 PRO B CA 1
ATOM 3225 C C . PRO B 1 55 ? 10.249 -0.629 0.569 1.00 16.70 55 PRO B C 1
ATOM 3226 O O . PRO B 1 55 ? 9.056 -0.443 0.614 1.00 19.43 55 PRO B O 1
ATOM 3230 N N . GLU B 1 56 ? 10.996 -0.691 1.678 1.00 16.18 56 GLU B N 1
ATOM 3231 C CA . GLU B 1 56 ? 10.363 -0.647 3.018 1.00 15.92 56 GLU B CA 1
ATOM 3232 C C . GLU B 1 56 ? 9.741 0.733 3.250 1.00 16.33 56 GLU B C 1
ATOM 3233 O O . GLU B 1 56 ? 8.909 0.822 4.132 1.00 17.10 56 GLU B O 1
ATOM 3239 N N . SER B 1 57 ? 10.138 1.746 2.499 1.00 16.09 57 SER B N 1
ATOM 3240 C CA . SER B 1 57 ? 9.691 3.145 2.665 1.00 18.98 57 SER B CA 1
ATOM 3241 C C . SER B 1 57 ? 8.417 3.389 1.850 1.00 20.08 57 SER B C 1
ATOM 3242 O O . SER B 1 57 ? 7.733 4.394 2.109 1.00 21.58 57 SER B O 1
ATOM 3245 N N . ILE B 1 58 ? 8.110 2.513 0.900 1.00 18.60 58 ILE B N 1
ATOM 3246 C CA . ILE B 1 58 ? 6.941 2.654 -0.023 1.00 20.34 58 ILE B CA 1
ATOM 3247 C C . ILE B 1 58 ? 5.893 1.577 0.289 1.00 20.36 58 ILE B C 1
ATOM 3248 O O . ILE B 1 58 ? 4.696 1.912 0.385 1.00 19.00 58 ILE B O 1
ATOM 3253 N N . LEU B 1 59 ? 6.347 0.342 0.547 1.00 20.59 59 LEU B N 1
ATOM 3254 C CA . LEU B 1 59 ? 5.438 -0.793 0.840 1.00 20.35 59 LEU B CA 1
ATOM 3255 C C . LEU B 1 59 ? 4.836 -0.657 2.222 1.00 21.32 59 LEU B C 1
ATOM 3256 O O . LEU B 1 59 ? 5.572 -0.380 3.204 1.00 19.89 59 LEU B O 1
ATOM 3261 N N . ARG B 1 60 ? 3.549 -0.937 2.300 1.00 21.10 60 ARG B N 1
ATOM 3262 C CA . ARG B 1 60 ? 2.788 -1.027 3.561 1.00 23.22 60 ARG B CA 1
ATOM 3263 C C . ARG B 1 60 ? 1.828 -2.205 3.462 1.00 25.52 60 ARG B C 1
ATOM 3264 O O . ARG B 1 60 ? 1.521 -2.648 2.354 1.00 23.52 60 ARG B O 1
ATOM 3272 N N . ARG B 1 61 ? 1.342 -2.673 4.610 1.00 26.32 61 ARG B N 1
ATOM 3273 C CA . ARG B 1 61 ? 0.245 -3.661 4.689 1.00 28.48 61 ARG B CA 1
ATOM 3274 C C . ARG B 1 61 ? -0.879 -3.081 5.539 1.00 28.10 61 ARG B C 1
ATOM 3275 O O . ARG B 1 61 ? -0.562 -2.402 6.526 1.00 26.13 61 ARG B O 1
ATOM 3283 N N . ASP B 1 62 ? -2.128 -3.367 5.189 1.00 26.23 62 ASP B N 1
ATOM 3284 C CA . ASP B 1 62 ? -3.281 -2.970 6.037 1.00 28.17 62 ASP B CA 1
ATOM 3285 C C . ASP B 1 62 ? -3.504 -4.081 7.071 1.00 27.91 62 ASP B C 1
ATOM 3286 O O . ASP B 1 62 ? -2.790 -5.122 7.031 1.00 29.30 62 ASP B O 1
ATOM 3291 N N . ALA B 1 63 ? -4.484 -3.902 7.953 1.00 30.95 63 ALA B N 1
ATOM 3292 C CA . ALA B 1 63 ? -4.793 -4.871 9.035 1.00 32.13 63 ALA B CA 1
ATOM 3293 C C . ALA B 1 63 ? -5.081 -6.261 8.471 1.00 33.51 63 ALA B C 1
ATOM 3294 O O . ALA B 1 63 ? -4.749 -7.220 9.153 1.00 36.28 63 ALA B O 1
ATOM 3296 N N . SER B 1 64 ? -5.662 -6.383 7.266 1.00 30.28 64 SER B N 1
ATOM 3297 C CA . SER B 1 64 ? -5.982 -7.701 6.651 1.00 31.61 64 SER B CA 1
ATOM 3298 C C . SER B 1 64 ? -4.744 -8.334 6.002 1.00 32.14 64 SER B C 1
ATOM 3299 O O . SER B 1 64 ? -4.861 -9.465 5.505 1.00 32.23 64 SER B O 1
ATOM 3302 N N . GLY B 1 65 ? -3.612 -7.626 5.948 1.00 31.86 65 GLY B N 1
ATOM 3303 C CA . GLY B 1 65 ? -2.379 -8.151 5.330 1.00 31.95 65 GLY B CA 1
ATOM 3304 C C . GLY B 1 65 ? -2.266 -7.779 3.865 1.00 28.97 65 GLY B C 1
ATOM 3305 O O . GLY B 1 65 ? -1.311 -8.224 3.216 1.00 29.67 65 GLY B O 1
ATOM 3306 N N . LYS B 1 66 ? -3.191 -6.966 3.347 1.00 26.03 66 LYS B N 1
ATOM 3307 C CA . LYS B 1 66 ? -3.165 -6.544 1.926 1.00 25.16 66 LYS B CA 1
ATOM 3308 C C . LYS B 1 66 ? -2.090 -5.465 1.733 1.00 24.78 66 LYS B C 1
ATOM 3309 O O . LYS B 1 66 ? -1.983 -4.553 2.563 1.00 23.13 66 LYS B O 1
ATOM 3315 N N . ILE B 1 67 ? -1.304 -5.599 0.675 1.00 21.58 67 ILE B N 1
ATOM 3316 C CA . ILE B 1 67 ? -0.136 -4.722 0.428 1.00 20.90 67 ILE B CA 1
ATOM 3317 C C . ILE B 1 67 ? -0.631 -3.483 -0.299 1.00 18.53 67 ILE B C 1
ATOM 3318 O O . ILE B 1 67 ? -1.445 -3.611 -1.236 1.00 18.49 67 ILE B O 1
ATOM 3323 N N . TYR B 1 68 ? -0.096 -2.333 0.059 1.00 19.80 68 TYR B N 1
ATOM 3324 C CA . TYR B 1 68 ? -0.297 -1.081 -0.717 1.00 20.39 68 TYR B CA 1
ATOM 3325 C C . TYR B 1 68 ? 1.016 -0.304 -0.790 1.00 21.11 68 TYR B C 1
ATOM 3326 O O . TYR B 1 68 ? 1.994 -0.637 -0.054 1.00 19.20 68 TYR B O 1
ATOM 3335 N N . TYR B 1 69 ? 1.030 0.695 -1.669 1.00 19.04 69 TYR B N 1
ATOM 3336 C CA . TYR B 1 69 ? 2.183 1.582 -1.940 1.00 19.66 69 TYR B CA 1
ATOM 3337 C C . TYR B 1 69 ? 1.804 2.988 -1.457 1.00 20.52 69 TYR B C 1
ATOM 3338 O O . TYR B 1 69 ? 0.731 3.457 -1.867 1.00 21.35 69 TYR B O 1
ATOM 3347 N N . ASP B 1 70 ? 2.629 3.596 -0.606 1.00 20.15 70 ASP B N 1
ATOM 3348 C CA . ASP B 1 70 ? 2.425 4.989 -0.141 1.00 21.21 70 ASP B CA 1
ATOM 3349 C C . ASP B 1 70 ? 3.532 5.866 -0.728 1.00 20.74 70 ASP B C 1
ATOM 3350 O O . ASP B 1 70 ? 4.680 5.756 -0.293 1.00 20.99 70 ASP B O 1
ATOM 3355 N N . PHE B 1 71 ? 3.188 6.726 -1.681 1.00 18.84 71 PHE B N 1
ATOM 3356 C CA . PHE B 1 71 ? 4.144 7.603 -2.398 1.00 19.47 71 PHE B CA 1
ATOM 3357 C C . PHE B 1 71 ? 4.127 9.027 -1.827 1.00 20.09 71 PHE B C 1
ATOM 3358 O O . PHE B 1 71 ? 4.755 9.895 -2.468 1.00 19.56 71 PHE B O 1
ATOM 3366 N N . THR B 1 72 ? 3.454 9.258 -0.704 1.00 22.64 72 THR B N 1
ATOM 3367 C CA A THR B 1 72 ? 3.250 10.649 -0.207 0.50 25.80 72 THR B CA 1
ATOM 3368 C CA B THR B 1 72 ? 3.246 10.635 -0.160 0.50 25.00 72 THR B CA 1
ATOM 3369 C C . THR B 1 72 ? 4.617 11.291 0.051 1.00 26.39 72 THR B C 1
ATOM 3370 O O . THR B 1 72 ? 4.766 12.487 -0.259 1.00 26.48 72 THR B O 1
ATOM 3377 N N . VAL B 1 73 ? 5.592 10.532 0.556 1.00 22.76 73 VAL B N 1
ATOM 3378 C CA . VAL B 1 73 ? 6.936 11.114 0.862 1.00 21.70 73 VAL B CA 1
ATOM 3379 C C . VAL B 1 73 ? 7.786 11.147 -0.405 1.00 20.65 73 VAL B C 1
ATOM 3380 O O . VAL B 1 73 ? 8.401 12.181 -0.669 1.00 21.82 73 VAL B O 1
ATOM 3384 N N . ALA B 1 74 ? 7.812 10.067 -1.189 1.00 19.88 74 ALA B N 1
ATOM 3385 C CA . ALA B 1 74 ? 8.648 10.001 -2.405 1.00 21.11 74 ALA B CA 1
ATOM 3386 C C . ALA B 1 74 ? 8.273 11.141 -3.374 1.00 20.65 74 ALA B C 1
ATOM 3387 O O . ALA B 1 74 ? 9.177 11.719 -4.021 1.00 20.80 74 ALA B O 1
ATOM 3389 N N . ASP B 1 75 ? 6.988 11.463 -3.460 1.00 22.76 75 ASP B N 1
ATOM 3390 C CA . ASP B 1 75 ? 6.475 12.522 -4.375 1.00 24.43 75 ASP B CA 1
ATOM 3391 C C . ASP B 1 75 ? 7.131 13.875 -4.056 1.00 24.50 75 ASP B C 1
ATOM 3392 O O . ASP B 1 75 ? 7.325 14.688 -4.973 1.00 24.61 75 ASP B O 1
ATOM 3397 N N . ARG B 1 76 ? 7.504 14.116 -2.805 1.00 24.74 76 ARG B N 1
ATOM 3398 C CA . ARG B 1 76 ? 8.076 15.420 -2.379 1.00 25.19 76 ARG B CA 1
ATOM 3399 C C . ARG B 1 76 ? 9.433 15.613 -3.057 1.00 23.94 76 ARG B C 1
ATOM 3400 O O . ARG B 1 76 ? 9.814 16.761 -3.328 1.00 23.35 76 ARG B O 1
ATOM 3408 N N . TYR B 1 77 ? 10.179 14.537 -3.328 1.00 21.52 77 TYR B N 1
ATOM 3409 C CA . TYR B 1 77 ? 11.490 14.631 -4.002 1.00 22.24 77 TYR B CA 1
ATOM 3410 C C . TYR B 1 77 ? 11.294 15.175 -5.420 1.00 22.84 77 TYR B C 1
ATOM 3411 O O . TYR B 1 77 ? 12.111 16.000 -5.892 1.00 21.72 77 TYR B O 1
ATOM 3420 N N . ILE B 1 78 ? 10.294 14.659 -6.133 1.00 22.48 78 ILE B N 1
ATOM 3421 C CA . ILE B 1 78 ? 10.102 15.061 -7.551 1.00 24.91 78 ILE B CA 1
ATOM 3422 C C . ILE B 1 78 ? 9.629 16.525 -7.554 1.00 23.79 78 ILE B C 1
ATOM 3423 O O . ILE B 1 78 ? 10.130 17.298 -8.386 1.00 25.13 78 ILE B O 1
ATOM 3428 N N . GLU B 1 79 ? 8.725 16.878 -6.644 1.00 26.26 79 GLU B N 1
ATOM 3429 C CA . GLU B 1 79 ? 8.199 18.259 -6.461 1.00 30.19 79 GLU B CA 1
ATOM 3430 C C . GLU B 1 79 ? 9.372 19.229 -6.248 1.00 29.85 79 GLU B C 1
ATOM 3431 O O . GLU B 1 79 ? 9.414 20.294 -6.897 1.00 28.00 79 GLU B O 1
ATOM 3437 N N . PHE B 1 80 ? 10.310 18.883 -5.363 1.00 26.37 80 PHE B N 1
ATOM 3438 C CA . PHE B 1 80 ? 11.472 19.751 -5.069 1.00 26.71 80 PHE B CA 1
ATOM 3439 C C . PHE B 1 80 ? 12.401 19.825 -6.278 1.00 26.41 80 PHE B C 1
ATOM 3440 O O . PHE B 1 80 ? 12.831 20.965 -6.644 1.00 25.95 80 PHE B O 1
ATOM 3448 N N . ALA B 1 81 ? 12.709 18.680 -6.898 1.00 23.03 81 ALA B N 1
ATOM 3449 C CA . ALA B 1 81 ? 13.623 18.596 -8.057 1.00 24.84 81 ALA B CA 1
ATOM 3450 C C . ALA B 1 81 ? 13.077 19.460 -9.197 1.00 26.36 81 ALA B C 1
ATOM 3451 O O . ALA B 1 81 ? 13.879 20.139 -9.871 1.00 25.02 81 ALA B O 1
ATOM 3453 N N . GLN B 1 82 ? 11.767 19.416 -9.413 1.00 28.57 82 GLN B N 1
ATOM 3454 C CA . GLN B 1 82 ? 11.137 20.160 -10.541 1.00 32.76 82 GLN B CA 1
ATOM 3455 C C . GLN B 1 82 ? 11.198 21.654 -10.220 1.00 32.73 82 GLN B C 1
ATOM 3456 O O . GLN B 1 82 ? 11.538 22.430 -11.129 1.00 35.85 82 GLN B O 1
ATOM 3462 N N . LYS B 1 83 ? 10.949 22.022 -8.963 1.00 32.72 83 LYS B N 1
ATOM 3463 C CA . LYS B 1 83 ? 10.975 23.441 -8.515 1.00 33.71 83 LYS B CA 1
ATOM 3464 C C . LYS B 1 83 ? 12.378 24.016 -8.723 1.00 32.54 83 LYS B C 1
ATOM 3465 O O . LYS B 1 83 ? 12.459 25.189 -9.098 1.00 36.04 83 LYS B O 1
ATOM 3471 N N . HIS B 1 84 ? 13.445 23.227 -8.528 1.00 30.23 84 HIS B N 1
ATOM 3472 C CA . HIS B 1 84 ? 14.841 23.725 -8.486 1.00 29.22 84 HIS B CA 1
ATOM 3473 C C . HIS B 1 84 ? 15.658 23.241 -9.675 1.00 30.45 84 HIS B C 1
ATOM 3474 O O . HIS B 1 84 ? 16.904 23.450 -9.661 1.00 30.54 84 HIS B O 1
ATOM 3481 N N . GLY B 1 85 ? 15.030 22.618 -10.675 1.00 29.51 85 GLY B N 1
ATOM 3482 C CA . GLY B 1 85 ? 15.776 22.196 -11.879 1.00 28.07 85 GLY B CA 1
ATOM 3483 C C . GLY B 1 85 ? 16.830 21.145 -11.577 1.00 30.69 85 GLY B C 1
ATOM 3484 O O . GLY B 1 85 ? 17.903 21.159 -12.198 1.00 32.23 85 GLY B O 1
ATOM 3485 N N . MET B 1 86 ? 16.529 20.199 -10.691 1.00 27.15 86 MET B N 1
ATOM 3486 C CA . MET B 1 86 ? 17.471 19.103 -10.367 1.00 26.01 86 MET B CA 1
ATOM 3487 C C . MET B 1 86 ? 16.972 17.800 -11.009 1.00 23.44 86 MET B C 1
ATOM 3488 O O . MET B 1 86 ? 15.748 17.629 -11.170 1.00 22.57 86 MET B O 1
ATOM 3493 N N . VAL B 1 87 ? 17.893 16.920 -11.350 1.00 23.28 87 VAL B N 1
ATOM 3494 C CA . VAL B 1 87 ? 17.527 15.526 -11.750 1.00 23.43 87 VAL B CA 1
ATOM 3495 C C . VAL B 1 87 ? 17.460 14.666 -10.490 1.00 24.55 87 VAL B C 1
ATOM 3496 O O . VAL B 1 87 ? 18.027 15.069 -9.425 1.00 22.08 87 VAL B O 1
ATOM 3500 N N . VAL B 1 88 ? 16.783 13.521 -10.600 1.00 23.45 88 VAL B N 1
ATOM 3501 C CA . VAL B 1 88 ? 16.596 12.578 -9.457 1.00 21.98 88 VAL B CA 1
ATOM 3502 C C . VAL B 1 88 ? 17.170 11.234 -9.879 1.00 22.40 88 VAL B C 1
ATOM 3503 O O . VAL B 1 88 ? 16.806 10.768 -10.989 1.00 21.50 88 VAL B O 1
ATOM 3507 N N . ARG B 1 89 ? 18.060 10.668 -9.056 1.00 21.33 89 ARG B N 1
ATOM 3508 C CA . ARG B 1 89 ? 18.447 9.236 -9.140 1.00 21.40 89 ARG B CA 1
ATOM 3509 C C . ARG B 1 89 ? 17.484 8.454 -8.244 1.00 22.98 89 ARG B C 1
ATOM 3510 O O . ARG B 1 89 ? 17.403 8.785 -7.053 1.00 19.48 89 ARG B O 1
ATOM 3518 N N . GLY B 1 90 ? 16.723 7.504 -8.816 1.00 18.99 90 GLY B N 1
ATOM 3519 C CA . GLY B 1 90 ? 15.790 6.655 -8.075 1.00 18.95 90 GLY B CA 1
ATOM 3520 C C . GLY B 1 90 ? 16.562 5.542 -7.398 1.00 18.98 90 GLY B C 1
ATOM 3521 O O . GLY B 1 90 ? 17.320 4.843 -8.068 1.00 20.63 90 GLY B O 1
ATOM 3522 N N . HIS B 1 91 ? 16.381 5.382 -6.092 1.00 19.53 91 HIS B N 1
ATOM 3523 C CA . HIS B 1 91 ? 17.171 4.432 -5.268 1.00 19.35 91 HIS B CA 1
ATOM 3524 C C . HIS B 1 91 ? 16.242 3.789 -4.248 1.00 19.04 91 HIS B C 1
ATOM 3525 O O . HIS B 1 91 ? 15.740 4.505 -3.384 1.00 17.46 91 HIS B O 1
ATOM 3532 N N . THR B 1 92 ? 15.988 2.470 -4.298 1.00 18.49 92 THR B N 1
ATOM 3533 C CA . THR B 1 92 ? 16.425 1.482 -5.276 1.00 18.62 92 THR B CA 1
ATOM 3534 C C . THR B 1 92 ? 15.277 0.468 -5.413 1.00 16.71 92 THR B C 1
ATOM 3535 O O . THR B 1 92 ? 14.492 0.336 -4.476 1.00 16.60 92 THR B O 1
ATOM 3539 N N . LEU B 1 93 ? 15.152 -0.243 -6.528 1.00 17.41 93 LEU B N 1
ATOM 3540 C CA . LEU B 1 93 ? 13.943 -1.070 -6.797 1.00 17.33 93 LEU B CA 1
ATOM 3541 C C . LEU B 1 93 ? 14.062 -2.466 -6.176 1.00 17.11 93 LEU B C 1
ATOM 3542 O O . LEU B 1 93 ? 13.070 -2.942 -5.624 1.00 16.93 93 LEU B O 1
ATOM 3547 N N . VAL B 1 94 ? 15.231 -3.093 -6.289 1.00 16.30 94 VAL B N 1
ATOM 3548 C CA . VAL B 1 94 ? 15.425 -4.518 -5.929 1.00 17.32 94 VAL B CA 1
ATOM 3549 C C . VAL B 1 94 ? 16.708 -4.615 -5.111 1.00 15.89 94 VAL B C 1
ATOM 3550 O O . VAL B 1 94 ? 17.789 -4.332 -5.637 1.00 16.46 94 VAL B O 1
ATOM 3554 N N . TRP B 1 95 ? 16.568 -5.036 -3.858 1.00 17.17 95 TRP B N 1
ATOM 3555 C CA . TRP B 1 95 ? 17.659 -5.033 -2.857 1.00 17.51 95 TRP B CA 1
ATOM 3556 C C . TRP B 1 95 ? 17.348 -6.062 -1.784 1.00 17.24 95 TRP B C 1
ATOM 3557 O O . TRP B 1 95 ? 16.190 -6.208 -1.431 1.00 19.57 95 TRP B O 1
ATOM 3568 N N . HIS B 1 96 ? 18.372 -6.753 -1.284 1.00 17.51 96 HIS B N 1
ATOM 3569 C CA . HIS B 1 96 ? 18.210 -7.703 -0.163 1.00 17.97 96 HIS B CA 1
ATOM 3570 C C . HIS B 1 96 ? 17.940 -6.927 1.126 1.00 18.11 96 HIS B C 1
ATOM 3571 O O . HIS B 1 96 ? 17.388 -7.514 2.027 1.00 19.27 96 HIS B O 1
ATOM 3578 N N . SER B 1 97 ? 18.358 -5.672 1.230 1.00 17.53 97 SER B N 1
ATOM 3579 C CA A SER B 1 97 ? 18.189 -4.839 2.455 0.50 18.39 97 SER B CA 1
ATOM 3580 C CA B SER B 1 97 ? 18.178 -4.869 2.468 0.50 18.35 97 SER B CA 1
ATOM 3581 C C . SER B 1 97 ? 16.990 -3.894 2.333 1.00 17.98 97 SER B C 1
ATOM 3582 O O . SER B 1 97 ? 16.537 -3.653 1.192 1.00 18.09 97 SER B O 1
ATOM 3587 N N . GLN B 1 98 ? 16.495 -3.387 3.471 1.00 17.46 98 GLN B N 1
ATOM 3588 C CA . GLN B 1 98 ? 15.426 -2.358 3.558 1.00 18.07 98 GLN B CA 1
ATOM 3589 C C . GLN B 1 98 ? 14.239 -2.761 2.670 1.00 18.15 98 GLN B C 1
ATOM 3590 O O . GLN B 1 98 ? 13.668 -1.895 1.984 1.00 17.74 98 GLN B O 1
ATOM 3596 N N . THR B 1 99 ? 13.880 -4.044 2.738 1.00 17.08 99 THR B N 1
ATOM 3597 C CA . THR B 1 99 ? 12.745 -4.660 2.011 1.00 17.72 99 THR B CA 1
ATOM 3598 C C . THR B 1 99 ? 12.079 -5.625 2.985 1.00 20.10 99 THR B C 1
ATOM 3599 O O . THR B 1 99 ? 12.752 -6.530 3.520 1.00 18.41 99 THR B O 1
ATOM 3603 N N . PRO B 1 100 ? 10.781 -5.453 3.297 1.00 20.49 100 PRO B N 1
ATOM 3604 C CA . PRO B 1 100 ? 10.169 -6.264 4.338 1.00 20.73 100 PRO B CA 1
ATOM 3605 C C . PRO B 1 100 ? 10.114 -7.735 3.918 1.00 22.16 100 PRO B C 1
ATOM 3606 O O . PRO B 1 100 ? 9.785 -8.006 2.760 1.00 21.42 100 PRO B O 1
ATOM 3610 N N . GLU B 1 101 ? 10.384 -8.642 4.860 1.00 23.07 101 GLU B N 1
ATOM 3611 C CA . GLU B 1 101 ? 10.335 -10.102 4.592 1.00 26.73 101 GLU B CA 1
ATOM 3612 C C . GLU B 1 101 ? 8.943 -10.504 4.078 1.00 24.72 101 GLU B C 1
ATOM 3613 O O . GLU B 1 101 ? 8.861 -11.411 3.236 1.00 21.89 101 GLU B O 1
ATOM 3619 N N . TRP B 1 102 ? 7.874 -9.848 4.536 1.00 23.29 102 TRP B N 1
ATOM 3620 C CA . TRP B 1 102 ? 6.484 -10.210 4.139 1.00 21.99 102 TRP B CA 1
ATOM 3621 C C . TRP B 1 102 ? 6.219 -9.933 2.658 1.00 21.37 102 TRP B C 1
ATOM 3622 O O . TRP B 1 102 ? 5.267 -10.501 2.121 1.00 22.92 102 TRP B O 1
ATOM 3633 N N . PHE B 1 103 ? 7.045 -9.142 1.988 1.00 19.06 103 PHE B N 1
ATOM 3634 C CA . PHE B 1 103 ? 6.914 -8.883 0.533 1.00 20.29 103 PHE B CA 1
ATOM 3635 C C . PHE B 1 103 ? 7.152 -10.181 -0.276 1.00 20.56 103 PHE B C 1
ATOM 3636 O O . PHE B 1 103 ? 6.686 -10.276 -1.406 1.00 20.96 103 PHE B O 1
ATOM 3644 N N . PHE B 1 104 ? 7.849 -11.154 0.298 1.00 19.94 104 PHE B N 1
ATOM 3645 C CA . PHE B 1 104 ? 8.205 -12.429 -0.376 1.00 20.56 104 PHE B CA 1
ATOM 3646 C C . PHE B 1 104 ? 7.164 -13.505 -0.057 1.00 23.35 104 PHE B C 1
ATOM 3647 O O . PHE B 1 104 ? 7.364 -14.642 -0.501 1.00 24.85 104 PHE B O 1
ATOM 3655 N N . LYS B 1 105 ? 6.101 -13.167 0.679 1.00 23.98 105 LYS B N 1
ATOM 3656 C CA . LYS B 1 105 ? 5.201 -14.183 1.293 1.00 25.58 105 LYS B CA 1
ATOM 3657 C C . LYS B 1 105 ? 3.727 -13.901 0.991 1.00 26.02 105 LYS B C 1
ATOM 3658 O O . LYS B 1 105 ? 3.389 -12.755 0.630 1.00 24.47 105 LYS B O 1
ATOM 3664 N N . ASP B 1 106 ? 2.900 -14.949 1.071 1.00 28.39 106 ASP B N 1
ATOM 3665 C CA . ASP B 1 106 ? 1.424 -14.847 0.963 1.00 32.89 106 ASP B CA 1
ATOM 3666 C C . ASP B 1 106 ? 0.898 -14.418 2.333 1.00 36.76 106 ASP B C 1
ATOM 3667 O O . ASP B 1 106 ? 1.733 -14.246 3.261 1.00 31.40 106 ASP B O 1
ATOM 3672 N N . GLU B 1 107 ? -0.424 -14.308 2.455 1.00 39.59 107 GLU B N 1
ATOM 3673 C CA . GLU B 1 107 ? -1.120 -13.850 3.686 1.00 46.82 107 GLU B CA 1
ATOM 3674 C C . GLU B 1 107 ? -0.830 -14.797 4.858 1.00 44.64 107 GLU B C 1
ATOM 3675 O O . GLU B 1 107 ? -0.859 -14.311 5.996 1.00 50.43 107 GLU B O 1
ATOM 3681 N N . LYS B 1 108 ? -0.478 -16.059 4.605 1.00 44.58 108 LYS B N 1
ATOM 3682 C CA . LYS B 1 108 ? -0.213 -17.072 5.663 1.00 44.06 108 LYS B CA 1
ATOM 3683 C C . LYS B 1 108 ? 1.264 -17.103 6.076 1.00 40.81 108 LYS B C 1
ATOM 3684 O O . LYS B 1 108 ? 1.588 -17.925 6.943 1.00 39.96 108 LYS B O 1
ATOM 3690 N N . GLY B 1 109 ? 2.148 -16.299 5.474 1.00 33.98 109 GLY B N 1
ATOM 3691 C CA . GLY B 1 109 ? 3.589 -16.332 5.818 1.00 34.14 109 GLY B CA 1
ATOM 3692 C C . GLY B 1 109 ? 4.370 -17.406 5.064 1.00 32.22 109 GLY B C 1
ATOM 3693 O O . GLY B 1 109 ? 5.532 -17.651 5.413 1.00 32.72 109 GLY B O 1
ATOM 3694 N N . ASN B 1 110 ? 3.785 -18.024 4.039 1.00 31.43 110 ASN B N 1
ATOM 3695 C CA . ASN B 1 110 ? 4.529 -18.984 3.171 1.00 32.17 110 ASN B CA 1
ATOM 3696 C C . ASN B 1 110 ? 5.201 -18.217 2.029 1.00 27.62 110 ASN B C 1
ATOM 3697 O O . ASN B 1 110 ? 4.566 -17.269 1.499 1.00 25.44 110 ASN B O 1
ATOM 3702 N N . LEU B 1 111 ? 6.374 -18.687 1.598 1.00 26.94 111 LEU B N 1
ATOM 3703 C CA . LEU B 1 111 ? 7.074 -18.124 0.415 1.00 25.10 111 LEU B CA 1
ATOM 3704 C C . LEU B 1 111 ? 6.158 -18.192 -0.808 1.00 24.34 111 LEU B C 1
ATOM 3705 O O . LEU B 1 111 ? 5.531 -19.253 -1.056 1.00 23.77 111 LEU B O 1
ATOM 3710 N N . LEU B 1 112 ? 6.096 -17.100 -1.569 1.00 21.20 112 LEU B N 1
ATOM 3711 C CA . LEU B 1 112 ? 5.427 -17.113 -2.889 1.00 21.55 112 LEU B CA 1
ATOM 3712 C C . LEU B 1 112 ? 6.151 -18.109 -3.809 1.00 20.02 112 LEU B C 1
ATOM 3713 O O . LEU B 1 112 ? 7.361 -18.325 -3.639 1.00 18.92 112 LEU B O 1
ATOM 3718 N N . SER B 1 113 ? 5.411 -18.639 -4.778 1.00 19.62 113 SER B N 1
ATOM 3719 C CA . SER B 1 113 ? 5.977 -19.332 -5.960 1.00 19.57 113 SER B CA 1
ATOM 3720 C C . SER B 1 113 ? 6.869 -18.357 -6.729 1.00 19.71 113 SER B C 1
ATOM 3721 O O . SER B 1 113 ? 6.689 -17.115 -6.630 1.00 18.52 113 SER B O 1
ATOM 3724 N N . ARG B 1 114 ? 7.773 -18.906 -7.524 1.00 18.14 114 ARG B N 1
ATOM 3725 C CA . ARG B 1 114 ? 8.616 -18.123 -8.451 1.00 17.74 114 ARG B CA 1
ATOM 3726 C C . ARG B 1 114 ? 7.724 -17.309 -9.380 1.00 17.39 114 ARG B C 1
ATOM 3727 O O . ARG B 1 114 ? 7.963 -16.093 -9.574 1.00 17.73 114 ARG B O 1
ATOM 3735 N N . GLU B 1 115 ? 6.715 -17.951 -9.962 1.00 17.95 115 GLU B N 1
ATOM 3736 C CA . GLU B 1 115 ? 5.759 -17.268 -10.857 1.00 19.99 115 GLU B CA 1
ATOM 3737 C C . GLU B 1 115 ? 5.110 -16.078 -10.131 1.00 17.85 115 GLU B C 1
ATOM 3738 O O . GLU B 1 115 ? 5.053 -14.990 -10.713 1.00 19.72 115 GLU B O 1
ATOM 3744 N N . ALA B 1 116 ? 4.596 -16.292 -8.928 1.00 18.78 116 ALA B N 1
ATOM 3745 C CA . ALA B 1 116 ? 3.883 -15.243 -8.169 1.00 20.27 116 ALA B CA 1
ATOM 3746 C C . ALA B 1 116 ? 4.872 -14.121 -7.812 1.00 20.45 116 ALA B C 1
ATOM 3747 O O . ALA B 1 116 ? 4.465 -12.926 -7.837 1.00 19.37 116 ALA B O 1
ATOM 3749 N N . MET B 1 117 ? 6.103 -14.463 -7.437 1.00 18.50 117 MET B N 1
ATOM 3750 C CA . MET B 1 117 ? 7.084 -13.423 -7.022 1.00 18.81 117 MET B CA 1
ATOM 3751 C C . MET B 1 117 ? 7.573 -12.653 -8.256 1.00 19.74 117 MET B C 1
ATOM 3752 O O . MET B 1 117 ? 7.740 -11.436 -8.143 1.00 18.15 117 MET B O 1
ATOM 3757 N N . ILE B 1 118 ? 7.709 -13.291 -9.425 1.00 18.94 118 ILE B N 1
ATOM 3758 C CA . ILE B 1 118 ? 8.035 -12.536 -10.662 1.00 20.11 118 ILE B CA 1
ATOM 3759 C C . ILE B 1 118 ? 6.906 -11.530 -10.921 1.00 20.56 118 ILE B C 1
ATOM 3760 O O . ILE B 1 118 ? 7.222 -10.357 -11.253 1.00 18.88 118 ILE B O 1
ATOM 3765 N N . GLU B 1 119 ? 5.642 -11.963 -10.806 1.00 22.50 119 GLU B N 1
ATOM 3766 C CA . GLU B 1 119 ? 4.458 -11.076 -11.009 1.00 24.98 119 GLU B CA 1
ATOM 3767 C C . GLU B 1 119 ? 4.535 -9.919 -9.997 1.00 20.61 119 GLU B C 1
ATOM 3768 O O . GLU B 1 119 ? 4.321 -8.766 -10.380 1.00 20.39 119 GLU B O 1
ATOM 3774 N N . ARG B 1 120 ? 4.824 -10.232 -8.742 1.00 18.69 120 ARG B N 1
ATOM 3775 C CA . ARG B 1 120 ? 4.863 -9.198 -7.668 1.00 20.33 120 ARG B CA 1
ATOM 3776 C C . ARG B 1 120 ? 6.001 -8.204 -7.964 1.00 20.25 120 ARG B C 1
ATOM 3777 O O . ARG B 1 120 ? 5.789 -6.988 -7.778 1.00 18.21 120 ARG B O 1
ATOM 3785 N N . MET B 1 121 ? 7.165 -8.690 -8.411 1.00 18.44 121 MET B N 1
ATOM 3786 C CA . MET B 1 121 ? 8.299 -7.804 -8.761 1.00 20.85 121 MET B CA 1
ATOM 3787 C C . MET B 1 121 ? 7.904 -6.931 -9.949 1.00 19.31 121 MET B C 1
ATOM 3788 O O . MET B 1 121 ? 8.185 -5.712 -9.948 1.00 16.92 121 MET B O 1
ATOM 3793 N N . ARG B 1 122 ? 7.316 -7.537 -10.977 1.00 17.80 122 ARG B N 1
ATOM 3794 C CA . ARG B 1 122 ? 6.855 -6.792 -12.174 1.00 20.22 122 ARG B CA 1
ATOM 3795 C C . ARG B 1 122 ? 5.912 -5.664 -11.736 1.00 18.62 122 ARG B C 1
ATOM 3796 O O . ARG B 1 122 ? 6.098 -4.525 -12.187 1.00 18.71 122 ARG B O 1
ATOM 3804 N N . GLU B 1 123 ? 4.913 -5.978 -10.923 1.00 18.94 123 GLU B N 1
ATOM 3805 C CA . GLU B 1 123 ? 3.910 -4.975 -10.494 1.00 20.00 123 GLU B CA 1
ATOM 3806 C C . GLU B 1 123 ? 4.611 -3.868 -9.706 1.00 17.58 123 GLU B C 1
ATOM 3807 O O . GLU B 1 123 ? 4.263 -2.695 -9.885 1.00 17.95 123 GLU B O 1
ATOM 3813 N N . TYR B 1 124 ? 5.483 -4.236 -8.769 1.00 16.32 124 TYR B N 1
ATOM 3814 C CA . TYR B 1 124 ? 6.218 -3.256 -7.933 1.00 16.63 124 TYR B CA 1
ATOM 3815 C C . TYR B 1 124 ? 6.972 -2.292 -8.832 1.00 16.23 124 TYR B C 1
ATOM 3816 O O . TYR B 1 124 ? 6.792 -1.067 -8.681 1.00 17.87 124 TYR B O 1
ATOM 3825 N N . ILE B 1 125 ? 7.790 -2.819 -9.749 1.00 16.30 125 ILE B N 1
ATOM 3826 C CA . ILE B 1 125 ? 8.687 -2.005 -10.609 1.00 16.02 125 ILE B CA 1
ATOM 3827 C C . ILE B 1 125 ? 7.821 -1.158 -11.548 1.00 17.92 125 ILE B C 1
ATOM 3828 O O . ILE B 1 125 ? 8.093 0.054 -11.709 1.00 15.82 125 ILE B O 1
ATOM 3833 N N . HIS B 1 126 ? 6.816 -1.767 -12.181 1.00 19.44 126 HIS B N 1
ATOM 3834 C CA . HIS B 1 126 ? 5.872 -1.019 -13.054 1.00 20.02 126 HIS B CA 1
ATOM 3835 C C . HIS B 1 126 ? 5.241 0.145 -12.298 1.00 19.31 126 HIS B C 1
ATOM 3836 O O . HIS B 1 126 ? 5.173 1.230 -12.890 1.00 23.51 126 HIS B O 1
ATOM 3843 N N . THR B 1 127 ? 4.735 -0.086 -11.093 1.00 20.46 127 THR B N 1
ATOM 3844 C CA . THR B 1 127 ? 4.018 0.945 -10.292 1.00 21.91 127 THR B CA 1
ATOM 3845 C C . THR B 1 127 ? 5.004 2.057 -9.915 1.00 21.48 127 THR B C 1
ATOM 3846 O O . THR B 1 127 ? 4.665 3.250 -10.110 1.00 21.23 127 THR B O 1
ATOM 3850 N N . VAL B 1 128 ? 6.186 1.716 -9.387 1.00 19.88 128 VAL B N 1
ATOM 3851 C CA . VAL B 1 128 ? 7.162 2.737 -8.890 1.00 18.89 128 VAL B CA 1
ATOM 3852 C C . VAL B 1 128 ? 7.790 3.482 -10.062 1.00 19.15 128 VAL B C 1
ATOM 3853 O O . VAL B 1 128 ? 7.764 4.731 -10.069 1.00 20.11 128 VAL B O 1
ATOM 3857 N N . VAL B 1 129 ? 8.393 2.782 -11.015 1.00 19.71 129 VAL B N 1
ATOM 3858 C CA . VAL B 1 129 ? 9.037 3.432 -12.181 1.00 20.54 129 VAL B CA 1
ATOM 3859 C C . VAL B 1 129 ? 7.957 4.136 -13.028 1.00 21.03 129 VAL B C 1
ATOM 3860 O O . VAL B 1 129 ? 8.223 5.252 -13.505 1.00 21.38 129 VAL B O 1
ATOM 3864 N N . GLY B 1 130 ? 6.784 3.522 -13.182 1.00 22.59 130 GLY B N 1
ATOM 3865 C CA . GLY B 1 130 ? 5.676 4.094 -13.991 1.00 24.54 130 GLY B CA 1
ATOM 3866 C C . GLY B 1 130 ? 5.190 5.407 -13.415 1.00 24.92 130 GLY B C 1
ATOM 3867 O O . GLY B 1 130 ? 4.983 6.364 -14.182 1.00 25.95 130 GLY B O 1
ATOM 3868 N N . ARG B 1 131 ? 5.082 5.481 -12.087 1.00 24.32 131 ARG B N 1
ATOM 3869 C CA . ARG B 1 131 ? 4.652 6.719 -11.393 1.00 25.57 131 ARG B CA 1
ATOM 3870 C C . ARG B 1 131 ? 5.536 7.900 -11.785 1.00 25.66 131 ARG B C 1
ATOM 3871 O O . ARG B 1 131 ? 4.985 9.003 -11.935 1.00 29.15 131 ARG B O 1
ATOM 3879 N N . TYR B 1 132 ? 6.849 7.704 -11.897 1.00 24.23 132 TYR B N 1
ATOM 3880 C CA . TYR B 1 132 ? 7.843 8.793 -12.054 1.00 25.82 132 TYR B CA 1
ATOM 3881 C C . TYR B 1 132 ? 8.382 8.803 -13.483 1.00 24.09 132 TYR B C 1
ATOM 3882 O O . TYR B 1 132 ? 9.378 9.443 -13.739 1.00 25.31 132 TYR B O 1
ATOM 3891 N N . ARG B 1 133 ? 7.689 8.137 -14.410 1.00 27.24 133 ARG B N 1
ATOM 3892 C CA . ARG B 1 133 ? 8.132 8.074 -15.821 1.00 29.68 133 ARG B CA 1
ATOM 3893 C C . ARG B 1 133 ? 8.404 9.496 -16.321 1.00 27.42 133 ARG B C 1
ATOM 3894 O O . ARG B 1 133 ? 7.519 10.331 -16.181 1.00 30.67 133 ARG B O 1
ATOM 3902 N N . GLY B 1 134 ? 9.579 9.729 -16.891 1.00 26.23 134 GLY B N 1
ATOM 3903 C CA . GLY B 1 134 ? 9.979 11.027 -17.453 1.00 28.45 134 GLY B CA 1
ATOM 3904 C C . GLY B 1 134 ? 10.453 12.008 -16.390 1.00 30.68 134 GLY B C 1
ATOM 3905 O O . GLY B 1 134 ? 10.925 13.066 -16.785 1.00 31.15 134 GLY B O 1
ATOM 3906 N N . LYS B 1 135 ? 10.333 11.689 -15.095 1.00 29.58 135 LYS B N 1
ATOM 3907 C CA . LYS B 1 135 ? 10.668 12.635 -13.989 1.00 27.42 135 LYS B CA 1
ATOM 3908 C C . LYS B 1 135 ? 11.909 12.167 -13.230 1.00 27.05 135 LYS B C 1
ATOM 3909 O O . LYS B 1 135 ? 12.591 13.023 -12.623 1.00 26.92 135 LYS B O 1
ATOM 3915 N N . VAL B 1 136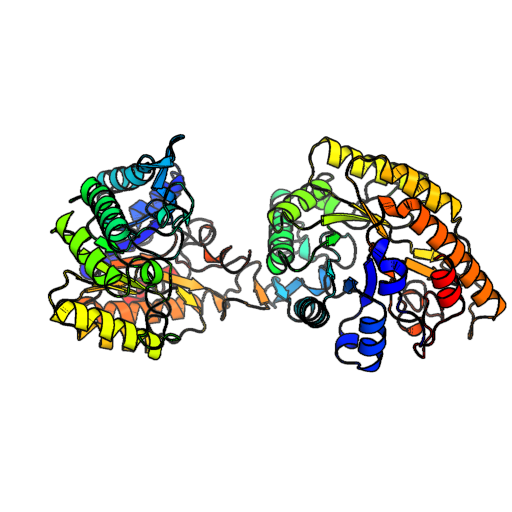 ? 12.154 10.854 -13.210 1.00 23.16 136 VAL B N 1
ATOM 3916 C CA . VAL B 1 136 ? 13.367 10.248 -12.589 1.00 23.85 136 VAL B CA 1
ATOM 3917 C C . VAL B 1 136 ? 14.240 9.734 -13.731 1.00 23.84 136 VAL B C 1
ATOM 3918 O O . VAL B 1 136 ? 13.834 8.760 -14.411 1.00 25.61 136 VAL B O 1
ATOM 3922 N N . TYR B 1 137 ? 15.369 10.378 -13.985 1.00 20.88 137 TYR B N 1
ATOM 3923 C CA . TYR B 1 137 ? 16.180 10.122 -15.198 1.00 22.70 137 TYR B CA 1
ATOM 3924 C C . TYR B 1 137 ? 17.038 8.868 -15.076 1.00 23.49 137 TYR B C 1
ATOM 3925 O O . TYR B 1 137 ? 17.507 8.356 -16.129 1.00 22.43 137 TYR B O 1
ATOM 3934 N N . ALA B 1 138 ? 17.302 8.401 -13.851 1.00 21.42 138 ALA B N 1
ATOM 3935 C CA . ALA B 1 138 ? 18.143 7.209 -13.608 1.00 22.73 138 ALA B CA 1
ATOM 3936 C C . ALA B 1 138 ? 17.594 6.434 -12.417 1.00 21.59 138 ALA B C 1
ATOM 3937 O O . ALA B 1 138 ? 17.168 7.059 -11.453 1.00 22.13 138 ALA B O 1
ATOM 3939 N N . TRP B 1 139 ? 17.621 5.108 -12.510 1.00 21.92 139 TRP B N 1
ATOM 3940 C CA . TRP B 1 139 ? 17.245 4.185 -11.410 1.00 21.25 139 TRP B CA 1
ATOM 3941 C C . TRP B 1 139 ? 18.410 3.274 -11.076 1.00 21.38 139 TRP B C 1
ATOM 3942 O O . TRP B 1 139 ? 18.989 2.668 -12.008 1.00 20.08 139 TRP B O 1
ATOM 3953 N N . ASP B 1 140 ? 18.669 3.100 -9.776 1.00 21.22 140 ASP B N 1
ATOM 3954 C CA . ASP B 1 140 ? 19.383 1.903 -9.255 1.00 22.19 140 ASP B CA 1
ATOM 3955 C C . ASP B 1 140 ? 18.373 0.759 -9.264 1.00 20.12 140 ASP B C 1
ATOM 3956 O O . ASP B 1 140 ? 17.548 0.643 -8.314 1.00 17.92 140 ASP B O 1
ATOM 3961 N N . VAL B 1 141 ? 18.381 -0.042 -10.325 1.00 18.62 141 VAL B N 1
ATOM 3962 C CA . VAL B 1 141 ? 17.334 -1.079 -10.487 1.00 18.07 141 VAL B CA 1
ATOM 3963 C C . VAL B 1 141 ? 17.632 -2.227 -9.534 1.00 16.67 141 VAL B C 1
ATOM 3964 O O . VAL B 1 141 ? 16.713 -2.688 -8.858 1.00 17.93 141 VAL B O 1
ATOM 3968 N N . VAL B 1 142 ? 18.870 -2.701 -9.558 1.00 17.00 142 VAL B N 1
ATOM 3969 C CA . VAL B 1 142 ? 19.322 -3.781 -8.653 1.00 16.99 142 VAL B CA 1
ATOM 3970 C C . VAL B 1 142 ? 20.538 -3.277 -7.885 1.00 16.66 142 VAL B C 1
ATOM 3971 O O . VAL B 1 142 ? 21.457 -2.684 -8.500 1.00 17.84 142 VAL B O 1
ATOM 3975 N N . ASN B 1 143 ? 20.518 -3.507 -6.588 1.00 16.71 143 ASN B N 1
ATOM 3976 C CA . ASN B 1 143 ? 21.533 -3.025 -5.626 1.00 16.78 143 ASN B CA 1
ATOM 3977 C C . ASN B 1 143 ? 22.182 -4.246 -4.970 1.00 15.91 143 ASN B C 1
ATOM 3978 O O . ASN B 1 143 ? 21.435 -5.096 -4.427 1.00 17.19 143 ASN B O 1
ATOM 3983 N N . GLU B 1 144 ? 23.516 -4.323 -5.010 1.00 18.08 144 GLU B N 1
ATOM 3984 C CA . GLU B 1 144 ? 24.347 -5.200 -4.130 1.00 16.57 144 GLU B CA 1
ATOM 3985 C C . GLU B 1 144 ? 23.939 -6.667 -4.327 1.00 18.97 144 GLU B C 1
ATOM 3986 O O . GLU B 1 144 ? 23.810 -7.394 -3.314 1.00 19.81 144 GLU B O 1
ATOM 3992 N N . ALA B 1 145 ? 23.768 -7.109 -5.580 1.00 18.16 145 ALA B N 1
ATOM 3993 C CA . ALA B 1 145 ? 23.382 -8.505 -5.901 1.00 19.78 145 ALA B CA 1
ATOM 3994 C C . ALA B 1 145 ? 24.600 -9.450 -5.884 1.00 20.78 145 ALA B C 1
ATOM 3995 O O . ALA B 1 145 ? 24.393 -10.673 -5.860 1.00 20.48 145 ALA B O 1
ATOM 3997 N N . VAL B 1 146 ? 25.821 -8.914 -5.861 1.00 22.11 146 VAL B N 1
ATOM 3998 C CA . VAL B 1 146 ? 27.071 -9.718 -5.964 1.00 21.62 146 VAL B CA 1
ATOM 3999 C C . VAL B 1 146 ? 27.541 -10.124 -4.567 1.00 23.42 146 VAL B C 1
ATOM 4000 O O . VAL B 1 146 ? 27.600 -9.258 -3.653 1.00 22.52 146 VAL B O 1
ATOM 4004 N N . ASP B 1 147 ? 27.839 -11.417 -4.417 1.00 22.01 147 ASP B N 1
ATOM 4005 C CA . ASP B 1 147 ? 28.562 -11.974 -3.247 1.00 24.28 147 ASP B CA 1
ATOM 4006 C C . ASP B 1 147 ? 29.745 -12.796 -3.777 1.00 24.51 147 ASP B C 1
ATOM 4007 O O . ASP B 1 147 ? 29.525 -13.937 -4.234 1.00 22.95 147 ASP B O 1
ATOM 4012 N N . GLU B 1 148 ? 30.944 -12.221 -3.709 1.00 25.19 148 GLU B N 1
ATOM 4013 C CA . GLU B 1 148 ? 32.198 -12.804 -4.252 1.00 28.72 148 GLU B CA 1
ATOM 4014 C C . GLU B 1 148 ? 32.508 -14.134 -3.559 1.00 28.09 148 GLU B C 1
ATOM 4015 O O . GLU B 1 148 ? 33.370 -14.839 -4.065 1.00 33.21 148 GLU B O 1
ATOM 4021 N N . ASN B 1 149 ? 31.868 -14.464 -2.432 1.00 29.53 149 ASN B N 1
ATOM 4022 C CA . ASN B 1 149 ? 32.107 -15.744 -1.706 1.00 32.49 149 ASN B CA 1
ATOM 4023 C C . ASN B 1 149 ? 31.202 -16.868 -2.226 1.00 32.67 149 ASN B C 1
ATOM 4024 O O . ASN B 1 149 ? 31.388 -18.011 -1.789 1.00 32.69 149 ASN B O 1
ATOM 4029 N N . GLN B 1 150 ? 30.263 -16.589 -3.124 1.00 28.39 150 GLN B N 1
ATOM 4030 C CA . GLN B 1 150 ? 29.358 -17.635 -3.672 1.00 27.29 150 GLN B CA 1
ATOM 4031 C C . GLN B 1 150 ? 29.927 -18.154 -4.985 1.00 25.51 150 GLN B C 1
ATOM 4032 O O . GLN B 1 150 ? 30.531 -17.411 -5.753 1.00 26.87 150 GLN B O 1
ATOM 4038 N N . PRO B 1 151 ? 29.740 -19.456 -5.299 1.00 31.12 151 PRO B N 1
ATOM 4039 C CA . PRO B 1 151 ? 30.293 -20.047 -6.522 1.00 31.51 151 PRO B CA 1
ATOM 4040 C C . PRO B 1 151 ? 29.908 -19.331 -7.823 1.00 31.25 151 PRO B C 1
ATOM 4041 O O . PRO B 1 151 ? 30.788 -19.191 -8.652 1.00 33.43 151 PRO B O 1
ATOM 4045 N N . ASP B 1 152 ? 28.670 -18.833 -7.972 1.00 27.00 152 ASP B N 1
ATOM 4046 C CA . ASP B 1 152 ? 28.256 -18.059 -9.179 1.00 26.51 152 ASP B CA 1
ATOM 4047 C C . ASP B 1 152 ? 28.394 -16.550 -8.933 1.00 24.63 152 ASP B C 1
ATOM 4048 O O . ASP B 1 152 ? 27.985 -15.763 -9.778 1.00 24.90 152 ASP B O 1
ATOM 4053 N N . GLY B 1 153 ? 28.930 -16.146 -7.785 1.00 23.29 153 GLY B N 1
ATOM 4054 C CA . GLY B 1 153 ? 29.189 -14.723 -7.496 1.00 25.09 153 GLY B CA 1
ATOM 4055 C C . GLY B 1 153 ? 27.920 -13.964 -7.102 1.00 23.85 153 GLY B C 1
ATOM 4056 O O . GLY B 1 153 ? 28.000 -12.732 -7.004 1.00 22.15 153 GLY B O 1
ATOM 4057 N N . LEU B 1 154 ? 26.808 -14.646 -6.823 1.00 21.85 154 LEU B N 1
ATOM 4058 C CA . LEU B 1 154 ? 25.524 -13.949 -6.548 1.00 23.01 154 LEU B CA 1
ATOM 4059 C C . LEU B 1 154 ? 25.082 -14.175 -5.107 1.00 21.34 154 LEU B C 1
ATOM 4060 O O . LEU B 1 154 ? 25.076 -15.310 -4.608 1.00 21.16 154 LEU B O 1
ATOM 4065 N N . ARG B 1 155 ? 24.651 -13.094 -4.473 1.00 19.47 155 ARG B N 1
ATOM 4066 C CA . ARG B 1 155 ? 24.160 -13.089 -3.087 1.00 19.79 155 ARG B CA 1
ATOM 4067 C C . ARG B 1 155 ? 22.904 -13.957 -2.983 1.00 20.56 155 ARG B C 1
ATOM 4068 O O . ARG B 1 155 ? 21.963 -13.799 -3.797 1.00 20.43 155 ARG B O 1
ATOM 4076 N N . ARG B 1 156 ? 22.874 -14.827 -1.996 1.00 19.54 156 ARG B N 1
ATOM 4077 C CA . ARG B 1 156 ? 21.738 -15.743 -1.744 1.00 22.33 156 ARG B CA 1
ATOM 4078 C C . ARG B 1 156 ? 20.700 -15.031 -0.871 1.00 22.93 156 ARG B C 1
ATOM 4079 O O . ARG B 1 156 ? 20.380 -15.515 0.231 1.00 24.94 156 ARG B O 1
ATOM 4087 N N . SER B 1 157 ? 20.160 -13.925 -1.371 1.00 21.01 157 SER B N 1
ATOM 4088 C CA . SER B 1 157 ? 19.058 -13.175 -0.732 1.00 21.84 157 SER B CA 1
ATOM 4089 C C . SER B 1 157 ? 17.723 -13.877 -0.967 1.00 21.81 157 SER B C 1
ATOM 4090 O O . SER B 1 157 ? 17.683 -14.840 -1.781 1.00 21.60 157 SER B O 1
ATOM 4093 N N . LEU B 1 158 ? 16.632 -13.350 -0.382 1.00 19.95 158 LEU B N 1
ATOM 4094 C CA . LEU B 1 158 ? 15.271 -13.850 -0.685 1.00 20.06 158 LEU B CA 1
ATOM 4095 C C . LEU B 1 158 ? 14.954 -13.706 -2.187 1.00 19.34 158 LEU B C 1
ATOM 4096 O O . LEU B 1 158 ? 14.228 -14.566 -2.697 1.00 19.91 158 LEU B O 1
ATOM 4101 N N . TRP B 1 159 ? 15.491 -12.712 -2.891 1.00 17.19 159 TRP B N 1
ATOM 4102 C CA . TRP B 1 159 ? 15.288 -12.590 -4.356 1.00 18.74 159 TRP B CA 1
ATOM 4103 C C . TRP B 1 159 ? 15.809 -13.859 -5.047 1.00 19.68 159 TRP B C 1
ATOM 4104 O O . TRP B 1 159 ? 15.108 -14.418 -5.942 1.00 17.80 159 TRP B O 1
ATOM 4115 N N . TYR B 1 160 ? 16.997 -14.303 -4.660 1.00 19.55 160 TYR B N 1
ATOM 4116 C CA . TYR B 1 160 ? 17.647 -15.489 -5.260 1.00 19.20 160 TYR B CA 1
ATOM 4117 C C . TYR B 1 160 ? 16.855 -16.732 -4.847 1.00 20.23 160 TYR B C 1
ATOM 4118 O O . TYR B 1 160 ? 16.648 -17.644 -5.667 1.00 21.14 160 TYR B O 1
ATOM 4127 N N . GLN B 1 161 ? 16.421 -16.782 -3.578 1.00 19.21 161 GLN B N 1
ATOM 4128 C CA . GLN B 1 161 ? 15.763 -17.980 -3.015 1.00 22.38 161 GLN B CA 1
ATOM 4129 C C . GLN B 1 161 ? 14.347 -18.138 -3.570 1.00 20.37 161 GLN B C 1
ATOM 4130 O O . GLN B 1 161 ? 13.930 -19.281 -3.700 1.00 20.71 161 GLN B O 1
ATOM 4136 N N . VAL B 1 162 ? 13.642 -17.039 -3.863 1.00 20.05 162 VAL B N 1
ATOM 4137 C CA . VAL B 1 162 ? 12.195 -17.076 -4.217 1.00 18.27 162 VAL B CA 1
ATOM 4138 C C . VAL B 1 162 ? 12.023 -17.070 -5.741 1.00 18.27 162 VAL B C 1
ATOM 4139 O O . VAL B 1 162 ? 11.176 -17.838 -6.246 1.00 20.32 162 VAL B O 1
ATOM 4143 N N . ILE B 1 163 ? 12.811 -16.286 -6.473 1.00 18.85 163 ILE B N 1
ATOM 4144 C CA . ILE B 1 163 ? 12.767 -16.249 -7.963 1.00 18.86 163 ILE B CA 1
ATOM 4145 C C . ILE B 1 163 ? 13.898 -17.109 -8.523 1.00 20.12 163 ILE B C 1
ATOM 4146 O O . ILE B 1 163 ? 13.590 -17.994 -9.318 1.00 21.11 163 ILE B O 1
ATOM 4151 N N . GLY B 1 164 ? 15.147 -16.850 -8.136 1.00 20.70 164 GLY B N 1
ATOM 4152 C CA . GLY B 1 164 ? 16.314 -17.505 -8.741 1.00 21.12 164 GLY B CA 1
ATOM 4153 C C . GLY B 1 164 ? 17.204 -16.501 -9.447 1.00 20.39 164 GLY B C 1
ATOM 4154 O O . GLY B 1 164 ? 16.906 -15.310 -9.444 1.00 20.80 164 GLY B O 1
ATOM 4155 N N . PRO B 1 165 ? 18.301 -16.977 -10.072 1.00 21.75 165 PRO B N 1
ATOM 4156 C CA . PRO B 1 165 ? 19.375 -16.105 -10.538 1.00 22.06 165 PRO B CA 1
ATOM 4157 C C . PRO B 1 165 ? 18.997 -15.154 -11.681 1.00 23.04 165 PRO B C 1
ATOM 4158 O O . PRO B 1 165 ? 19.726 -14.178 -11.893 1.00 23.68 165 PRO B O 1
ATOM 4162 N N . ASP B 1 166 ? 17.883 -15.408 -12.370 1.00 19.35 166 ASP B N 1
ATOM 4163 C CA . ASP B 1 166 ? 17.387 -14.509 -13.434 1.00 20.00 166 ASP B CA 1
ATOM 4164 C C . ASP B 1 166 ? 16.630 -13.308 -12.841 1.00 18.07 166 ASP B C 1
ATOM 4165 O O . ASP B 1 166 ? 16.201 -12.468 -13.624 1.00 18.50 166 ASP B O 1
ATOM 4170 N N . TYR B 1 167 ? 16.490 -13.181 -11.527 1.00 17.40 167 TYR B N 1
ATOM 4171 C CA . TYR B 1 167 ? 15.748 -12.037 -10.940 1.00 17.89 167 TYR B CA 1
ATOM 4172 C C . TYR B 1 167 ? 16.407 -10.735 -11.397 1.00 17.55 167 TYR B C 1
ATOM 4173 O O . TYR B 1 167 ? 15.676 -9.740 -11.616 1.00 18.13 167 TYR B O 1
ATOM 4182 N N . ILE B 1 168 ? 17.730 -10.745 -11.588 1.00 18.42 168 ILE B N 1
ATOM 4183 C CA . ILE B 1 168 ? 18.469 -9.495 -11.916 1.00 19.29 168 ILE B CA 1
ATOM 4184 C C . ILE B 1 168 ? 18.045 -9.029 -13.308 1.00 19.85 168 ILE B C 1
ATOM 4185 O O . ILE B 1 168 ? 17.557 -7.878 -13.454 1.00 17.38 168 ILE B O 1
ATOM 4190 N N . GLU B 1 169 ? 18.178 -9.888 -14.313 1.00 19.27 169 GLU B N 1
ATOM 4191 C CA . GLU B 1 169 ? 17.837 -9.480 -15.692 1.00 20.43 169 GLU B CA 1
ATOM 4192 C C . GLU B 1 169 ? 16.340 -9.158 -15.797 1.00 17.94 169 GLU B C 1
ATOM 4193 O O . GLU B 1 169 ? 15.986 -8.251 -16.591 1.00 18.76 169 GLU B O 1
ATOM 4199 N N . LEU B 1 170 ? 15.465 -9.860 -15.068 1.00 18.98 170 LEU B N 1
ATOM 4200 C CA . LEU B 1 170 ? 14.011 -9.585 -15.118 1.00 19.25 170 LEU B CA 1
ATOM 4201 C C . LEU B 1 170 ? 13.725 -8.173 -14.594 1.00 18.82 170 LEU B C 1
ATOM 4202 O O . LEU B 1 170 ? 12.910 -7.458 -15.187 1.00 18.35 170 LEU B O 1
ATOM 4207 N N . ALA B 1 171 ? 14.350 -7.783 -13.481 1.00 17.73 171 ALA B N 1
ATOM 4208 C CA . ALA B 1 171 ? 14.144 -6.427 -12.922 1.00 16.81 171 ALA B CA 1
ATOM 4209 C C . ALA B 1 171 ? 14.465 -5.360 -13.963 1.00 17.22 171 ALA B C 1
ATOM 4210 O O . ALA B 1 171 ? 13.695 -4.400 -14.065 1.00 18.58 171 ALA B O 1
ATOM 4212 N N . PHE B 1 172 ? 15.556 -5.503 -14.708 1.00 16.88 172 PHE B N 1
ATOM 4213 C CA . PHE B 1 172 ? 15.935 -4.514 -15.746 1.00 18.27 172 PHE B CA 1
ATOM 4214 C C . PHE B 1 172 ? 14.894 -4.518 -16.874 1.00 19.67 172 PHE B C 1
ATOM 4215 O O . PHE B 1 172 ? 14.526 -3.430 -17.338 1.00 19.99 172 PHE B O 1
ATOM 4223 N N . LYS B 1 173 ? 14.460 -5.693 -17.306 1.00 20.38 173 LYS B N 1
ATOM 4224 C CA . LYS B 1 173 ? 13.396 -5.801 -18.344 1.00 20.21 173 LYS B CA 1
ATOM 4225 C C . LYS B 1 173 ? 12.171 -4.997 -17.894 1.00 20.29 173 LYS B C 1
ATOM 4226 O O . LYS B 1 173 ? 11.675 -4.157 -18.688 1.00 21.23 173 LYS B O 1
ATOM 4232 N N . PHE B 1 174 ? 11.697 -5.215 -16.668 1.00 17.89 174 PHE B N 1
ATOM 4233 C CA . PHE B 1 174 ? 10.456 -4.602 -16.144 1.00 19.29 174 PHE B CA 1
ATOM 4234 C C . PHE B 1 174 ? 10.637 -3.091 -15.988 1.00 20.20 174 PHE B C 1
ATOM 4235 O O . PHE B 1 174 ? 9.681 -2.332 -16.331 1.00 20.58 174 PHE B O 1
ATOM 4243 N N . ALA B 1 175 ? 11.796 -2.645 -15.500 1.00 18.20 175 ALA B N 1
ATOM 4244 C CA . ALA B 1 175 ? 12.051 -1.194 -15.327 1.00 18.73 175 ALA B CA 1
ATOM 4245 C C . ALA B 1 175 ? 12.034 -0.510 -16.696 1.00 20.74 175 ALA B C 1
ATOM 4246 O O . ALA B 1 175 ? 11.447 0.591 -16.801 1.00 20.72 175 ALA B O 1
ATOM 4248 N N . HIS B 1 176 ? 12.664 -1.121 -17.700 1.00 20.06 176 HIS B N 1
ATOM 4249 C CA . HIS B 1 176 ? 12.763 -0.533 -19.065 1.00 21.74 176 HIS B CA 1
ATOM 4250 C C . HIS B 1 176 ? 11.361 -0.448 -19.693 1.00 23.69 176 HIS B C 1
ATOM 4251 O O . HIS B 1 176 ? 11.081 0.542 -20.403 1.00 23.17 176 HIS B O 1
ATOM 4258 N N . GLU B 1 177 ? 10.505 -1.429 -19.429 1.00 23.12 177 GLU B N 1
ATOM 4259 C CA . GLU B 1 177 ? 9.086 -1.393 -19.852 1.00 24.36 177 GLU B CA 1
ATOM 4260 C C . GLU B 1 177 ? 8.376 -0.190 -19.241 1.00 24.98 177 GLU B C 1
ATOM 4261 O O . GLU B 1 177 ? 7.629 0.471 -19.949 1.00 23.07 177 GLU B O 1
ATOM 4267 N N . ALA B 1 178 ? 8.587 0.071 -17.953 1.00 23.28 178 ALA B N 1
ATOM 4268 C CA . ALA B 1 178 ? 7.852 1.111 -17.198 1.00 23.49 178 ALA B CA 1
ATOM 4269 C C . ALA B 1 178 ? 8.329 2.509 -17.594 1.00 23.71 178 ALA B C 1
ATOM 4270 O O . ALA B 1 178 ? 7.526 3.455 -17.458 1.00 29.09 178 ALA B O 1
ATOM 4272 N N . ASP B 1 179 ? 9.598 2.670 -17.968 1.00 23.32 179 ASP B N 1
ATOM 4273 C CA . ASP B 1 179 ? 10.134 3.987 -18.404 1.00 23.31 179 ASP B CA 1
ATOM 4274 C C . ASP B 1 179 ? 11.282 3.734 -19.363 1.00 24.39 179 ASP B C 1
ATOM 4275 O O . ASP B 1 179 ? 12.436 3.643 -18.961 1.00 24.27 179 ASP B O 1
ATOM 4280 N N . PRO B 1 180 ? 10.979 3.643 -20.684 1.00 25.53 180 PRO B N 1
ATOM 4281 C CA . PRO B 1 180 ? 11.986 3.367 -21.702 1.00 26.58 180 PRO B CA 1
ATOM 4282 C C . PRO B 1 180 ? 13.091 4.418 -21.807 1.00 25.11 180 PRO B C 1
ATOM 4283 O O . PRO B 1 180 ? 14.102 4.111 -22.379 1.00 28.88 180 PRO B O 1
ATOM 4287 N N . ASP B 1 181 ? 12.865 5.627 -21.288 1.00 27.07 181 ASP B N 1
ATOM 4288 C CA . ASP B 1 181 ? 13.861 6.733 -21.370 1.00 26.94 181 ASP B CA 1
ATOM 4289 C C . ASP B 1 181 ? 14.760 6.773 -20.127 1.00 25.64 181 ASP B C 1
ATOM 4290 O O . ASP B 1 181 ? 15.772 7.506 -20.163 1.00 24.41 181 ASP B O 1
ATOM 4295 N N . ALA B 1 182 ? 14.432 6.031 -19.075 1.00 24.06 182 ALA B N 1
ATOM 4296 C CA . ALA B 1 182 ? 15.264 6.035 -17.841 1.00 25.48 182 ALA B CA 1
ATOM 4297 C C . ALA B 1 182 ? 16.595 5.330 -18.121 1.00 24.56 182 ALA B C 1
ATOM 4298 O O . ALA B 1 182 ? 16.580 4.300 -18.835 1.00 23.92 182 ALA B O 1
ATOM 4300 N N . LEU B 1 183 ? 17.694 5.820 -17.539 1.00 21.58 183 LEU B N 1
ATOM 4301 C CA . LEU B 1 183 ? 18.984 5.098 -17.488 1.00 22.75 183 LEU B CA 1
ATOM 4302 C C . LEU B 1 183 ? 18.951 4.135 -16.298 1.00 23.04 183 LEU B C 1
ATOM 4303 O O . LEU B 1 183 ? 18.736 4.584 -15.151 1.00 20.61 183 LEU B O 1
ATOM 4308 N N . LEU B 1 184 ? 19.186 2.865 -16.573 1.00 20.02 184 LEU B N 1
ATOM 4309 C CA . LEU B 1 184 ? 19.033 1.769 -15.594 1.00 20.17 184 LEU B CA 1
ATOM 4310 C C . LEU B 1 184 ? 20.413 1.299 -15.151 1.00 20.02 184 LEU B C 1
ATOM 4311 O O . LEU B 1 184 ? 21.247 0.882 -15.992 1.00 19.07 184 LEU B O 1
ATOM 4316 N N . PHE B 1 185 ? 20.631 1.314 -13.826 1.00 18.92 185 PHE B N 1
ATOM 4317 C CA . PHE B 1 185 ? 21.940 1.062 -13.200 1.00 17.87 185 PHE B CA 1
ATOM 4318 C C . PHE B 1 185 ? 21.883 -0.171 -12.315 1.00 17.12 185 PHE B C 1
ATOM 4319 O O . PHE B 1 185 ? 20.856 -0.432 -11.653 1.00 21.24 185 PHE B O 1
ATOM 4327 N N . TYR B 1 186 ? 22.971 -0.907 -12.372 1.00 17.28 186 TYR B N 1
ATOM 4328 C CA . TYR B 1 186 ? 23.401 -1.918 -11.386 1.00 17.61 186 TYR B CA 1
ATOM 4329 C C . TYR B 1 186 ? 24.365 -1.208 -10.414 1.00 17.43 186 TYR B C 1
ATOM 4330 O O . TYR B 1 186 ? 25.402 -0.688 -10.867 1.00 20.38 186 TYR B O 1
ATOM 4339 N N . ASN B 1 187 ? 24.040 -1.227 -9.122 1.00 17.20 187 ASN B N 1
ATOM 4340 C CA . ASN B 1 187 ? 24.748 -0.433 -8.075 1.00 18.35 187 ASN B CA 1
ATOM 4341 C C . ASN B 1 187 ? 25.393 -1.378 -7.054 1.00 17.89 187 ASN B C 1
ATOM 4342 O O . ASN B 1 187 ? 24.746 -2.366 -6.671 1.00 18.74 187 ASN B O 1
ATOM 4347 N N . ASP B 1 188 ? 26.616 -1.099 -6.612 1.00 18.24 188 ASP B N 1
ATOM 4348 C CA . ASP B 1 188 ? 27.294 -1.987 -5.647 1.00 18.90 188 ASP B CA 1
ATOM 4349 C C . ASP B 1 188 ? 28.421 -1.262 -4.925 1.00 18.80 188 ASP B C 1
ATOM 4350 O O . ASP B 1 188 ? 28.867 -0.182 -5.381 1.00 18.59 188 ASP B O 1
ATOM 4355 N N . TYR B 1 189 ? 28.838 -1.862 -3.816 1.00 18.88 189 TYR B N 1
ATOM 4356 C CA . TYR B 1 189 ? 29.962 -1.378 -2.978 1.00 20.96 189 TYR B CA 1
ATOM 4357 C C . TYR B 1 189 ? 31.135 -2.358 -3.072 1.00 21.41 189 TYR B C 1
ATOM 4358 O O . TYR B 1 189 ? 30.981 -3.511 -3.567 1.00 17.64 189 TYR B O 1
ATOM 4367 N N . ASN B 1 190 ? 32.295 -1.938 -2.533 1.00 23.51 190 ASN B N 1
ATOM 4368 C CA . ASN B 1 190 ? 33.569 -2.705 -2.633 1.00 22.52 190 ASN B CA 1
ATOM 4369 C 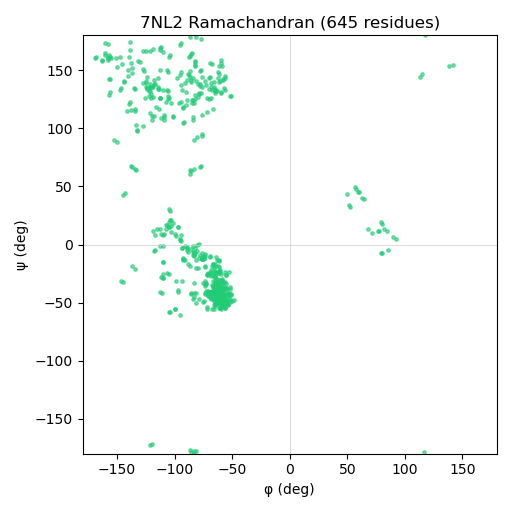C . ASN B 1 190 ? 33.805 -3.030 -4.112 1.00 22.77 190 ASN B C 1
ATOM 4370 O O . ASN B 1 190 ? 34.395 -4.067 -4.402 1.00 23.14 190 ASN B O 1
ATOM 4375 N N . GLU B 1 191 ? 33.358 -2.136 -4.989 1.00 23.16 191 GLU B N 1
ATOM 4376 C CA . GLU B 1 191 ? 33.188 -2.386 -6.444 1.00 24.47 191 GLU B CA 1
ATOM 4377 C C . GLU B 1 191 ? 34.551 -2.355 -7.147 1.00 26.80 191 GLU B C 1
ATOM 4378 O O . GLU B 1 191 ? 34.604 -2.795 -8.298 1.00 27.02 191 GLU B O 1
ATOM 4384 N N . PHE B 1 192 ? 35.599 -1.880 -6.465 1.00 27.74 192 PHE B N 1
ATOM 4385 C CA . PHE B 1 192 ? 36.971 -1.726 -7.014 1.00 26.78 192 PHE B CA 1
ATOM 4386 C C . PHE B 1 192 ? 37.913 -2.743 -6.365 1.00 24.47 192 PHE B C 1
ATOM 4387 O O . PHE B 1 192 ? 39.088 -2.774 -6.734 1.00 28.55 192 PHE B O 1
ATOM 4395 N N . PHE B 1 193 ? 37.429 -3.564 -5.437 1.00 24.01 193 PHE B N 1
ATOM 4396 C CA . PHE B 1 193 ? 38.184 -4.733 -4.914 1.00 25.29 193 PHE B CA 1
ATOM 4397 C C . PHE B 1 193 ? 38.277 -5.733 -6.065 1.00 29.91 193 PHE B C 1
ATOM 4398 O O . PHE B 1 193 ? 37.248 -6.001 -6.689 1.00 29.95 193 PHE B O 1
ATOM 4406 N N . PRO B 1 194 ? 39.479 -6.225 -6.472 1.00 31.48 194 PRO B N 1
ATOM 4407 C CA . PRO B 1 194 ? 39.637 -6.946 -7.742 1.00 30.46 194 PRO B CA 1
ATOM 4408 C C . PRO B 1 194 ? 38.673 -8.123 -7.965 1.00 28.74 194 PRO B C 1
ATOM 4409 O O . PRO B 1 194 ? 38.086 -8.197 -9.038 1.00 28.67 194 PRO B O 1
ATOM 4413 N N . LYS B 1 195 ? 38.508 -8.993 -6.978 1.00 28.07 195 LYS B N 1
ATOM 4414 C CA . LYS B 1 195 ? 37.631 -10.178 -7.144 1.00 29.97 195 LYS B CA 1
ATOM 4415 C C . LYS B 1 195 ? 36.176 -9.733 -7.400 1.00 28.75 195 LYS B C 1
ATOM 4416 O O . LYS B 1 195 ? 35.536 -10.250 -8.349 1.00 23.87 195 LYS B O 1
ATOM 4422 N N . LYS B 1 196 ? 35.669 -8.796 -6.608 1.00 25.21 196 LYS B N 1
ATOM 4423 C CA . LYS B 1 196 ? 34.275 -8.304 -6.747 1.00 24.93 196 LYS B CA 1
ATOM 4424 C C . LYS B 1 196 ? 34.143 -7.511 -8.045 1.00 23.90 196 LYS B C 1
ATOM 4425 O O . LYS B 1 196 ? 33.135 -7.701 -8.765 1.00 23.38 196 LYS B O 1
ATOM 4431 N N . ARG B 1 197 ? 35.100 -6.630 -8.338 1.00 24.62 197 ARG B N 1
ATOM 4432 C CA . ARG B 1 197 ? 35.135 -5.865 -9.604 1.00 25.77 197 ARG B CA 1
ATOM 4433 C C . ARG B 1 197 ? 34.926 -6.818 -10.789 1.00 24.55 197 ARG B C 1
ATOM 4434 O O . ARG B 1 197 ? 34.119 -6.494 -11.686 1.00 24.33 197 ARG B O 1
ATOM 4442 N N . ASP B 1 198 ? 35.656 -7.927 -10.808 1.00 25.71 198 ASP B N 1
ATOM 4443 C CA . ASP B 1 198 ? 35.636 -8.853 -11.970 1.00 27.69 198 ASP B CA 1
ATOM 4444 C C . ASP B 1 198 ? 34.260 -9.521 -12.074 1.00 26.67 198 ASP B C 1
ATOM 4445 O O . ASP B 1 198 ? 33.806 -9.718 -13.214 1.00 26.56 198 ASP B O 1
ATOM 4450 N N . ILE B 1 199 ? 33.604 -9.816 -10.957 1.00 23.42 199 ILE B N 1
ATOM 4451 C CA . ILE B 1 199 ? 32.242 -10.435 -10.973 1.00 25.46 199 ILE B CA 1
ATOM 4452 C C . ILE B 1 199 ? 31.239 -9.382 -11.466 1.00 24.48 199 ILE B C 1
ATOM 4453 O O . ILE B 1 199 ? 30.388 -9.730 -12.284 1.00 26.14 199 ILE B O 1
ATOM 4458 N N . ILE B 1 200 ? 31.330 -8.134 -10.992 1.00 23.11 200 ILE B N 1
ATOM 4459 C CA . ILE B 1 200 ? 30.424 -7.044 -11.434 1.00 22.43 200 ILE B CA 1
ATOM 4460 C C . ILE B 1 200 ? 30.599 -6.879 -12.949 1.00 23.12 200 ILE B C 1
ATOM 4461 O O . ILE B 1 200 ? 29.599 -6.779 -13.659 1.00 22.28 200 ILE B O 1
ATOM 4466 N N . PHE B 1 201 ? 31.842 -6.818 -13.415 1.00 23.70 201 PHE B N 1
ATOM 4467 C CA . PHE B 1 201 ? 32.159 -6.647 -14.849 1.00 25.20 201 PHE B CA 1
ATOM 4468 C C . PHE B 1 201 ? 31.439 -7.740 -15.664 1.00 23.72 201 PHE B C 1
ATOM 4469 O O . PHE B 1 201 ? 30.754 -7.417 -16.657 1.00 23.20 201 PHE B O 1
ATOM 4477 N N . LYS B 1 202 ? 31.612 -8.982 -15.250 1.00 24.52 202 LYS B N 1
ATOM 4478 C CA . LYS B 1 202 ? 31.096 -10.179 -15.963 1.00 28.19 202 LYS B CA 1
ATOM 4479 C C . LYS B 1 202 ? 29.562 -10.139 -15.955 1.00 28.34 202 LYS B C 1
ATOM 4480 O O . LYS B 1 202 ? 28.939 -10.374 -17.025 1.00 27.58 202 LYS B O 1
ATOM 4486 N N . LEU B 1 203 ? 28.955 -9.808 -14.811 1.00 24.27 203 LEU B N 1
ATOM 4487 C CA . LEU B 1 203 ? 27.481 -9.738 -14.681 1.00 25.06 203 LEU B CA 1
ATOM 4488 C C . LEU B 1 203 ? 26.944 -8.718 -15.690 1.00 22.70 203 LEU B C 1
ATOM 4489 O O . LEU B 1 203 ? 26.010 -9.047 -16.458 1.00 23.48 203 LEU B O 1
ATOM 4494 N N . VAL B 1 204 ? 27.500 -7.507 -15.704 1.00 21.99 204 VAL B N 1
ATOM 4495 C CA . VAL B 1 204 ? 26.963 -6.399 -16.520 1.00 21.53 204 VAL B CA 1
ATOM 4496 C C . VAL B 1 204 ? 27.226 -6.704 -17.998 1.00 24.92 204 VAL B C 1
ATOM 4497 O O . VAL B 1 204 ? 26.293 -6.529 -18.814 1.00 21.98 204 VAL B O 1
ATOM 4501 N N . LYS B 1 205 ? 28.435 -7.161 -18.313 1.00 25.63 205 LYS B N 1
ATOM 4502 C CA . LYS B 1 205 ? 28.840 -7.442 -19.714 1.00 29.72 205 LYS B CA 1
ATOM 4503 C C . LYS B 1 205 ? 27.921 -8.529 -20.293 1.00 26.95 205 LYS B C 1
ATOM 4504 O O . LYS B 1 205 ? 27.370 -8.337 -21.405 1.00 27.51 205 LYS B O 1
ATOM 4510 N N . GLU B 1 206 ? 27.716 -9.601 -19.549 1.00 27.20 206 GLU B N 1
ATOM 4511 C CA . GLU B 1 206 ? 26.887 -10.743 -20.007 1.00 30.82 206 GLU B CA 1
ATOM 4512 C C . GLU B 1 206 ? 25.439 -10.286 -20.190 1.00 30.52 206 GLU B C 1
ATOM 4513 O O . GLU B 1 206 ? 24.827 -10.716 -21.170 1.00 26.76 206 GLU B O 1
ATOM 4519 N N . MET B 1 207 ? 24.911 -9.422 -19.307 1.00 25.19 207 MET B N 1
ATOM 4520 C CA . MET B 1 207 ? 23.536 -8.915 -19.474 1.00 23.51 207 MET B CA 1
ATOM 4521 C C . MET B 1 207 ? 23.489 -8.046 -20.733 1.00 24.93 207 MET B C 1
ATOM 4522 O O . MET B 1 207 ? 22.543 -8.208 -21.533 1.00 24.42 207 MET B O 1
ATOM 4527 N N . ARG B 1 208 ? 24.492 -7.192 -20.955 1.00 24.40 208 ARG B N 1
ATOM 4528 C CA . ARG B 1 208 ? 24.510 -6.325 -22.161 1.00 28.19 208 ARG B CA 1
ATOM 4529 C C . ARG B 1 208 ? 24.504 -7.216 -23.415 1.00 28.40 208 ARG B C 1
ATOM 4530 O O . ARG B 1 208 ? 23.742 -6.955 -24.341 1.00 28.79 208 ARG B O 1
ATOM 4538 N N . GLU B 1 209 ? 25.350 -8.232 -23.422 1.00 28.53 209 GLU B N 1
ATOM 4539 C CA . GLU B 1 209 ? 25.516 -9.155 -24.574 1.00 31.15 209 GLU B CA 1
ATOM 4540 C C . GLU B 1 209 ? 24.208 -9.899 -24.880 1.00 33.86 209 GLU B C 1
ATOM 4541 O O . GLU B 1 209 ? 23.980 -10.216 -26.075 1.00 32.37 209 GLU B O 1
ATOM 4547 N N . LYS B 1 210 ? 23.354 -10.178 -23.891 1.00 30.45 210 LYS B N 1
ATOM 4548 C CA . LYS B 1 210 ? 22.060 -10.847 -24.207 1.00 33.41 210 LYS B CA 1
ATOM 4549 C C . LYS B 1 210 ? 20.932 -9.807 -24.330 1.00 30.72 210 LYS B C 1
ATOM 4550 O O . LYS B 1 210 ? 19.776 -10.206 -24.375 1.00 31.87 210 LYS B O 1
ATOM 4556 N N . GLY B 1 211 ? 21.254 -8.522 -24.455 1.00 25.63 211 GLY B N 1
ATOM 4557 C CA . GLY B 1 211 ? 20.279 -7.475 -24.798 1.00 25.64 211 GLY B CA 1
ATOM 4558 C C . GLY B 1 211 ? 19.448 -7.008 -23.611 1.00 26.01 211 GLY B C 1
ATOM 4559 O O . GLY B 1 211 ? 18.442 -6.343 -23.837 1.00 25.11 211 GLY B O 1
ATOM 4560 N N . VAL B 1 212 ? 19.886 -7.282 -22.381 1.00 25.07 212 VAL B N 1
ATOM 4561 C CA . VAL B 1 212 ? 19.226 -6.728 -21.164 1.00 23.90 212 VAL B CA 1
ATOM 4562 C C . VAL B 1 212 ? 19.398 -5.215 -21.174 1.00 22.69 212 VAL B C 1
ATOM 4563 O O . VAL B 1 212 ? 20.497 -4.744 -21.426 1.00 23.86 212 VAL B O 1
ATOM 4567 N N . PRO B 1 213 ? 18.327 -4.423 -20.941 1.00 22.65 213 PRO B N 1
ATOM 4568 C CA . PRO B 1 213 ? 18.430 -2.966 -20.960 1.00 23.81 213 PRO B CA 1
ATOM 4569 C C . PRO B 1 213 ? 19.074 -2.405 -19.677 1.00 22.91 213 PRO B C 1
ATOM 4570 O O . PRO B 1 213 ? 18.409 -1.784 -18.897 1.00 27.07 213 PRO B O 1
ATOM 4574 N N . ILE B 1 214 ? 20.344 -2.682 -19.492 1.00 24.62 214 ILE B N 1
ATOM 4575 C CA . ILE B 1 214 ? 21.187 -2.079 -18.424 1.00 23.64 214 ILE B CA 1
ATOM 4576 C C . ILE B 1 214 ? 22.088 -1.049 -19.104 1.00 26.09 214 ILE B C 1
ATOM 4577 O O . ILE B 1 214 ? 22.782 -1.406 -20.111 1.00 24.99 214 ILE B O 1
ATOM 4582 N N . HIS B 1 215 ? 22.060 0.181 -18.597 1.00 22.69 215 HIS B N 1
ATOM 4583 C CA . HIS B 1 215 ? 22.742 1.341 -19.223 1.00 23.53 215 HIS B CA 1
ATOM 4584 C C . HIS B 1 215 ? 23.941 1.804 -18.395 1.00 24.41 215 HIS B C 1
ATOM 4585 O O . HIS B 1 215 ? 24.786 2.550 -18.943 1.00 25.43 215 HIS B O 1
ATOM 4592 N N . GLY B 1 216 ? 24.061 1.376 -17.142 1.00 22.82 216 GLY B N 1
ATOM 4593 C CA . GLY B 1 216 ? 25.090 1.965 -16.279 1.00 22.90 216 GLY B CA 1
ATOM 4594 C C . GLY B 1 216 ? 25.490 1.096 -15.112 1.00 21.93 216 GLY B C 1
ATOM 4595 O O . GLY B 1 216 ? 24.723 0.192 -14.705 1.00 20.97 216 GLY B O 1
ATOM 4596 N N . ILE B 1 217 ? 26.675 1.389 -14.595 1.00 22.62 217 ILE B N 1
ATOM 4597 C CA . ILE B 1 217 ? 27.199 0.802 -13.340 1.00 22.36 217 ILE B CA 1
ATOM 4598 C C . ILE B 1 217 ? 27.266 1.937 -12.316 1.00 22.46 217 ILE B C 1
ATOM 4599 O O . ILE B 1 217 ? 27.802 3.019 -12.642 1.00 20.51 217 ILE B O 1
ATOM 4604 N N . GLY B 1 218 ? 26.645 1.710 -11.170 1.00 21.13 218 GLY B N 1
ATOM 4605 C CA . GLY B 1 218 ? 26.746 2.613 -10.016 1.00 20.77 218 GLY B CA 1
ATOM 4606 C C . GLY B 1 218 ? 27.868 2.131 -9.126 1.00 20.05 218 GLY B C 1
ATOM 4607 O O . GLY B 1 218 ? 27.822 0.994 -8.643 1.00 21.40 218 GLY B O 1
ATOM 4608 N N . MET B 1 219 ? 28.871 2.964 -8.947 1.00 20.09 219 MET B N 1
ATOM 4609 C CA . MET B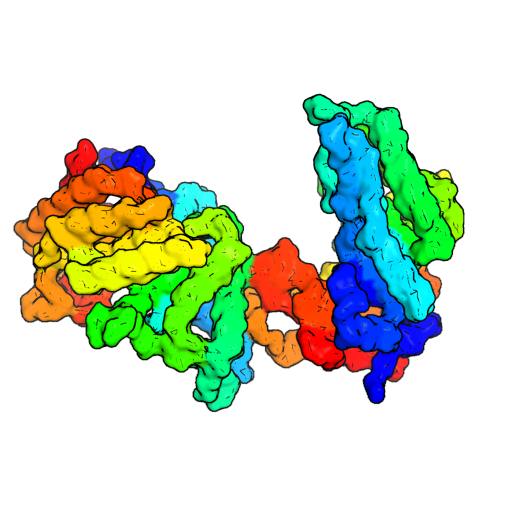 1 219 ? 29.991 2.663 -8.036 1.00 19.88 219 MET B CA 1
ATOM 4610 C C . MET B 1 219 ? 29.722 3.462 -6.746 1.00 19.47 219 MET B C 1
ATOM 4611 O O . MET B 1 219 ? 29.720 4.697 -6.811 1.00 17.94 219 MET B O 1
ATOM 4616 N N . GLN B 1 220 ? 29.395 2.777 -5.661 1.00 18.90 220 GLN B N 1
ATOM 4617 C CA . GLN B 1 220 ? 28.932 3.469 -4.433 1.00 20.54 220 GLN B CA 1
ATOM 4618 C C . GLN B 1 220 ? 30.050 4.383 -3.913 1.00 20.10 220 GLN B C 1
ATOM 4619 O O . GLN B 1 220 ? 29.729 5.506 -3.492 1.00 19.74 220 GLN B O 1
ATOM 4625 N N . GLN B 1 221 ? 31.314 3.936 -3.955 1.00 19.74 221 GLN B N 1
ATOM 4626 C CA . GLN B 1 221 ? 32.475 4.730 -3.472 1.00 20.66 221 GLN B CA 1
ATOM 4627 C C . GLN B 1 221 ? 32.257 5.109 -1.990 1.00 22.18 221 GLN B C 1
ATOM 4628 O O . GLN B 1 221 ? 32.444 6.304 -1.611 1.00 20.97 221 GLN B O 1
ATOM 4634 N N . HIS B 1 222 ? 31.875 4.143 -1.164 1.00 21.24 222 HIS B N 1
ATOM 4635 C CA . HIS B 1 222 ? 31.922 4.297 0.310 1.00 22.98 222 HIS B CA 1
ATOM 4636 C C . HIS B 1 222 ? 33.360 4.036 0.740 1.00 22.16 222 HIS B C 1
ATOM 4637 O O . HIS B 1 222 ? 33.718 2.879 0.939 1.00 22.04 222 HIS B O 1
ATOM 4644 N N . LEU B 1 223 ? 34.161 5.092 0.824 1.00 23.03 223 LEU B N 1
ATOM 4645 C CA . LEU B 1 223 ? 35.632 4.977 0.961 1.00 23.34 223 LEU B CA 1
ATOM 4646 C C . LEU B 1 223 ? 36.076 5.298 2.394 1.00 24.07 223 LEU B C 1
ATOM 4647 O O . LEU B 1 223 ? 35.307 5.883 3.179 1.00 21.73 223 LEU B O 1
ATOM 4652 N N . THR B 1 224 ? 37.278 4.863 2.728 1.00 26.40 224 THR B N 1
ATOM 4653 C CA . THR B 1 224 ? 38.018 5.289 3.945 1.00 27.05 224 THR B CA 1
ATOM 4654 C C . THR B 1 224 ? 39.377 5.828 3.514 1.00 28.74 224 THR B C 1
ATOM 4655 O O . THR B 1 224 ? 39.783 5.610 2.360 1.00 27.57 224 THR B O 1
ATOM 4659 N N . LEU B 1 225 ? 40.077 6.511 4.421 1.00 29.88 225 LEU B N 1
ATOM 4660 C CA . LEU B 1 225 ? 41.437 7.027 4.117 1.00 30.28 225 LEU B CA 1
ATOM 4661 C C . LEU B 1 225 ? 42.419 5.875 3.843 1.00 29.90 225 LEU B C 1
ATOM 4662 O O . LEU B 1 225 ? 43.508 6.153 3.328 1.00 35.69 225 LEU B O 1
ATOM 4667 N N . ALA B 1 226 ? 42.061 4.634 4.159 1.00 30.00 226 ALA B N 1
ATOM 4668 C CA . ALA B 1 226 ? 42.911 3.445 3.917 1.00 32.40 226 ALA B CA 1
ATOM 4669 C C . ALA B 1 226 ? 42.733 2.929 2.477 1.00 33.73 226 ALA B C 1
ATOM 4670 O O . ALA B 1 226 ? 43.480 2.021 2.089 1.00 32.77 226 ALA B O 1
ATOM 4672 N N . ASP B 1 227 ? 41.803 3.469 1.685 1.00 30.92 227 ASP B N 1
ATOM 4673 C CA . ASP B 1 227 ? 41.526 2.892 0.342 1.00 30.86 227 ASP B CA 1
ATOM 4674 C C . ASP B 1 227 ? 42.617 3.293 -0.658 1.00 30.89 227 ASP B C 1
ATOM 4675 O O . ASP B 1 227 ? 43.195 4.397 -0.551 1.00 31.30 227 ASP B O 1
ATOM 4680 N N . ASN B 1 228 ? 42.833 2.418 -1.629 1.00 31.91 228 ASN B N 1
ATOM 4681 C CA . ASN B 1 228 ? 43.800 2.599 -2.739 1.00 31.92 228 ASN B CA 1
ATOM 4682 C C . ASN B 1 228 ? 43.080 3.245 -3.923 1.00 30.74 228 ASN B C 1
ATOM 4683 O O . ASN B 1 228 ? 42.345 2.563 -4.636 1.00 30.08 228 ASN B O 1
ATOM 4688 N N . VAL B 1 229 ? 43.321 4.529 -4.159 1.00 30.02 229 VAL B N 1
ATOM 4689 C CA . VAL B 1 229 ? 42.665 5.304 -5.247 1.00 33.55 229 VAL B CA 1
ATOM 4690 C C . VAL B 1 229 ? 43.097 4.725 -6.609 1.00 34.40 229 VAL B C 1
ATOM 4691 O O . VAL B 1 229 ? 42.327 4.848 -7.583 1.00 30.68 229 VAL B O 1
ATOM 4695 N N . GLY B 1 230 ? 44.282 4.109 -6.680 1.00 33.83 230 GLY B N 1
ATOM 4696 C CA . GLY B 1 230 ? 44.772 3.428 -7.893 1.00 33.85 230 GLY B CA 1
ATOM 4697 C C . GLY B 1 230 ? 43.838 2.301 -8.300 1.00 33.28 230 GLY B C 1
ATOM 4698 O O . GLY B 1 230 ? 43.553 2.164 -9.495 1.00 31.44 230 GLY B O 1
ATOM 4699 N N . TRP B 1 231 ? 43.346 1.539 -7.330 1.00 31.56 231 TRP B N 1
ATOM 4700 C CA . TRP B 1 231 ? 42.365 0.445 -7.547 1.00 32.35 231 TRP B CA 1
ATOM 4701 C C . TRP B 1 231 ? 41.077 1.002 -8.140 1.00 30.66 231 TRP B C 1
ATOM 4702 O O . TRP B 1 231 ? 40.471 0.308 -8.968 1.00 31.05 231 TRP B O 1
ATOM 4713 N N . ILE B 1 232 ? 40.674 2.205 -7.727 1.00 26.30 232 ILE B N 1
ATOM 4714 C CA . ILE B 1 232 ? 39.437 2.849 -8.225 1.00 26.60 232 ILE B CA 1
ATOM 4715 C C . ILE B 1 232 ? 39.654 3.213 -9.696 1.00 27.78 232 ILE B C 1
ATOM 4716 O O . ILE B 1 232 ? 38.765 2.927 -10.526 1.00 26.30 232 ILE B O 1
ATOM 4721 N N . ASP B 1 233 ? 40.792 3.819 -10.021 1.00 27.28 233 ASP B N 1
ATOM 4722 C CA . ASP B 1 233 ? 41.140 4.153 -11.428 1.00 29.26 233 ASP B CA 1
ATOM 4723 C C . ASP B 1 233 ? 41.043 2.869 -12.272 1.00 26.41 233 ASP B C 1
ATOM 4724 O O . ASP B 1 233 ? 40.359 2.889 -13.322 1.00 27.90 233 ASP B O 1
ATOM 4729 N N . ILE B 1 234 ? 41.689 1.796 -11.822 1.00 27.48 234 ILE B N 1
ATOM 4730 C CA . ILE B 1 234 ? 41.744 0.482 -12.528 1.00 30.25 234 ILE B CA 1
ATOM 4731 C C . ILE B 1 234 ? 40.315 -0.054 -12.731 1.00 31.48 234 ILE B C 1
ATOM 4732 O O . ILE B 1 234 ? 40.021 -0.549 -13.837 1.00 28.48 234 ILE B O 1
ATOM 4737 N N . ALA B 1 235 ? 39.436 0.060 -11.724 1.00 28.03 235 ALA B N 1
ATOM 4738 C CA . ALA B 1 235 ? 38.054 -0.463 -11.814 1.00 25.10 235 ALA B CA 1
ATOM 4739 C C . ALA B 1 235 ? 37.284 0.317 -12.876 1.00 25.53 235 ALA B C 1
ATOM 4740 O O . ALA B 1 235 ? 36.600 -0.332 -13.712 1.00 27.27 235 ALA B O 1
ATOM 4742 N N . ILE B 1 236 ? 37.441 1.641 -12.920 1.00 24.40 236 ILE B N 1
ATOM 4743 C CA . ILE B 1 236 ? 36.743 2.484 -13.920 1.00 25.51 236 ILE B CA 1
ATOM 4744 C C . ILE B 1 236 ? 37.259 2.102 -15.322 1.00 26.82 236 ILE B C 1
ATOM 4745 O O . ILE B 1 236 ? 36.416 1.957 -16.253 1.00 27.85 236 ILE B O 1
ATOM 4750 N N . GLN B 1 237 ? 38.567 1.885 -15.452 1.00 29.56 237 GLN B N 1
ATOM 4751 C CA . GLN B 1 237 ? 39.201 1.472 -16.735 1.00 30.96 237 GLN B CA 1
ATOM 4752 C C . GLN B 1 237 ? 38.569 0.160 -17.208 1.00 31.38 237 GLN B C 1
ATOM 4753 O O . GLN B 1 237 ? 38.246 0.082 -18.404 1.00 34.61 237 GLN B O 1
ATOM 4759 N N . LYS B 1 238 ? 38.405 -0.817 -16.313 1.00 32.26 238 LYS B N 1
ATOM 4760 C CA . LYS B 1 238 ? 37.810 -2.148 -16.616 1.00 32.12 238 LYS B CA 1
ATOM 4761 C C . LYS B 1 238 ? 36.341 -1.969 -17.023 1.00 32.49 238 LYS B C 1
ATOM 4762 O O . LYS B 1 238 ? 35.942 -2.479 -18.111 1.00 31.62 238 LYS B O 1
ATOM 4768 N N . PHE B 1 239 ? 35.544 -1.276 -16.208 1.00 27.81 239 PHE B N 1
ATOM 4769 C CA . PHE B 1 239 ? 34.090 -1.143 -16.457 1.00 27.84 239 PHE B CA 1
ATOM 4770 C C . PHE B 1 239 ? 33.852 -0.398 -17.773 1.00 29.41 239 PHE B C 1
ATOM 4771 O O . PHE B 1 239 ? 32.868 -0.734 -18.491 1.00 28.78 239 PHE B O 1
ATOM 4779 N N . LYS B 1 240 ? 34.692 0.585 -18.116 1.00 27.09 240 LYS B N 1
ATOM 4780 C CA . LYS B 1 240 ? 34.383 1.453 -19.279 1.00 29.73 240 LYS B CA 1
ATOM 4781 C C . LYS B 1 240 ? 34.670 0.689 -20.581 1.00 29.53 240 LYS B C 1
ATOM 4782 O O . LYS B 1 240 ? 34.280 1.206 -21.644 1.00 32.01 240 LYS B O 1
ATOM 4788 N N . THR B 1 241 ? 35.265 -0.499 -20.517 1.00 29.45 241 THR B N 1
ATOM 4789 C CA . THR B 1 241 ? 35.476 -1.349 -21.724 1.00 33.20 241 THR B CA 1
ATOM 4790 C C . THR B 1 241 ? 34.162 -2.019 -22.139 1.00 36.53 241 THR B C 1
ATOM 4791 O O . THR B 1 241 ? 34.118 -2.575 -23.266 1.00 34.12 241 THR B O 1
ATOM 4795 N N . ILE B 1 242 ? 33.130 -1.985 -21.284 1.00 32.73 242 ILE B N 1
ATOM 4796 C CA . ILE B 1 242 ? 31.775 -2.450 -21.683 1.00 32.71 242 ILE B CA 1
ATOM 4797 C C . ILE B 1 242 ? 31.147 -1.367 -22.562 1.00 35.41 242 ILE B C 1
ATOM 4798 O O . ILE B 1 242 ? 30.802 -0.261 -22.062 1.00 30.25 242 ILE B O 1
ATOM 4803 N N . SER B 1 243 ? 30.981 -1.674 -23.852 1.00 36.03 243 SER B N 1
ATOM 4804 C CA . SER B 1 243 ? 30.536 -0.689 -24.865 1.00 40.72 243 SER B CA 1
ATOM 4805 C C . SER B 1 243 ? 29.163 -0.146 -24.470 1.00 37.76 243 SER B C 1
ATOM 4806 O O . SER B 1 243 ? 28.292 -0.967 -24.106 1.00 35.88 243 SER B O 1
ATOM 4809 N N . GLY B 1 244 ? 29.013 1.184 -24.471 1.00 37.92 244 GLY B N 1
ATOM 4810 C CA . GLY B 1 244 ? 27.728 1.879 -24.258 1.00 42.67 244 GLY B CA 1
ATOM 4811 C C . GLY B 1 244 ? 27.371 2.104 -22.785 1.00 42.10 244 GLY B C 1
ATOM 4812 O O . GLY B 1 244 ? 26.339 2.748 -22.522 1.00 50.24 244 GLY B O 1
ATOM 4813 N N . ILE B 1 245 ? 28.161 1.588 -21.845 1.00 35.40 245 ILE B N 1
ATOM 4814 C CA . ILE B 1 245 ? 27.870 1.687 -20.381 1.00 36.34 245 ILE B CA 1
ATOM 4815 C C . ILE B 1 245 ? 28.335 3.073 -19.921 1.00 31.96 245 ILE B C 1
ATOM 4816 O O . ILE B 1 245 ? 29.375 3.558 -20.403 1.00 30.34 245 ILE B O 1
ATOM 4821 N N . GLN B 1 246 ? 27.583 3.722 -19.042 1.00 27.15 246 GLN B N 1
ATOM 4822 C CA . GLN B 1 246 ? 28.088 4.932 -18.357 1.00 26.11 246 GLN B CA 1
ATOM 4823 C C . GLN B 1 246 ? 28.245 4.586 -16.881 1.00 25.68 246 GLN B C 1
ATOM 4824 O O . GLN B 1 246 ? 27.782 3.508 -16.450 1.00 21.10 246 GLN B O 1
ATOM 4830 N N . ILE B 1 247 ? 28.936 5.457 -16.158 1.00 24.39 247 ILE B N 1
ATOM 4831 C CA . ILE B 1 247 ? 29.187 5.232 -14.713 1.00 23.79 247 ILE B CA 1
ATOM 4832 C C . ILE B 1 247 ? 28.601 6.403 -13.929 1.00 22.77 247 ILE B C 1
ATOM 4833 O O . ILE B 1 247 ? 28.790 7.579 -14.317 1.00 22.06 247 ILE B O 1
ATOM 4838 N N . HIS B 1 248 ? 27.847 6.076 -12.878 1.00 24.10 248 HIS B N 1
ATOM 4839 C CA . HIS B 1 248 ? 27.523 7.045 -11.796 1.00 21.22 248 HIS B CA 1
ATOM 4840 C C . HIS B 1 248 ? 28.349 6.674 -10.567 1.00 20.72 248 HIS B C 1
ATOM 4841 O O . HIS B 1 248 ? 28.444 5.484 -10.243 1.00 19.41 248 HIS B O 1
ATOM 4848 N N . ILE B 1 249 ? 28.991 7.663 -9.965 1.00 20.09 249 ILE B N 1
ATOM 4849 C CA . ILE B 1 249 ? 29.516 7.554 -8.589 1.00 21.34 249 ILE B CA 1
ATOM 4850 C C . ILE B 1 249 ? 28.306 7.890 -7.703 1.00 19.88 249 ILE B C 1
ATOM 4851 O O . ILE B 1 249 ? 27.859 9.027 -7.728 1.00 20.72 249 ILE B O 1
ATOM 4856 N N . THR B 1 250 ? 27.752 6.910 -7.000 1.00 20.42 250 THR B N 1
ATOM 4857 C CA . THR B 1 250 ? 26.373 7.001 -6.456 1.00 18.11 250 THR B CA 1
ATOM 4858 C C . THR B 1 250 ? 26.335 7.407 -4.986 1.00 19.11 250 THR B C 1
ATOM 4859 O O . THR B 1 250 ? 25.322 8.011 -4.597 1.00 19.24 250 THR B O 1
ATOM 4863 N N . GLU B 1 251 ? 27.338 7.044 -4.179 1.00 19.54 251 GLU B N 1
ATOM 4864 C CA . GLU B 1 251 ? 27.188 7.195 -2.706 1.00 17.82 251 GLU B CA 1
ATOM 4865 C C . GLU B 1 251 ? 28.515 7.624 -2.061 1.00 19.23 251 GLU B C 1
ATOM 4866 O O . GLU B 1 251 ? 28.875 7.075 -1.009 1.00 17.85 251 GLU B O 1
ATOM 4872 N N . LEU B 1 252 ? 29.205 8.578 -2.670 1.00 19.45 252 LEU B N 1
ATOM 4873 C CA . LEU B 1 252 ? 30.595 8.924 -2.296 1.00 20.40 252 LEU B CA 1
ATOM 4874 C C . LEU B 1 252 ? 30.630 9.488 -0.870 1.00 18.89 252 LEU B C 1
ATOM 4875 O O . LEU B 1 252 ? 29.852 10.391 -0.539 1.00 18.58 252 LEU B O 1
ATOM 4880 N N . ASP B 1 253 ? 31.522 8.944 -0.075 1.00 19.41 253 ASP B N 1
ATOM 4881 C CA . ASP B 1 253 ? 31.945 9.560 1.203 1.00 20.63 253 ASP B CA 1
ATOM 4882 C C . ASP B 1 253 ? 33.335 9.023 1.492 1.00 21.49 253 ASP B C 1
ATOM 4883 O O . ASP B 1 253 ? 33.711 7.979 0.912 1.00 21.57 253 ASP B O 1
ATOM 4888 N N . VAL B 1 254 ? 34.078 9.721 2.356 1.00 21.71 254 VAL B N 1
ATOM 4889 C CA . VAL B 1 254 ? 35.449 9.310 2.726 1.00 21.61 254 VAL B CA 1
ATOM 4890 C C . VAL B 1 254 ? 35.548 9.381 4.251 1.00 21.46 254 VAL B C 1
ATOM 4891 O O . VAL B 1 254 ? 35.729 10.494 4.785 1.00 21.10 254 VAL B O 1
ATOM 4895 N N . SER B 1 255 ? 35.384 8.243 4.919 1.00 21.77 255 SER B N 1
ATOM 4896 C CA . SER B 1 255 ? 35.529 8.151 6.393 1.00 21.55 255 SER B CA 1
ATOM 4897 C C . SER B 1 255 ? 36.941 8.632 6.768 1.00 24.51 255 SER B C 1
ATOM 4898 O O . SER B 1 255 ? 37.905 8.274 6.040 1.00 23.48 255 SER B O 1
ATOM 4901 N N . VAL B 1 256 ? 37.083 9.346 7.892 1.00 22.89 256 VAL B N 1
ATOM 4902 C CA . VAL B 1 256 ? 38.431 9.739 8.406 1.00 25.52 256 VAL B CA 1
ATOM 4903 C C . VAL B 1 256 ? 39.102 8.527 9.064 1.00 26.36 256 VAL B C 1
ATOM 4904 O O . VAL B 1 256 ? 40.292 8.621 9.371 1.00 31.63 256 VAL B O 1
ATOM 4908 N N . TYR B 1 257 ? 38.379 7.442 9.314 1.00 26.58 257 TYR B N 1
ATOM 4909 C CA . TYR B 1 257 ? 38.936 6.214 9.930 1.00 25.23 257 TYR B CA 1
ATOM 4910 C C . TYR B 1 257 ? 39.550 5.333 8.838 1.00 29.50 257 TYR B C 1
ATOM 4911 O O . TYR B 1 257 ? 39.326 5.596 7.628 1.00 30.64 257 TYR B O 1
ATOM 4920 N N . LYS B 1 258 ? 40.361 4.367 9.251 1.00 27.16 258 LYS B N 1
ATOM 4921 C CA . LYS B 1 258 ? 41.074 3.450 8.320 1.00 33.51 258 LYS B CA 1
ATOM 4922 C C . LYS B 1 258 ? 40.457 2.054 8.410 1.00 33.47 258 LYS B C 1
ATOM 4923 O O . LYS B 1 258 ? 40.984 1.147 7.768 1.00 36.25 258 LYS B O 1
ATOM 4929 N N . SER B 1 259 ? 39.332 1.921 9.105 1.00 33.35 259 SER B N 1
ATOM 4930 C CA . SER B 1 259 ? 38.509 0.696 9.125 1.00 35.53 259 SER B CA 1
ATOM 4931 C C . SER B 1 259 ? 37.076 1.049 9.534 1.00 33.03 259 SER B C 1
ATOM 4932 O O . SER B 1 259 ? 36.830 2.215 9.902 1.00 33.20 259 SER B O 1
ATOM 4935 N N . ARG B 1 260 ? 36.175 0.079 9.454 1.00 30.26 260 ARG B N 1
ATOM 4936 C CA . ARG B 1 260 ? 34.770 0.231 9.895 1.00 30.47 260 ARG B CA 1
ATOM 4937 C C . ARG B 1 260 ? 34.665 0.008 11.401 1.00 30.40 260 ARG B C 1
ATOM 4938 O O . ARG B 1 260 ? 33.592 0.303 11.939 1.00 29.28 260 ARG B O 1
ATOM 4946 N N . SER B 1 261 ? 35.720 -0.458 12.064 1.00 32.31 261 SER B N 1
ATOM 4947 C CA . SER B 1 261 ? 35.693 -0.666 13.532 1.00 34.68 261 SER B CA 1
ATOM 4948 C C . SER B 1 261 ? 36.966 -0.096 14.158 1.00 35.31 261 SER B C 1
ATOM 4949 O O . SER B 1 261 ? 37.776 -0.819 14.725 1.00 33.01 261 SER B O 1
ATOM 4952 N N . PRO B 1 262 ? 37.173 1.236 14.093 1.00 31.60 262 PRO B N 1
ATOM 4953 C CA . PRO B 1 262 ? 38.362 1.858 14.669 1.00 32.43 262 PRO B CA 1
ATOM 4954 C C . PRO B 1 262 ? 38.391 1.635 16.188 1.00 32.74 262 PRO B C 1
ATOM 4955 O O . PRO B 1 262 ? 37.336 1.602 16.813 1.00 35.81 262 PRO B O 1
ATOM 4959 N N . SER B 1 263 ? 39.578 1.423 16.753 1.00 37.25 263 SER B N 1
ATOM 4960 C CA . SER B 1 263 ? 39.769 1.261 18.222 1.00 39.09 263 SER B CA 1
ATOM 4961 C C . SER B 1 263 ? 39.864 2.648 18.868 1.00 35.94 263 SER B C 1
ATOM 4962 O O . SER B 1 263 ? 39.385 2.784 19.989 1.00 43.49 263 SER B O 1
ATOM 4965 N N . ILE B 1 264 ? 40.428 3.620 18.149 1.00 35.58 264 ILE B N 1
ATOM 4966 C CA . ILE B 1 264 ? 40.467 5.058 18.535 1.00 38.62 264 ILE B CA 1
ATOM 4967 C C . ILE B 1 264 ? 39.417 5.800 17.700 1.00 34.21 264 ILE B C 1
ATOM 4968 O O . ILE B 1 264 ? 39.542 5.814 16.476 1.00 33.04 264 ILE B O 1
ATOM 4973 N N . ILE B 1 265 ? 38.466 6.448 18.363 1.00 33.34 265 ILE B N 1
ATOM 4974 C CA . ILE B 1 265 ? 37.493 7.360 17.694 1.00 32.81 265 ILE B CA 1
ATOM 4975 C C . ILE B 1 265 ? 37.762 8.795 18.159 1.00 33.98 265 ILE B C 1
ATOM 4976 O O . ILE B 1 265 ? 38.310 8.995 19.278 1.00 31.36 265 ILE B O 1
ATOM 4981 N N . TYR B 1 266 ? 37.471 9.757 17.296 1.00 29.90 266 TYR B N 1
ATOM 4982 C CA . TYR B 1 266 ? 37.797 11.177 17.533 1.00 30.41 266 TYR B CA 1
ATOM 4983 C C . TYR B 1 266 ? 36.560 11.881 18.074 1.00 30.72 266 TYR B C 1
ATOM 4984 O O . TYR B 1 266 ? 35.428 11.591 17.605 1.00 29.56 266 TYR B O 1
ATOM 4993 N N . GLN B 1 267 ? 36.749 12.822 19.003 1.00 27.38 267 GLN B N 1
ATOM 4994 C CA . GLN B 1 267 ? 35.677 13.766 19.396 1.00 26.18 267 GLN B CA 1
ATOM 4995 C C . GLN B 1 267 ? 35.595 14.864 18.332 1.00 27.21 267 GLN B C 1
ATOM 4996 O O . GLN B 1 267 ? 34.464 15.193 17.901 1.00 26.19 267 GLN B O 1
ATOM 5002 N N . THR B 1 268 ? 36.749 15.415 17.944 1.00 26.61 268 THR B N 1
ATOM 5003 C CA . THR B 1 268 ? 36.905 16.376 16.833 1.00 29.18 268 THR B CA 1
ATOM 5004 C C . THR B 1 268 ? 37.993 15.836 15.920 1.00 28.77 268 THR B C 1
ATOM 5005 O O . THR B 1 268 ? 38.852 15.086 16.367 1.00 30.19 268 THR B O 1
ATOM 5009 N N . PRO B 1 269 ? 37.952 16.146 14.609 1.00 29.64 269 PRO B N 1
ATOM 5010 C CA . PRO B 1 269 ? 38.931 15.598 13.677 1.00 31.60 269 PRO B CA 1
ATOM 5011 C C . PRO B 1 269 ? 40.234 16.382 13.813 1.00 33.14 269 PRO B C 1
ATOM 5012 O O . PRO B 1 269 ? 40.201 17.609 13.782 1.00 32.66 269 PRO B O 1
ATOM 5016 N N . PRO B 1 270 ? 41.394 15.715 13.978 1.00 33.99 270 PRO B N 1
ATOM 5017 C CA . PRO B 1 270 ? 42.687 16.402 13.907 1.00 38.54 270 PRO B CA 1
ATOM 5018 C C . PRO B 1 270 ? 42.865 17.143 12.575 1.00 37.89 270 PRO B C 1
ATOM 5019 O O . PRO B 1 270 ? 42.399 16.674 11.557 1.00 33.78 270 PRO B O 1
ATOM 5023 N N . LEU B 1 271 ? 43.506 18.308 12.595 1.00 37.64 271 LEU B N 1
ATOM 5024 C CA . LEU B 1 271 ? 43.661 19.130 11.368 1.00 41.69 271 LEU B CA 1
ATOM 5025 C C . LEU B 1 271 ? 44.426 18.309 10.318 1.00 37.42 271 LEU B C 1
ATOM 5026 O O . LEU B 1 271 ? 44.081 18.383 9.126 1.00 36.87 271 LEU B O 1
ATOM 5031 N N . GLU B 1 272 ? 45.403 17.510 10.741 1.00 38.26 272 GLU B N 1
ATOM 5032 C CA . GLU B 1 272 ? 46.226 16.719 9.791 1.00 41.60 272 GLU B CA 1
ATOM 5033 C C . GLU B 1 272 ? 45.336 15.679 9.087 1.00 36.99 272 GLU B C 1
ATOM 5034 O O . GLU B 1 272 ? 45.577 15.393 7.905 1.00 31.39 272 GLU B O 1
ATOM 5040 N N . VAL B 1 273 ? 44.340 15.151 9.792 1.00 34.88 273 VAL B N 1
ATOM 5041 C CA . VAL B 1 273 ? 43.370 14.158 9.248 1.00 33.82 273 VAL B CA 1
ATOM 5042 C C . VAL B 1 273 ? 42.485 14.847 8.203 1.00 33.63 273 VAL B C 1
ATOM 5043 O O . VAL B 1 273 ? 42.252 14.247 7.142 1.00 32.05 273 VAL B O 1
ATOM 5047 N N . LEU B 1 274 ? 42.020 16.069 8.452 1.00 30.03 274 LEU B N 1
ATOM 5048 C CA . LEU B 1 274 ? 41.236 16.800 7.432 1.00 29.69 274 LEU B CA 1
ATOM 5049 C C . LEU B 1 274 ? 42.101 17.116 6.208 1.00 32.44 274 LEU B C 1
ATOM 5050 O O . LEU B 1 274 ? 41.553 17.145 5.094 1.00 28.06 274 LEU B O 1
ATOM 5055 N N . LYS B 1 275 ? 43.396 17.369 6.380 1.00 31.30 275 LYS B N 1
ATOM 5056 C CA . LYS B 1 275 ? 44.303 17.643 5.228 1.00 33.35 275 LYS B CA 1
ATOM 5057 C C . LYS B 1 275 ? 44.574 16.341 4.454 1.00 28.85 275 LYS B C 1
ATOM 5058 O O . LYS B 1 275 ? 44.596 16.376 3.209 1.00 30.37 275 LYS B O 1
ATOM 5064 N N . GLU B 1 276 ? 44.761 15.232 5.154 1.00 30.05 276 GLU B N 1
ATOM 5065 C CA . GLU B 1 276 ? 44.905 13.896 4.527 1.00 31.10 276 GLU B CA 1
ATOM 5066 C C . GLU B 1 276 ? 43.638 13.605 3.700 1.00 32.48 276 GLU B C 1
ATOM 5067 O O . GLU B 1 276 ? 43.749 13.161 2.538 1.00 29.04 276 GLU B O 1
ATOM 5073 N N . GLN B 1 277 ? 42.464 13.886 4.263 1.00 29.33 277 GLN B N 1
ATOM 5074 C CA . GLN B 1 277 ? 41.176 13.732 3.535 1.00 29.93 277 GLN B CA 1
ATOM 5075 C C . GLN B 1 277 ? 41.135 14.644 2.305 1.00 29.62 277 GLN B C 1
ATOM 5076 O O . GLN B 1 277 ? 40.597 14.213 1.271 1.00 29.72 277 GLN B O 1
ATOM 5082 N N . ALA B 1 278 ? 41.610 15.886 2.403 1.00 29.19 278 ALA B N 1
ATOM 5083 C CA . ALA B 1 278 ? 41.616 16.832 1.264 1.00 29.39 278 ALA B CA 1
ATOM 5084 C C . ALA B 1 278 ? 42.498 16.259 0.150 1.00 29.84 278 ALA B C 1
ATOM 5085 O O . ALA B 1 278 ? 42.096 16.357 -1.031 1.00 28.92 278 ALA B O 1
ATOM 5087 N N . GLU B 1 279 ? 43.628 15.653 0.519 1.00 30.09 279 GLU B N 1
ATOM 5088 C CA . GLU B 1 279 ? 44.583 15.046 -0.453 1.00 36.31 279 GLU B CA 1
ATOM 5089 C C . GLU B 1 279 ? 43.903 13.841 -1.122 1.00 34.68 279 GLU B C 1
ATOM 5090 O O . GLU B 1 279 ? 44.022 13.681 -2.350 1.00 34.16 279 GLU B O 1
ATOM 5096 N N . PHE B 1 280 ? 43.192 13.048 -0.326 1.00 28.80 280 PHE B N 1
ATOM 5097 C CA . PHE B 1 280 ? 42.475 11.840 -0.816 1.00 28.44 280 PHE B CA 1
ATOM 5098 C C . PHE B 1 280 ? 41.418 12.268 -1.846 1.00 26.47 280 PHE B C 1
ATOM 5099 O O . PHE B 1 280 ? 41.433 11.793 -2.997 1.00 28.99 280 PHE B O 1
ATOM 5107 N N . TYR B 1 281 ? 40.540 13.192 -1.463 1.00 26.54 281 TYR B N 1
ATOM 5108 C CA . TYR B 1 281 ? 39.485 13.740 -2.350 1.00 25.99 281 TYR B CA 1
ATOM 5109 C C . TYR B 1 281 ? 40.094 14.364 -3.617 1.00 30.01 281 TYR B C 1
ATOM 5110 O O . TYR B 1 281 ? 39.487 14.232 -4.716 1.00 28.38 281 TYR B O 1
ATOM 5119 N N . ARG B 1 282 ? 41.227 15.064 -3.504 1.00 29.66 282 ARG B N 1
ATOM 5120 C CA . ARG B 1 282 ? 41.874 15.680 -4.696 1.00 33.93 282 ARG B CA 1
ATOM 5121 C C . ARG B 1 282 ? 42.250 14.574 -5.692 1.00 29.24 282 ARG B C 1
ATOM 5122 O O . ARG B 1 282 ? 41.876 14.693 -6.869 1.00 32.29 282 ARG B O 1
ATOM 5130 N N . LYS B 1 283 ? 42.978 13.560 -5.231 1.00 30.52 283 LYS B N 1
ATOM 5131 C CA . LYS B 1 283 ? 43.438 12.423 -6.071 1.00 35.59 283 LYS B CA 1
ATOM 5132 C C . LYS B 1 283 ? 42.219 11.722 -6.685 1.00 32.87 283 LYS B C 1
ATOM 5133 O O . LYS B 1 283 ? 42.277 11.325 -7.845 1.00 28.72 283 LYS B O 1
ATOM 5139 N N . LEU B 1 284 ? 41.145 11.581 -5.914 1.00 30.51 284 LEU B N 1
ATOM 5140 C CA . LEU B 1 284 ? 39.896 10.906 -6.365 1.00 32.87 284 LEU B CA 1
ATOM 5141 C C . LEU B 1 284 ? 39.270 11.686 -7.519 1.00 30.06 284 LEU B C 1
ATOM 5142 O O . LEU B 1 284 ? 38.907 11.070 -8.535 1.00 29.87 284 LEU B O 1
ATOM 5147 N N . PHE B 1 285 ? 39.119 12.998 -7.364 1.00 28.02 285 PHE B N 1
ATOM 5148 C CA . PHE B 1 285 ? 38.447 13.843 -8.379 1.00 29.61 285 PHE B CA 1
ATOM 5149 C C . PHE B 1 285 ? 39.336 13.968 -9.619 1.00 31.14 285 PHE B C 1
ATOM 5150 O O . PHE B 1 285 ? 38.759 14.135 -10.705 1.00 32.65 285 PHE B O 1
ATOM 5158 N N . GLU B 1 286 ? 40.650 13.836 -9.476 1.00 31.70 286 GLU B N 1
ATOM 5159 C CA . GLU B 1 286 ? 41.566 13.778 -10.654 1.00 35.55 286 GLU B CA 1
ATOM 5160 C C . GLU B 1 286 ? 41.231 12.522 -11.461 1.00 34.54 286 GLU B C 1
ATOM 5161 O O . GLU B 1 286 ? 41.137 12.618 -12.696 1.00 32.53 286 GLU B O 1
ATOM 5167 N N . ILE B 1 287 ? 41.002 11.400 -10.779 1.00 33.23 287 ILE B N 1
ATOM 5168 C CA . ILE B 1 287 ? 40.625 10.117 -11.440 1.00 30.84 287 ILE B CA 1
ATOM 5169 C C . ILE B 1 287 ? 39.238 10.251 -12.075 1.00 30.92 287 ILE B C 1
ATOM 5170 O O . ILE B 1 287 ? 39.079 9.827 -13.237 1.00 34.10 287 ILE B O 1
ATOM 5175 N N . TYR B 1 288 ? 38.269 10.843 -11.380 1.00 28.19 288 TYR B N 1
ATOM 5176 C CA . TYR B 1 288 ? 36.924 11.031 -11.956 1.00 27.96 288 TYR B CA 1
ATOM 5177 C C . TYR B 1 288 ? 37.035 11.889 -13.224 1.00 31.28 288 TYR B C 1
ATOM 5178 O O . TYR B 1 288 ? 36.404 11.538 -14.232 1.00 32.06 288 TYR B O 1
ATOM 5187 N N . ARG B 1 289 ? 37.782 12.994 -13.172 1.00 31.76 289 ARG B N 1
ATOM 5188 C CA . ARG B 1 289 ? 37.941 13.927 -14.320 1.00 35.11 289 ARG B CA 1
ATOM 5189 C C . ARG B 1 289 ? 38.663 13.197 -15.460 1.00 33.05 289 ARG B C 1
ATOM 5190 O O . ARG B 1 289 ? 38.252 13.353 -16.618 1.00 33.80 289 ARG B O 1
ATOM 5198 N N . LYS B 1 290 ? 39.646 12.364 -15.139 1.00 29.28 290 LYS B N 1
ATOM 5199 C CA . LYS B 1 290 ? 40.351 11.524 -16.137 1.00 35.14 290 LYS B CA 1
ATOM 5200 C C . LYS B 1 290 ? 39.333 10.658 -16.898 1.00 37.68 290 LYS B C 1
ATOM 5201 O O . LYS B 1 290 ? 39.509 10.451 -18.116 1.00 31.46 290 LYS B O 1
ATOM 5207 N N . HIS B 1 291 ? 38.305 10.167 -16.202 1.00 31.90 291 HIS B N 1
ATOM 5208 C CA . HIS B 1 291 ? 37.287 9.253 -16.779 1.00 30.28 291 HIS B CA 1
ATOM 5209 C C . HIS B 1 291 ? 35.999 10.013 -17.043 1.00 31.54 291 HIS B C 1
ATOM 5210 O O . HIS B 1 291 ? 34.919 9.398 -17.038 1.00 32.77 291 HIS B O 1
ATOM 5217 N N . THR B 1 292 ? 36.098 11.308 -17.316 1.00 29.85 292 THR B N 1
ATOM 5218 C CA . THR B 1 292 ? 34.897 12.129 -17.564 1.00 28.52 292 THR B CA 1
ATOM 5219 C C . THR B 1 292 ? 34.123 11.604 -18.796 1.00 29.75 292 THR B C 1
ATOM 5220 O O . THR B 1 292 ? 32.930 11.898 -18.879 1.00 30.98 292 THR B O 1
ATOM 5224 N N . ASP B 1 293 ? 34.752 10.878 -19.721 1.00 33.15 293 ASP B N 1
ATOM 5225 C CA . ASP B 1 293 ? 34.045 10.377 -20.933 1.00 33.79 293 ASP B CA 1
ATOM 5226 C C . ASP B 1 293 ? 32.960 9.370 -20.519 1.00 31.18 293 ASP B C 1
ATOM 5227 O O . ASP B 1 293 ? 31.956 9.307 -21.226 1.00 31.37 293 ASP B O 1
ATOM 5232 N N . VAL B 1 294 ? 33.132 8.649 -19.406 1.00 28.96 294 VAL B N 1
ATOM 5233 C CA . VAL B 1 294 ? 32.165 7.595 -18.957 1.00 30.01 294 VAL B CA 1
ATOM 5234 C C . VAL B 1 294 ? 31.391 8.025 -17.690 1.00 29.50 294 VAL B C 1
ATOM 5235 O O . VAL B 1 294 ? 30.249 7.554 -17.504 1.00 24.02 294 VAL B O 1
ATOM 5239 N N . ILE B 1 295 ? 31.968 8.862 -16.821 1.00 27.49 295 ILE B N 1
ATOM 5240 C CA . ILE B 1 295 ? 31.279 9.273 -15.555 1.00 26.66 295 ILE B CA 1
ATOM 5241 C C . ILE B 1 295 ? 30.349 10.451 -15.835 1.00 26.35 295 ILE B C 1
ATOM 5242 O O . ILE B 1 295 ? 30.839 11.501 -16.283 1.00 28.32 295 ILE B O 1
ATOM 5247 N N . THR B 1 296 ? 29.054 10.319 -15.555 1.00 23.81 296 THR B N 1
ATOM 5248 C CA . THR B 1 296 ? 28.050 11.365 -15.880 1.00 23.17 296 THR B CA 1
ATOM 5249 C C . THR B 1 296 ? 27.362 11.933 -14.637 1.00 22.65 296 THR B C 1
ATOM 5250 O O . THR B 1 296 ? 26.574 12.907 -14.785 1.00 23.67 296 THR B O 1
ATOM 5254 N N . ASN B 1 297 ? 27.639 11.381 -13.456 1.00 22.97 297 ASN B N 1
ATOM 5255 C CA . ASN B 1 297 ? 27.010 11.859 -12.195 1.00 21.07 297 ASN B CA 1
ATOM 5256 C C . ASN B 1 297 ? 27.946 11.454 -11.060 1.00 20.28 297 ASN B C 1
ATOM 5257 O O . ASN B 1 297 ? 28.382 10.281 -11.032 1.00 20.24 297 ASN B O 1
ATOM 5262 N N . VAL B 1 298 ? 28.263 12.392 -10.178 1.00 21.14 298 VAL B N 1
ATOM 5263 C CA . VAL B 1 298 ? 28.983 12.107 -8.912 1.00 22.01 298 VAL B CA 1
ATOM 5264 C C . VAL B 1 298 ? 28.075 12.586 -7.785 1.00 21.62 298 VAL B C 1
ATOM 5265 O O . VAL B 1 298 ? 27.834 13.792 -7.676 1.00 22.11 298 VAL B O 1
ATOM 5269 N N . THR B 1 299 ? 27.576 11.641 -6.990 1.00 19.90 299 THR B N 1
ATOM 5270 C CA . THR B 1 299 ? 26.631 11.902 -5.891 1.00 20.09 299 THR B CA 1
ATOM 5271 C C . THR B 1 299 ? 27.339 11.584 -4.571 1.00 20.66 299 THR B C 1
ATOM 5272 O O . THR B 1 299 ? 27.967 10.509 -4.484 1.00 18.44 299 THR B O 1
ATOM 5276 N N . PHE B 1 300 ? 27.205 12.495 -3.597 1.00 19.65 300 PHE B N 1
ATOM 5277 C CA . PHE B 1 300 ? 27.737 12.333 -2.225 1.00 20.96 300 PHE B CA 1
ATOM 5278 C C . PHE B 1 300 ? 26.639 11.767 -1.332 1.00 19.69 300 PHE B C 1
ATOM 5279 O O . PHE B 1 300 ? 25.492 12.242 -1.401 1.00 19.99 300 PHE B O 1
ATOM 5287 N N . TRP B 1 301 ? 26.988 10.812 -0.474 1.00 19.46 301 TRP B N 1
ATOM 5288 C CA . TRP B 1 301 ? 25.996 10.163 0.417 1.00 18.54 301 TRP B CA 1
ATOM 5289 C C . TRP B 1 301 ? 25.764 11.009 1.681 1.00 18.51 301 TRP B C 1
ATOM 5290 O O . TRP B 1 301 ? 26.074 10.544 2.800 1.00 21.06 301 TRP B O 1
ATOM 5301 N N . GLY B 1 302 ? 25.213 12.211 1.504 1.00 19.37 302 GLY B N 1
ATOM 5302 C CA . GLY B 1 302 ? 24.903 13.114 2.620 1.00 18.87 302 GLY B CA 1
ATOM 5303 C C . GLY B 1 302 ? 25.256 14.550 2.301 1.00 17.56 302 GLY B C 1
ATOM 5304 O O . GLY B 1 302 ? 26.180 14.790 1.520 1.00 18.49 302 GLY B O 1
ATOM 5305 N N . LEU B 1 303 ? 24.564 15.475 2.947 1.00 18.08 303 LEU B N 1
ATOM 5306 C CA . LEU B 1 303 ? 24.694 16.920 2.666 1.00 20.00 303 LEU B CA 1
ATOM 5307 C C . LEU B 1 303 ? 25.895 17.495 3.430 1.00 21.24 303 LEU B C 1
ATOM 5308 O O . LEU B 1 303 ? 26.605 18.360 2.873 1.00 21.77 303 LEU B O 1
ATOM 5313 N N . LYS B 1 304 ? 26.066 17.077 4.674 1.00 21.36 304 LYS B N 1
ATOM 5314 C CA . LYS B 1 304 ? 27.113 17.639 5.566 1.00 22.12 304 LYS B CA 1
ATOM 5315 C C . LYS B 1 304 ? 27.433 16.613 6.653 1.00 22.15 304 LYS B C 1
ATOM 5316 O O . LYS B 1 304 ? 26.661 15.657 6.848 1.00 21.99 304 LYS B O 1
ATOM 5322 N N . ASP B 1 305 ? 28.571 16.789 7.313 1.00 21.53 305 ASP B N 1
ATOM 5323 C CA . ASP B 1 305 ? 29.219 15.724 8.111 1.00 21.12 305 ASP B CA 1
ATOM 5324 C C . ASP B 1 305 ? 28.277 15.136 9.160 1.00 19.45 305 ASP B C 1
ATOM 5325 O O . ASP B 1 305 ? 28.326 13.907 9.344 1.00 19.43 305 ASP B O 1
ATOM 5330 N N . ASP B 1 306 ? 27.494 15.948 9.872 1.00 19.52 306 ASP B N 1
ATOM 5331 C CA . ASP B 1 306 ? 26.640 15.432 10.975 1.00 21.63 306 ASP B CA 1
ATOM 5332 C C . ASP B 1 306 ? 25.417 14.678 10.428 1.00 20.71 306 ASP B C 1
ATOM 5333 O O . ASP B 1 306 ? 24.755 14.013 11.225 1.00 21.65 306 ASP B O 1
ATOM 5338 N N . TYR B 1 307 ? 25.128 14.724 9.131 1.00 19.97 307 TYR B N 1
ATOM 5339 C CA . TYR B 1 307 ? 23.984 13.954 8.575 1.00 19.95 307 TYR B CA 1
ATOM 5340 C C . TYR B 1 307 ? 24.465 12.585 8.067 1.00 20.43 307 TYR B C 1
ATOM 5341 O O . TYR B 1 307 ? 23.621 11.790 7.588 1.00 21.30 307 TYR B O 1
ATOM 5350 N N . SER B 1 308 ? 25.769 12.306 8.134 1.00 19.51 308 SER B N 1
ATOM 5351 C CA . SER B 1 308 ? 26.341 11.070 7.535 1.00 20.05 308 SER B CA 1
ATOM 5352 C C . SER B 1 308 ? 25.859 9.811 8.288 1.00 20.32 308 SER B C 1
ATOM 5353 O O . SER B 1 308 ? 26.004 9.717 9.536 1.00 20.31 308 SER B O 1
ATOM 5356 N N . TRP B 1 309 ? 25.423 8.810 7.525 1.00 17.85 309 TRP B N 1
ATOM 5357 C CA . TRP B 1 309 ? 25.175 7.443 8.037 1.00 18.87 309 TRP B CA 1
ATOM 5358 C C . TRP B 1 309 ? 26.404 6.904 8.778 1.00 18.82 309 TRP B C 1
ATOM 5359 O O . TRP B 1 309 ? 26.217 5.970 9.592 1.00 19.16 309 TRP B O 1
ATOM 5370 N N . LEU B 1 310 ? 27.613 7.409 8.494 1.00 18.76 310 LEU B N 1
ATOM 5371 C CA . LEU B 1 310 ? 28.860 6.876 9.115 1.00 19.66 310 LEU B CA 1
ATOM 5372 C C . LEU B 1 310 ? 28.908 7.212 10.606 1.00 18.69 310 LEU B C 1
ATOM 5373 O O . LEU B 1 310 ? 29.765 6.661 11.280 1.00 19.87 310 LEU B O 1
ATOM 5378 N N . ARG B 1 311 ? 28.020 8.073 11.101 1.00 20.43 311 ARG B N 1
ATOM 5379 C CA . ARG B 1 311 ? 27.956 8.356 12.553 1.00 20.15 311 ARG B CA 1
ATOM 5380 C C . ARG B 1 311 ? 27.149 7.291 13.283 1.00 23.55 311 ARG B C 1
ATOM 5381 O O . ARG B 1 311 ? 27.121 7.361 14.525 1.00 22.70 311 ARG B O 1
ATOM 5389 N N . PHE B 1 312 ? 26.561 6.294 12.607 1.00 23.83 312 PHE B N 1
ATOM 5390 C CA . PHE B 1 312 ? 25.794 5.269 13.365 1.00 24.73 312 PHE B CA 1
ATOM 5391 C C . PHE B 1 312 ? 25.858 3.873 12.747 1.00 25.17 312 PHE B C 1
ATOM 5392 O O . PHE B 1 312 ? 25.798 2.915 13.518 1.00 26.52 312 PHE B O 1
ATOM 5400 N N . PHE B 1 313 ? 25.971 3.726 11.433 1.00 25.10 313 PHE B N 1
ATOM 5401 C CA . PHE B 1 313 ? 25.741 2.404 10.786 1.00 25.54 313 PHE B CA 1
ATOM 5402 C C . PHE B 1 313 ? 26.723 1.348 11.315 1.00 27.77 313 PHE B C 1
ATOM 5403 O O . PHE B 1 313 ? 26.324 0.193 11.485 1.00 26.69 313 PHE B O 1
ATOM 5411 N N . PHE B 1 314 ? 27.982 1.723 11.534 1.00 28.77 314 PHE B N 1
ATOM 5412 C CA . PHE B 1 314 ? 29.070 0.813 11.984 1.00 28.98 314 PHE B CA 1
ATOM 5413 C C . PHE B 1 314 ? 29.351 1.031 13.467 1.00 32.39 314 PHE B C 1
ATOM 5414 O O . PHE B 1 314 ? 30.405 0.623 13.888 1.00 35.99 314 PHE B O 1
ATOM 5422 N N . GLY B 1 315 ? 28.416 1.598 14.229 1.00 31.43 315 GLY B N 1
ATOM 5423 C CA . GLY B 1 315 ? 28.662 2.015 15.618 1.00 33.04 315 GLY B CA 1
ATOM 5424 C C . GLY B 1 315 ? 28.565 3.520 15.764 1.00 33.04 315 GLY B C 1
ATOM 5425 O O . GLY B 1 315 ? 28.907 4.236 14.803 1.00 32.11 315 GLY B O 1
ATOM 5426 N N . ARG B 1 316 ? 28.085 3.967 16.917 1.00 30.58 316 ARG B N 1
ATOM 5427 C CA . ARG B 1 316 ? 27.830 5.389 17.245 1.00 32.53 316 ARG B CA 1
ATOM 5428 C C . ARG B 1 316 ? 29.188 6.070 17.416 1.00 31.42 316 ARG B C 1
ATOM 5429 O O . ARG B 1 316 ? 29.948 5.677 18.318 1.00 31.38 316 ARG B O 1
ATOM 5437 N N . ARG B 1 317 ? 29.527 7.004 16.538 1.00 24.92 317 ARG B N 1
ATOM 5438 C CA . ARG B 1 317 ? 30.800 7.754 16.627 1.00 24.81 317 ARG B CA 1
ATOM 5439 C C . ARG B 1 317 ? 30.694 8.997 15.756 1.00 25.65 317 ARG B C 1
ATOM 5440 O O . ARG B 1 317 ? 29.866 9.007 14.834 1.00 23.16 317 ARG B O 1
ATOM 5448 N N . ASN B 1 318 ? 31.527 9.990 16.020 1.00 22.73 318 ASN B N 1
ATOM 5449 C CA . ASN B 1 318 ? 31.677 11.153 15.120 1.00 24.20 318 ASN B CA 1
ATOM 5450 C C . ASN B 1 318 ? 32.515 10.716 13.914 1.00 24.36 318 ASN B C 1
ATOM 5451 O O . ASN B 1 318 ? 33.445 9.907 14.067 1.00 24.80 318 ASN B O 1
ATOM 5456 N N . ASP B 1 319 ? 32.182 11.244 12.740 1.00 22.83 319 ASP B N 1
ATOM 5457 C CA . ASP B 1 319 ? 32.979 11.092 11.501 1.00 22.03 319 ASP B CA 1
ATOM 5458 C C . ASP B 1 319 ? 32.712 12.336 10.670 1.00 21.27 319 ASP B C 1
ATOM 5459 O O . ASP B 1 319 ? 31.713 13.012 10.922 1.00 22.93 319 ASP B O 1
ATOM 5464 N N . TRP B 1 320 ? 33.592 12.618 9.723 1.00 21.68 320 TRP B N 1
ATOM 5465 C CA . TRP B 1 320 ? 33.574 13.866 8.930 1.00 23.27 320 TRP B CA 1
ATOM 5466 C C . TRP B 1 320 ? 33.830 13.524 7.474 1.00 22.17 320 TRP B C 1
ATOM 5467 O O . TRP B 1 320 ? 34.857 13.898 6.912 1.00 23.48 320 TRP B O 1
ATOM 5478 N N . PRO B 1 321 ? 32.883 12.806 6.820 1.00 21.22 321 PRO B N 1
ATOM 5479 C CA . PRO B 1 321 ? 33.184 12.149 5.550 1.00 20.59 321 PRO B CA 1
ATOM 5480 C C . PRO B 1 321 ? 32.955 12.975 4.278 1.00 20.59 321 PRO B C 1
ATOM 5481 O O . PRO B 1 321 ? 33.256 12.468 3.210 1.00 21.76 321 PRO B O 1
ATOM 5485 N N . LEU B 1 322 ? 32.444 14.200 4.391 1.00 19.43 322 LEU B N 1
ATOM 5486 C CA . LEU B 1 322 ? 31.914 14.963 3.241 1.00 19.81 322 LEU B CA 1
ATOM 5487 C C . LEU B 1 322 ? 32.690 16.283 3.037 1.00 22.79 322 LEU B C 1
ATOM 5488 O O . LEU B 1 322 ? 33.736 16.490 3.680 1.00 23.54 322 LEU B O 1
ATOM 5493 N N . LEU B 1 323 ? 32.204 17.145 2.144 1.00 22.55 323 LEU B N 1
ATOM 5494 C CA . LEU B 1 323 ? 32.912 18.403 1.789 1.00 23.15 323 LEU B CA 1
ATOM 5495 C C . LEU B 1 323 ? 32.430 19.568 2.652 1.00 23.12 323 LEU B C 1
ATOM 5496 O O . LEU B 1 323 ? 33.092 20.613 2.612 1.00 23.25 323 LEU B O 1
ATOM 5501 N N . PHE B 1 324 ? 31.330 19.409 3.393 1.00 22.10 324 PHE B N 1
ATOM 5502 C CA . PHE B 1 324 ? 30.709 20.486 4.207 1.00 22.66 324 PHE B CA 1
ATOM 5503 C C . PHE B 1 324 ? 30.585 20.005 5.642 1.00 22.74 324 PHE B C 1
ATOM 5504 O O . PHE B 1 324 ? 30.193 18.840 5.874 1.00 20.55 324 PHE B O 1
ATOM 5512 N N . ASP B 1 325 ? 30.940 20.882 6.587 1.00 22.98 325 ASP B N 1
ATOM 5513 C CA . ASP B 1 325 ? 31.000 20.523 8.022 1.00 22.74 325 ASP B CA 1
ATOM 5514 C C . ASP B 1 325 ? 29.617 20.722 8.646 1.00 21.37 325 ASP B C 1
ATOM 5515 O O . ASP B 1 325 ? 28.681 21.101 7.952 1.00 23.34 325 ASP B O 1
ATOM 5520 N N . GLU B 1 326 ? 29.514 20.503 9.948 1.00 20.55 326 GLU B N 1
ATOM 5521 C CA . GLU B 1 326 ? 28.246 20.549 10.723 1.00 22.11 326 GLU B CA 1
ATOM 5522 C C . GLU B 1 326 ? 27.607 21.938 10.628 1.00 20.19 326 GLU B C 1
ATOM 5523 O O . GLU B 1 326 ? 26.396 22.035 10.894 1.00 21.58 326 GLU B O 1
ATOM 5529 N N . ASN B 1 327 ? 28.391 22.974 10.312 1.00 22.01 327 ASN B N 1
ATOM 5530 C CA . ASN B 1 327 ? 27.884 24.365 10.220 1.00 23.11 327 ASN B CA 1
ATOM 5531 C C . ASN B 1 327 ? 27.750 24.805 8.768 1.00 24.92 327 ASN B C 1
ATOM 5532 O O . ASN B 1 327 ? 27.707 26.039 8.543 1.00 23.60 327 ASN B O 1
ATOM 5537 N N . TYR B 1 328 ? 27.691 23.847 7.834 1.00 24.06 328 TYR B N 1
ATOM 5538 C CA . TYR B 1 328 ? 27.535 24.089 6.374 1.00 23.33 328 TYR B CA 1
ATOM 5539 C C . TYR B 1 328 ? 28.779 24.746 5.783 1.00 25.17 328 TYR B C 1
ATOM 5540 O O . TYR B 1 328 ? 28.691 25.203 4.634 1.00 25.69 328 TYR B O 1
ATOM 5549 N N . GLN B 1 329 ? 29.902 24.777 6.500 1.00 25.27 329 GLN B N 1
ATOM 5550 C CA . GLN B 1 329 ? 31.122 25.465 6.007 1.00 27.05 329 GLN B CA 1
ATOM 5551 C C . GLN B 1 329 ? 31.909 24.509 5.120 1.00 25.73 329 GLN B C 1
ATOM 5552 O O . GLN B 1 329 ? 32.033 23.326 5.429 1.00 23.58 329 GLN B O 1
ATOM 5558 N N . PRO B 1 330 ? 32.512 25.010 4.023 1.00 25.81 330 PRO B N 1
ATOM 5559 C CA . PRO B 1 330 ? 33.401 24.188 3.212 1.00 26.94 330 PRO B CA 1
ATOM 5560 C C . PRO B 1 330 ? 34.606 23.716 4.030 1.00 29.47 330 PRO B C 1
ATOM 5561 O O . PRO B 1 330 ? 35.130 24.460 4.838 1.00 32.39 330 PRO B O 1
ATOM 5565 N N . LYS B 1 331 ? 35.001 22.468 3.823 1.00 27.56 331 LYS B N 1
ATOM 5566 C CA . LYS B 1 331 ? 36.146 21.852 4.519 1.00 27.67 331 LYS B CA 1
ATOM 5567 C C . LYS B 1 331 ? 37.367 21.985 3.629 1.00 26.44 331 LYS B C 1
ATOM 5568 O O . LYS B 1 331 ? 37.233 22.384 2.482 1.00 26.89 331 LYS B O 1
ATOM 5574 N N . PRO B 1 332 ? 38.573 21.652 4.123 1.00 27.38 332 PRO B N 1
ATOM 5575 C CA . PRO B 1 332 ? 39.760 21.584 3.262 1.00 29.67 332 PRO B CA 1
ATOM 5576 C C . PRO B 1 332 ? 39.525 20.712 2.017 1.00 29.40 332 PRO B C 1
ATOM 5577 O O . PRO B 1 332 ? 39.986 21.079 0.935 1.00 29.18 332 PRO B O 1
ATOM 5581 N N . ALA B 1 333 ? 38.770 19.616 2.149 1.00 27.85 333 ALA B N 1
ATOM 5582 C CA . ALA B 1 333 ? 38.461 18.730 0.997 1.00 26.80 333 ALA B CA 1
ATOM 5583 C C . ALA B 1 333 ? 37.665 19.487 -0.067 1.00 27.10 333 ALA B C 1
ATOM 5584 O O . ALA B 1 333 ? 37.855 19.188 -1.270 1.00 27.81 333 ALA B O 1
ATOM 5586 N N . PHE B 1 334 ? 36.796 20.419 0.328 1.00 24.20 334 PHE B N 1
ATOM 5587 C CA . PHE B 1 334 ? 35.985 21.207 -0.628 1.00 27.58 334 PHE B CA 1
ATOM 5588 C C . PHE B 1 334 ? 36.939 21.934 -1.578 1.00 30.86 334 PHE B C 1
ATOM 5589 O O . PHE B 1 334 ? 36.762 21.849 -2.812 1.00 29.51 334 PHE B O 1
ATOM 5597 N N . TRP B 1 335 ? 37.931 22.634 -1.012 1.00 30.35 335 TRP B N 1
ATOM 5598 C CA . TRP B 1 335 ? 38.874 23.473 -1.791 1.00 33.86 335 TRP B CA 1
ATOM 5599 C C . TRP B 1 335 ? 39.744 22.590 -2.694 1.00 32.82 335 TRP B C 1
ATOM 5600 O O . TRP B 1 335 ? 39.873 22.940 -3.873 1.00 33.11 335 TRP B O 1
ATOM 5611 N N . SER B 1 336 ? 40.240 21.456 -2.193 1.00 31.90 336 SER B N 1
ATOM 5612 C CA . SER B 1 336 ? 41.093 20.519 -2.966 1.00 37.34 336 SER B CA 1
ATOM 5613 C C . SER B 1 336 ? 40.289 19.918 -4.129 1.00 38.06 336 SER B C 1
ATOM 5614 O O . SER B 1 336 ? 40.867 19.752 -5.197 1.00 39.26 336 SER B O 1
ATOM 5617 N N . VAL B 1 337 ? 39.006 19.620 -3.932 1.00 34.51 337 VAL B N 1
ATOM 5618 C CA . VAL B 1 337 ? 38.110 19.100 -5.011 1.00 36.72 337 VAL B CA 1
ATOM 5619 C C . VAL B 1 337 ? 37.941 20.167 -6.101 1.00 35.90 337 VAL B C 1
ATOM 5620 O O . VAL B 1 337 ? 38.134 19.814 -7.274 1.00 32.98 337 VAL B O 1
ATOM 5624 N N . ILE B 1 338 ? 37.580 21.399 -5.721 1.00 37.93 338 ILE B N 1
ATOM 5625 C CA . ILE B 1 338 ? 37.476 22.593 -6.621 1.00 44.77 338 ILE B CA 1
ATOM 5626 C C . ILE B 1 338 ? 38.783 22.738 -7.420 1.00 45.21 338 ILE B C 1
ATOM 5627 O O . ILE B 1 338 ? 38.713 23.010 -8.636 1.00 42.17 338 ILE B O 1
ATOM 5632 N N . GLU B 1 339 ? 39.925 22.561 -6.758 1.00 48.17 339 GLU B N 1
ATOM 5633 C CA . GLU B 1 339 ? 41.277 22.799 -7.334 1.00 55.77 339 GLU B CA 1
ATOM 5634 C C . GLU B 1 339 ? 41.640 21.693 -8.324 1.00 53.31 339 GLU B C 1
ATOM 5635 O O . GLU B 1 339 ? 42.533 21.932 -9.152 1.00 54.74 339 GLU B O 1
ATOM 5641 N N . SER B 1 340 ? 40.979 20.536 -8.259 1.00 52.04 340 SER B N 1
ATOM 5642 C CA . SER B 1 340 ? 41.209 19.433 -9.225 1.00 51.74 340 SER B CA 1
ATOM 5643 C C . SER B 1 340 ? 40.826 19.932 -10.627 1.00 53.33 340 SER B C 1
ATOM 5644 O O . SER B 1 340 ? 41.358 19.391 -11.611 1.00 52.64 340 SER B O 1
ATOM 5647 N N . VAL B 1 341 ? 39.938 20.933 -10.689 1.00 58.84 341 VAL B N 1
ATOM 5648 C CA . VAL B 1 341 ? 39.554 21.683 -11.926 1.00 61.27 341 VAL B CA 1
ATOM 5649 C C . VAL B 1 341 ? 40.255 23.051 -11.900 1.00 63.10 341 VAL B C 1
ATOM 5650 O O . VAL B 1 341 ? 41.161 23.348 -12.683 1.00 67.88 341 VAL B O 1
#

Organism: NCBI:txid688269

Secondary structure (DSSP, 8-state):
-PPPHHHHTTTT-EEEEEE-GGGGG-HHHHHHHHHH-SEEEESSTTSHHHHEEE-TTS-EEE--TTHHHHHHHHHHHT-EEEEEEEE-SSSS-GGGGB-TTSPBPPHHHHHHHHHHHHHHHHHHTTTT--EEEEEES-B-TTSTTSB---HHHHHT-TTHHHHHHHHHHHH-TTSEEEEEESSTTSHHHHHHHHHHHHHHHHTT----EEEE--EEETTS-HHHHHHHHHHHTTSTT-EEEEEEEEEESSSSSS-SEEESS--HHHHHHHHHHHHHHHHHHHHTTTTEEEEEESSSSGGG-GGGTBTBS-----SSB-TTSPBPHHHHHHHHTT-/-PPPHHHHTTTT-EEEEEE-GGGGG-HHHHHHHHHH-SEEEESSTTSHHHHEEE-TT--EEEE-TTHHHHHHHHHHHT-EEEEEEEE-SSSS-GGGGB-TTSPBPPHHHHHHHHHHHHHHHHHHTTTT--EEEEEES-B-TTSTTSB---HHHHHT-TTHHHHHHHHHHHH-TTSEEEEEESSTTSHHHHHHHHHHHHHHHHTT----EEEE--EEETTS-HHHHHHHHHHHTTSTT-EEEEEEEEEESSSSSS-SS--SS--HHHHHHHHHHHHHHHHHHHHTTTTEEEEEES-SSGGG-GGGTBTBS-----SSB-TTSPBPHHHHHHHHT-

Radius of gyration: 30.45 Å; Cα contacts (8 Å, |Δi|>4): 1302; chains: 2; bounding box: 84×54×72 Å

Sequence (669 aa):
QIPSSLKDVFLQDFKIGVALPVRVFSNSSMDVELITKHFNSMTAENEMKPESILRRDASGKIYYDFTVADRYIEFAQKHGMVVRGHTLVWHSSQTPEWFFKDEKGNLLSREAMIERMREYIHTVVGRYRGKVYAWDVVNEAVDENQPDGLRRSLWYQVIGPDYIELAFKFAHEADPDALLFYNDYNEFFPKKRDIIFKLVKEMREKGVPIHGIGMQQHLTLADNVGWIDIAIQKFKTISSGIQIHITELDVSVYKSRSPSSIIYQTPPLEVLKKEQAEFYRKLFEIYRKHTDVITNVTFWGLKDDYSWLRFFFGRRNDWPLLFDENYQPKPAFWSSVIESVSQIPSSLKDVFLQDFKIGVALPVRVFSNSMDVELITKHFNSMTAENEMKPESILRRDASGKIYYDFTTVADRYIEFAQKHGMVVRGHTLVWHSSQTPEWFFKDEKGNLLSREAMIERMREYIHTVVGRYRGKVYAWDVVNEAVDENQPDGLRRSLWYQVIGPDYIELAFKFAHEADPDALLFYNDYNEFFPKKRDIIFKLVKEMREKGVPIHGIGMQQHLTLADNVGWIDIAIQKFKTISGIQIHITELDVSVYKSRSPSIIYQTPPLEVLKEQAEFYRKLFEIYRKHTDVITNVTFWGLKDDYSWLRFFFGRRNDWPLLFDENYQPKPAFWSVIESV

Nearest PDB structures (foldseek):
  7nl2-assembly2_B  TM=1.002E+00  e=8.488E-71  Pseudothermotoga thermarum DSM 5069
  8bbi-assembly2_B  TM=1.002E+00  e=3.766E-70  Pseudothermotoga thermarum DSM 5069
  5ofl-assembly1_A  TM=9.816E-01  e=1.635E-50  Caldicellulosiruptor bescii DSM 6725
  5ofj-assembly1_A  TM=9.819E-01  e=2.587E-50  Caldicellulosiruptor bescii DSM 6725
  6d5c-assembly3_C  TM=9.815E-01  e=4.332E-50  Anaerocellum danielii

InterPro domains:
  IPR001000 Glycoside hydrolase family 10 domain [PF00331] (32-360)
  IPR001000 Glycoside hydrolase family 10 domain [PR00134] (109-121)
  IPR001000 Glycoside hydrolase family 10 domain [PR00134] (157-168)
  IPR001000 Glycoside hydrolase family 10 domain [PR00134] (203-214)
  IPR001000 Glycoside hydrolase family 10 domain [PR00134] (231-243)
  IPR001000 Glycoside hydrolase family 10 domain [PS51760] (27-361)
  IPR001000 Glycoside hydrolase family 10 domain [SM00633] (74-362)
  IPR017853 Glycoside hydrolase superfamily [SSF51445] (28-360)
  IPR031158 Glycosyl hydrolases family 10, active site [PS00591] (265-275)
  IPR044846 Glycoside hydrolase family 10 [PTHR31490] (39-353)

Solvent-accessible surface area: 27283 Å² total; per-residue (Å²): 225,38,50,11,1,52,85,37,0,112,164,21,9,74,0,0,0,0,0,18,29,133,0,28,96,58,98,111,2,31,121,14,0,37,73,0,3,18,0,0,0,0,16,56,27,1,12,2,79,30,0,4,77,132,52,123,88,28,134,39,102,45,42,15,99,64,1,48,96,0,11,123,18,2,113,164,62,67,16,36,0,1,0,3,0,2,1,26,75,41,50,20,25,102,60,2,6,47,58,151,181,45,81,92,25,65,114,144,38,0,35,85,57,1,94,86,4,0,52,45,0,0,32,119,6,140,63,102,1,60,0,1,1,0,1,3,20,2,1,33,84,133,53,128,68,4,17,47,84,12,47,5,37,112,10,8,10,76,39,6,2,54,23,0,0,96,8,0,62,93,14,2,79,122,3,48,0,0,0,0,1,68,66,1,6,82,53,133,10,39,54,40,1,28,120,26,0,76,74,6,72,122,132,63,16,28,0,38,0,1,1,0,4,0,24,0,13,14,61,32,80,25,31,99,0,19,89,0,0,75,75,0,63,89,6,96,66,11,40,0,0,0,1,11,0,0,0,1,4,6,121,52,68,89,14,40,59,4,40,13,58,20,9,97,117,13,25,104,59,1,7,101,16,0,87,116,0,0,78,18,0,83,125,6,53,112,12,0,47,0,0,0,4,13,5,2,6,0,57,38,2,37,2,42,122,131,66,25,85,17,22,1,9,0,2,4,2,38,63,107,38,97,34,9,48,0,0,103,18,0,12,77,11,60,108,230,49,47,11,1,53,84,36,0,108,162,22,10,75,1,0,0,0,0,18,29,132,0,26,94,59,98,109,1,31,122,15,0,38,78,1,4,19,0,0,0,0,19,56,27,0,11,2,76,29,1,3,92,124,44,121,71,24,48,10,55,3,36,0,64,62,1,42,91,0,11,121,15,3,115,162,64,66,16,36,1,1,0,3,0,2,2,25,70,33,54,20,23,103,60,2,6,44,61,131,182,46,84,94,27,65,112,144,31,0,30,86,34,1,82,41,3,0,28,7,0,0,9,50,6,128,70,101,1,61,0,1,1,0,0,4,20,2,0,33,43,126,55,134,67,4,18,48,87,13,48,6,38,113,10,7,9,76,41,7,3,53,25,0,0,96,7,0,63,70,0,2,61,128,3,47,0,0,0,0,1,68,50,1,6,77,54,128,4,36,60,35,1,28,119,26,0,82,75,7,72,125,134,62,18,27,0,37,0,1,1,0,4,0,25,0,13,16,61,35,77,18,35,106,0,20,87,0,0,75,76,0,60,96,7,100,63,12,38,0,0,0,0,11,0,0,0,1,5,8,123,51,65,94,29,117,129,94,62,146,98,30,56,109,124,18,26,105,66,0,11,74,16,0,68,97,0,0,74,18,0,92,122,6,52,112,10,0,48,0,0,0,5,12,5,2,7,0,57,41,1,38,1,42,132,129,66,37,230,23,43,1,8,0,2,3,4,38,64,107,35,96,34,8,50,0,0,103,13,0,26,130,20,87